Protein AF-A0A7C3VG56-F1 (afdb_monomer_lite)

pLDDT: mean 83.93, std 16.79, range [34.44, 98.44]

Sequence (619 aa):
MQQGPIVITNGQNVVYDNGCIRADSADSLVHIDTVATQLNTLTYCGAELQIEHADSVWAGCVYMEDVEDSTITASTQISIQSQSNSNFSIRDCASNEVQFAATSDDASLTISKETVSPTYVLDDVSLTIEKPNLTEFVQSNCTATVEVHRQNGVEKMSMCPVSMYTYDTKDPLKDFTFRAWQDFHTIFLKKSMSAQFLADAPACKDCSLVDLANHRIEVRGVVDFKKNQLDRMGKNLNSGPVPFFTTANKNARATLLLDNDNAIVNEILIQADAPPYRTYVSNYLTISESIQTNNKTERLLDINEKITKETISHSLVKSYRTAYSNASLLIDNNELKYQREGTNVVVLPDGHATIKTITDKVKDKRAFLLLPLLGLLAIPLRKRGQLSMFILLGVFMLIIVGIMFYVVGIASLPNGKIQVTERQHVQDYVTQCLAIAGKNAVDVFGVQGGYIALQTPHFPAPPTAYLYERGKNNVLPIEVAQNAIASETASRLSICIDDFKGLSGVNVEVTRAPDVKTFLALRDTTFQMSYPFSVRRGDERWDFDEFGITIDVPVLQHYLAANATVHSQVLNDGEINLDVLPATKMTFFPLQQTLMAFIESVSGKMLEPYYFFFANQRP

Foldseek 3Di:
DDWDDKDFAPFAPWDDDPQKTWGQWTQWIDTDFKIFGGFGIWIGHDQKIFGQWTQWMGQRQKIKGTFHQWIWGRDQKIKIFHAAQTWIWMQALLRWIKIKHAQHGGWMWIWHRDNFWIKIWTARIWIWTDDPFKIKIKGANGTKMFTQGSHPGTFKIWHAAQIKIWIDGPQQLQIKMKHHHHGIEMEGEAQAPPPDGPPCPVVDQQYWYHHNRQQKTKHAAAMFMWGFDADPVSDGPDPDTDTPDGDHDRNKMKMWGGDPVSRTAQWIFIDHVDDIDIDGVPQWDWDWDWDDDPNDTHTQDTDTDGHDPVNLVDWDWDWDDGPVWTWIWTRDPNWTWIDTVVDIDIDHDPPPPVVVVVVVVVVVVVVPPDDDDDDDDDDDDDPDPPVVVVVVVVVVVVVVVVVVVVVVVVVPPPPPPPPCPVVNVVQVQLQVLLVVLLVVLLLCCQQQQLANDEDPPADVVPGHHACADALDGPQDPPQVSQVSSQVSSLVSSCVSCVVVPVDPQKDKAWDDRKRWTWDADQFKIKIKIFTWMWIDHPPDIDIDTIYMDIGRDRSVNQSVQVNQQNVCCSVVLRDGDPVSGPPFDKDWDDDPQKIKIKTWDDDPPDPDIRIHIHIHGHD

Radius of gyration: 34.1 Å; chains: 1; bounding box: 71×100×85 Å

Structure (mmCIF, N/CA/C/O backbone):
data_AF-A0A7C3VG56-F1
#
_entry.id   AF-A0A7C3VG56-F1
#
loop_
_atom_site.group_PDB
_atom_site.id
_atom_site.type_symbol
_atom_site.label_atom_id
_atom_site.label_alt_id
_atom_site.label_comp_id
_atom_site.label_asym_id
_atom_site.label_entity_id
_atom_site.label_seq_id
_atom_site.pdbx_PDB_ins_code
_atom_site.Cartn_x
_atom_site.Cartn_y
_atom_site.Cartn_z
_atom_site.occupancy
_atom_site.B_iso_or_equiv
_atom_site.auth_seq_id
_atom_site.auth_comp_id
_atom_site.auth_asym_id
_atom_site.auth_atom_id
_atom_site.pdbx_PDB_model_num
ATOM 1 N N . MET A 1 1 ? 4.249 -17.657 -24.453 1.00 47.41 1 MET A N 1
ATOM 2 C CA . MET A 1 1 ? 3.482 -16.433 -24.757 1.00 47.41 1 MET A CA 1
ATOM 3 C C . MET A 1 1 ? 3.198 -16.451 -26.246 1.00 47.41 1 MET A C 1
ATOM 5 O O . MET A 1 1 ? 4.142 -16.613 -27.008 1.00 47.41 1 MET A O 1
ATOM 9 N N . GLN A 1 2 ? 1.932 -16.422 -26.664 1.00 44.88 2 GLN A N 1
ATOM 10 C CA . GLN A 1 2 ? 1.612 -16.249 -28.082 1.00 44.88 2 GLN A CA 1
ATOM 11 C C . GLN A 1 2 ? 1.918 -14.792 -28.436 1.00 44.88 2 GLN A C 1
ATOM 13 O O . GLN A 1 2 ? 1.312 -13.895 -27.860 1.00 44.88 2 GLN A O 1
ATOM 18 N N . GLN A 1 3 ? 2.893 -14.559 -29.315 1.00 65.69 3 GLN A N 1
ATOM 19 C CA . GLN A 1 3 ? 3.096 -13.241 -29.911 1.00 65.69 3 GLN A CA 1
ATOM 20 C C . GLN A 1 3 ? 1.954 -13.027 -30.908 1.00 65.69 3 GLN A C 1
ATOM 22 O O . GLN A 1 3 ? 1.811 -13.791 -31.864 1.00 65.69 3 GLN A O 1
ATOM 27 N N . GLY A 1 4 ? 1.081 -12.064 -30.622 1.00 79.94 4 GLY A N 1
ATOM 28 C CA . GLY A 1 4 ? 0.058 -11.626 -31.561 1.00 79.94 4 GLY A CA 1
ATOM 29 C C . GLY A 1 4 ? 0.701 -10.892 -32.742 1.00 79.94 4 GLY A C 1
ATOM 30 O O . GLY A 1 4 ? 1.865 -10.498 -32.665 1.00 79.94 4 GLY A O 1
ATOM 31 N N . PRO A 1 5 ? -0.021 -10.713 -33.858 1.00 89.00 5 PRO A N 1
ATOM 32 C CA . PRO A 1 5 ? 0.488 -9.912 -34.962 1.00 89.00 5 PRO A CA 1
ATOM 33 C C . PRO A 1 5 ? 0.680 -8.456 -34.517 1.00 89.00 5 PRO A C 1
ATOM 35 O O . PRO A 1 5 ? -0.173 -7.897 -33.829 1.00 89.00 5 PRO A O 1
ATOM 38 N N . ILE A 1 6 ? 1.787 -7.847 -34.942 1.00 90.31 6 ILE A N 1
ATOM 39 C CA . ILE A 1 6 ? 1.996 -6.398 -34.864 1.00 90.31 6 ILE A CA 1
ATOM 40 C C . ILE A 1 6 ? 1.456 -5.801 -36.163 1.00 90.31 6 ILE A C 1
ATOM 42 O O . ILE A 1 6 ? 1.856 -6.221 -37.251 1.00 90.31 6 ILE A O 1
ATOM 46 N N . VAL A 1 7 ? 0.541 -4.842 -36.059 1.00 91.31 7 VAL A N 1
ATOM 47 C CA . VAL A 1 7 ? -0.041 -4.136 -37.205 1.00 91.31 7 VAL A CA 1
ATOM 48 C C . VAL A 1 7 ? 0.410 -2.685 -37.156 1.00 91.31 7 VAL A C 1
ATOM 50 O O . VAL A 1 7 ? 0.119 -1.988 -36.190 1.00 91.31 7 VAL A O 1
ATOM 53 N N . ILE A 1 8 ? 1.105 -2.234 -38.200 1.00 91.75 8 ILE A N 1
ATOM 54 C CA . ILE A 1 8 ? 1.485 -0.830 -38.389 1.00 91.75 8 ILE A CA 1
ATOM 55 C C . ILE A 1 8 ? 0.720 -0.293 -39.594 1.00 91.75 8 ILE A C 1
ATOM 57 O O . ILE A 1 8 ? 0.796 -0.865 -40.684 1.00 91.75 8 ILE A O 1
ATOM 61 N N . THR A 1 9 ? -0.004 0.806 -39.405 1.00 89.88 9 THR A N 1
ATOM 62 C CA . THR A 1 9 ? -0.780 1.461 -40.464 1.00 89.88 9 THR A CA 1
ATOM 63 C C . THR A 1 9 ? -0.025 2.681 -40.973 1.00 89.88 9 THR A C 1
ATOM 65 O O . THR A 1 9 ? 0.391 3.519 -40.179 1.00 89.88 9 THR A O 1
ATOM 68 N N . ASN A 1 10 ? 0.142 2.783 -42.297 1.00 91.31 10 ASN A N 1
ATOM 69 C CA . ASN A 1 10 ? 0.811 3.906 -42.972 1.00 91.31 10 ASN A CA 1
ATOM 70 C C . ASN A 1 10 ? 2.227 4.216 -42.442 1.00 91.31 10 ASN A C 1
ATOM 72 O O . ASN A 1 10 ? 2.655 5.365 -42.432 1.00 91.31 10 ASN A O 1
ATOM 76 N N . GLY A 1 11 ? 2.966 3.183 -42.019 1.00 91.94 11 GLY A N 1
ATOM 77 C CA . GLY A 1 11 ? 4.332 3.341 -41.523 1.00 91.94 11 GLY A CA 1
ATOM 78 C C . GLY A 1 11 ? 5.322 3.767 -42.614 1.00 91.94 11 GLY A C 1
ATOM 79 O O . GLY A 1 11 ? 5.350 3.166 -43.691 1.00 91.94 11 GLY A O 1
ATOM 80 N N . GLN A 1 12 ? 6.165 4.762 -42.335 1.00 94.88 12 GLN A N 1
ATOM 81 C CA . GLN A 1 12 ? 7.272 5.175 -43.204 1.00 94.88 12 GLN A CA 1
ATOM 82 C C . GLN A 1 12 ? 8.594 4.572 -42.729 1.00 94.88 12 GLN A C 1
ATOM 84 O O . GLN A 1 12 ? 8.872 4.527 -41.532 1.00 94.88 12 GLN A O 1
ATOM 89 N N . ASN A 1 13 ? 9.413 4.112 -43.682 1.00 95.44 13 ASN A N 1
ATOM 90 C CA . ASN A 1 13 ? 10.731 3.516 -43.429 1.00 95.44 13 ASN A CA 1
ATOM 91 C C . ASN A 1 13 ? 10.704 2.404 -42.365 1.00 95.44 13 ASN A C 1
ATOM 93 O O . ASN A 1 13 ? 11.562 2.337 -41.491 1.00 95.44 13 ASN A O 1
ATOM 97 N N . VAL A 1 14 ? 9.707 1.516 -42.444 1.00 94.62 14 VAL A N 1
ATOM 98 C CA . VAL A 1 14 ? 9.569 0.411 -41.491 1.00 94.62 14 VAL A CA 1
ATOM 99 C C . VAL A 1 14 ? 10.711 -0.591 -41.678 1.00 94.62 14 VAL A C 1
ATOM 101 O O . VAL A 1 14 ? 10.841 -1.208 -42.737 1.00 94.62 14 VAL A O 1
ATOM 104 N N . VAL A 1 15 ? 11.522 -0.780 -40.640 1.00 96.12 15 VAL A N 1
ATOM 105 C CA . VAL A 1 15 ? 12.649 -1.718 -40.605 1.00 96.12 15 VAL A CA 1
ATOM 106 C C . VAL A 1 15 ? 12.412 -2.741 -39.505 1.00 96.12 15 VAL A C 1
ATOM 108 O O . VAL A 1 15 ? 12.119 -2.383 -38.370 1.00 96.12 15 VAL A O 1
ATOM 111 N N . TYR A 1 16 ? 12.576 -4.023 -39.823 1.00 94.94 16 TYR A N 1
ATOM 112 C CA . TYR A 1 16 ? 12.672 -5.077 -38.817 1.00 94.94 16 TYR A CA 1
ATOM 113 C C . TYR A 1 16 ? 14.121 -5.542 -38.720 1.00 94.94 16 TYR A C 1
ATOM 115 O O . TYR A 1 16 ? 14.655 -6.090 -39.685 1.00 94.94 16 TYR A O 1
ATOM 123 N N . ASP A 1 17 ? 14.752 -5.318 -37.572 1.00 94.62 17 ASP A N 1
ATOM 124 C CA . ASP A 1 17 ? 16.131 -5.728 -37.319 1.00 94.62 17 ASP A CA 1
ATOM 125 C C . ASP A 1 17 ? 16.315 -6.136 -35.853 1.00 94.62 17 ASP A C 1
ATOM 127 O O . ASP A 1 17 ? 15.761 -5.518 -34.946 1.00 94.62 17 ASP A O 1
ATOM 131 N N . ASN A 1 18 ? 17.078 -7.207 -35.621 1.00 92.44 18 ASN A N 1
ATOM 132 C CA . ASN A 1 18 ? 17.393 -7.750 -34.293 1.00 92.44 18 ASN A CA 1
ATOM 133 C C . ASN A 1 18 ? 16.178 -7.991 -33.373 1.00 92.44 18 ASN A C 1
ATOM 135 O O . ASN A 1 18 ? 16.266 -7.832 -32.158 1.00 92.44 18 ASN A O 1
ATOM 139 N N . GLY A 1 19 ? 15.035 -8.394 -33.937 1.00 90.12 19 GLY A N 1
ATOM 140 C CA . GLY A 1 19 ? 13.818 -8.645 -33.158 1.00 90.12 19 GLY A CA 1
ATOM 141 C C . GLY A 1 19 ? 13.003 -7.391 -32.829 1.00 90.12 19 GLY A C 1
ATOM 142 O O . GLY A 1 19 ? 11.977 -7.510 -32.162 1.00 90.12 19 GLY A O 1
ATOM 143 N N . CYS A 1 20 ? 13.419 -6.226 -33.325 1.00 93.69 20 CYS A N 1
ATOM 144 C CA . CYS A 1 20 ? 12.739 -4.955 -33.138 1.00 93.69 20 CYS A CA 1
ATOM 145 C C . CYS A 1 20 ? 12.128 -4.457 -34.447 1.00 93.69 20 CYS A C 1
ATOM 147 O O . CYS A 1 20 ? 12.734 -4.586 -35.511 1.00 93.69 20 CYS A O 1
ATOM 149 N N . ILE A 1 21 ? 10.950 -3.842 -34.366 1.00 93.75 21 ILE A N 1
ATOM 150 C CA . ILE A 1 21 ? 10.366 -3.073 -35.465 1.00 93.75 21 ILE A CA 1
ATOM 151 C C . ILE A 1 21 ? 10.648 -1.595 -35.219 1.00 93.75 21 ILE A C 1
ATOM 153 O O . ILE A 1 21 ? 10.367 -1.088 -34.141 1.00 93.75 21 ILE A O 1
ATOM 157 N N . ARG A 1 22 ? 11.183 -0.905 -36.220 1.00 95.69 22 ARG A N 1
ATOM 158 C CA . ARG A 1 22 ? 11.410 0.539 -36.216 1.00 95.69 22 ARG A CA 1
ATOM 159 C C . ARG A 1 22 ? 10.620 1.188 -37.338 1.00 95.69 22 ARG A C 1
ATOM 161 O O . ARG A 1 22 ? 10.505 0.584 -38.400 1.00 95.69 22 ARG A O 1
ATOM 168 N N . ALA A 1 23 ? 10.094 2.384 -37.123 1.00 94.81 23 ALA A N 1
ATOM 169 C CA . ALA A 1 23 ? 9.490 3.201 -38.173 1.00 94.81 23 ALA A CA 1
ATOM 170 C C . ALA A 1 23 ? 9.746 4.682 -37.882 1.00 94.81 23 ALA A C 1
ATOM 172 O O . ALA A 1 23 ? 9.668 5.088 -36.727 1.00 94.81 23 ALA A O 1
ATOM 173 N N . ASP A 1 24 ? 10.002 5.486 -38.911 1.00 93.69 24 ASP A N 1
ATOM 174 C CA . ASP A 1 24 ? 10.222 6.931 -38.740 1.00 93.69 24 ASP A CA 1
ATOM 175 C C . ASP A 1 24 ? 8.909 7.660 -38.422 1.00 93.69 24 ASP A C 1
ATOM 177 O O . ASP A 1 24 ? 8.891 8.671 -37.730 1.00 93.69 24 ASP A O 1
ATOM 181 N N . SER A 1 25 ? 7.790 7.148 -38.935 1.00 91.62 25 SER A N 1
ATOM 182 C CA . SER A 1 25 ? 6.440 7.599 -38.587 1.00 91.62 25 SER A CA 1
ATOM 183 C C . SER A 1 25 ? 5.414 6.501 -38.852 1.00 91.62 25 SER A C 1
ATOM 185 O O . SER A 1 25 ? 5.676 5.602 -39.657 1.00 91.62 25 SER A O 1
ATOM 187 N N . ALA A 1 26 ? 4.256 6.553 -38.190 1.00 91.12 26 ALA A N 1
ATOM 188 C CA . ALA A 1 26 ? 3.105 5.695 -38.481 1.00 91.12 26 ALA A CA 1
ATOM 189 C C . ALA A 1 26 ? 1.790 6.302 -37.968 1.00 91.12 26 ALA A C 1
ATOM 191 O O . ALA A 1 26 ? 1.746 6.868 -36.881 1.00 91.12 26 ALA A O 1
ATOM 192 N N . ASP A 1 27 ? 0.686 6.101 -38.689 1.00 87.19 27 ASP A N 1
ATOM 193 C CA . ASP A 1 27 ? -0.634 6.565 -38.235 1.00 87.19 27 ASP A CA 1
ATOM 194 C C . ASP A 1 27 ? -1.120 5.775 -37.020 1.00 87.19 27 ASP A C 1
ATOM 196 O O . ASP A 1 27 ? -1.786 6.317 -36.138 1.00 87.19 27 ASP A O 1
ATOM 200 N N . SER A 1 28 ? -0.824 4.473 -36.982 1.00 87.88 28 SER A N 1
ATOM 201 C CA . SER A 1 28 ? -1.084 3.648 -35.807 1.00 87.88 28 SER A CA 1
ATOM 202 C C . SER A 1 28 ? -0.192 2.416 -35.717 1.00 87.88 28 SER A C 1
ATOM 204 O O . SER A 1 28 ? 0.251 1.873 -36.732 1.00 87.88 28 SER A O 1
ATOM 206 N N . LEU A 1 29 ? 0.009 1.948 -34.486 1.00 92.88 29 LEU A N 1
ATOM 207 C CA . LEU A 1 29 ? 0.558 0.641 -34.141 1.00 92.88 29 LEU A CA 1
ATOM 208 C C . LEU A 1 29 ? -0.450 -0.101 -33.261 1.00 92.88 29 LEU A C 1
ATOM 210 O O . LEU A 1 29 ? -0.965 0.472 -32.310 1.00 92.88 29 LEU A O 1
ATOM 214 N N . VAL A 1 30 ? -0.709 -1.376 -33.550 1.00 89.75 30 VAL A N 1
ATOM 215 C CA . VAL A 1 30 ? -1.560 -2.262 -32.742 1.00 89.75 30 VAL A CA 1
ATOM 216 C C . VAL A 1 30 ? -0.818 -3.570 -32.476 1.00 89.75 30 VAL A C 1
ATOM 218 O O . VAL A 1 30 ? -0.416 -4.254 -33.417 1.00 89.75 30 VAL A O 1
ATOM 221 N N . HIS A 1 31 ? -0.666 -3.951 -31.208 1.00 87.44 31 HIS A N 1
ATOM 222 C CA . HIS A 1 31 ? -0.111 -5.241 -30.803 1.00 87.44 31 HIS A CA 1
ATOM 223 C C . HIS A 1 31 ? -0.688 -5.721 -29.465 1.00 87.44 31 HIS A C 1
ATOM 225 O O . HIS A 1 31 ? -0.359 -5.159 -28.428 1.00 87.44 31 HIS A O 1
ATOM 231 N N . ILE A 1 32 ? -1.486 -6.799 -29.498 1.00 80.88 32 ILE A N 1
ATOM 232 C CA . ILE A 1 32 ? -2.186 -7.454 -28.366 1.00 80.88 32 ILE A CA 1
ATOM 233 C C . ILE A 1 32 ? -2.932 -6.461 -27.459 1.00 80.88 32 ILE A C 1
ATOM 235 O O . ILE A 1 32 ? -4.136 -6.292 -27.616 1.00 80.88 32 ILE A O 1
ATOM 239 N N . ASP A 1 33 ? -2.205 -5.810 -26.552 1.00 80.31 33 ASP A N 1
ATOM 240 C CA . ASP A 1 33 ? -2.701 -4.891 -25.529 1.00 80.31 33 ASP A CA 1
ATOM 241 C C . ASP A 1 33 ? -2.202 -3.451 -25.733 1.00 80.31 33 ASP A C 1
ATOM 243 O O . ASP A 1 33 ? -2.530 -2.572 -24.944 1.00 80.31 33 ASP A O 1
ATOM 247 N N . THR A 1 34 ? -1.396 -3.185 -26.759 1.00 85.69 34 THR A N 1
ATOM 248 C CA . THR A 1 34 ? -0.830 -1.864 -27.031 1.00 85.69 34 THR A CA 1
ATOM 249 C C . THR A 1 34 ? -1.400 -1.290 -28.319 1.00 85.69 34 THR A C 1
ATOM 251 O O . THR A 1 34 ? -1.306 -1.922 -29.372 1.00 85.69 34 THR A O 1
ATOM 254 N N . VAL A 1 35 ? -1.979 -0.092 -28.250 1.00 88.62 35 VAL A N 1
ATOM 255 C CA . VAL A 1 35 ? -2.424 0.677 -29.420 1.00 88.62 35 VAL A CA 1
ATOM 256 C C . VAL A 1 35 ? -1.833 2.070 -29.331 1.00 88.62 35 VAL A C 1
ATOM 258 O O . VAL A 1 35 ? -2.084 2.753 -28.355 1.00 88.62 35 VAL A O 1
ATOM 261 N N . ALA A 1 36 ? -1.088 2.519 -30.330 1.00 85.75 36 ALA A N 1
ATOM 262 C CA . ALA A 1 36 ? -0.580 3.886 -30.379 1.00 85.75 36 ALA A CA 1
ATOM 263 C C . ALA A 1 36 ? -0.989 4.560 -31.690 1.00 85.75 36 ALA A C 1
ATOM 265 O O . ALA A 1 36 ? -1.130 3.874 -32.704 1.00 85.75 36 ALA A O 1
ATOM 266 N N . THR A 1 37 ? -1.205 5.874 -31.673 1.00 89.06 37 THR A N 1
ATOM 267 C CA . THR A 1 37 ? -1.680 6.647 -32.833 1.00 89.06 37 THR A CA 1
ATOM 268 C C . THR A 1 37 ? -0.806 7.864 -33.096 1.00 89.06 37 THR A C 1
ATOM 270 O O . THR A 1 37 ? -0.353 8.484 -32.141 1.00 89.06 37 THR A O 1
ATOM 273 N N . GLN A 1 38 ? -0.651 8.229 -34.373 1.00 88.31 38 GLN A N 1
ATOM 274 C CA . GLN A 1 38 ? 0.116 9.393 -34.847 1.00 88.31 38 GLN A CA 1
ATOM 275 C C . GLN A 1 38 ? 1.541 9.427 -34.274 1.00 88.31 38 GLN A C 1
ATOM 277 O O . GLN A 1 38 ? 1.931 10.322 -33.538 1.00 88.31 38 GLN A O 1
ATOM 282 N N . LEU A 1 39 ? 2.301 8.384 -34.597 1.00 87.06 39 LEU A N 1
ATOM 283 C CA . LEU A 1 39 ? 3.642 8.140 -34.087 1.00 87.06 39 LEU A CA 1
ATOM 284 C C . LEU A 1 39 ? 4.688 8.894 -34.917 1.00 87.06 39 LEU A C 1
ATOM 286 O O . LEU A 1 39 ? 4.751 8.690 -36.135 1.00 87.06 39 LEU A O 1
ATOM 290 N N . ASN A 1 40 ? 5.566 9.646 -34.250 1.00 88.06 40 ASN A N 1
ATOM 291 C CA . ASN A 1 40 ? 6.859 10.082 -34.784 1.00 88.06 40 ASN A CA 1
ATOM 292 C C . ASN A 1 40 ? 7.955 9.260 -34.106 1.00 88.06 40 ASN A C 1
ATOM 294 O O . ASN A 1 40 ? 7.989 9.194 -32.881 1.00 88.06 40 ASN A O 1
ATOM 298 N N . THR A 1 41 ? 8.810 8.630 -34.909 1.00 89.81 41 THR A N 1
ATOM 299 C CA . THR A 1 41 ? 9.901 7.734 -34.503 1.00 89.81 41 THR A CA 1
ATOM 300 C C . THR A 1 41 ? 9.484 6.677 -33.472 1.00 89.81 41 THR A C 1
ATOM 302 O O . THR A 1 41 ? 9.380 6.901 -32.269 1.00 89.81 41 THR A O 1
ATOM 305 N N . LEU A 1 42 ? 9.295 5.459 -33.958 1.00 94.12 42 LEU A N 1
ATOM 306 C CA . LEU A 1 42 ? 8.848 4.302 -33.196 1.00 94.12 42 LEU A CA 1
ATOM 307 C C . LEU A 1 42 ? 9.962 3.253 -33.173 1.00 94.12 42 LEU A C 1
ATOM 309 O O . LEU A 1 42 ? 10.480 2.883 -34.228 1.00 94.12 42 LEU A O 1
ATOM 313 N N . THR A 1 43 ? 10.265 2.698 -31.998 1.00 93.88 43 THR A N 1
ATOM 314 C CA . THR A 1 43 ? 10.990 1.425 -31.862 1.00 93.88 43 THR A CA 1
ATOM 315 C C . THR A 1 43 ? 10.216 0.477 -30.948 1.00 93.88 43 THR A C 1
ATOM 317 O O . THR A 1 43 ? 9.979 0.775 -29.786 1.00 93.88 43 THR A O 1
ATOM 320 N N . TYR A 1 44 ? 9.830 -0.689 -31.464 1.00 92.81 44 TYR A N 1
ATOM 321 C CA . TYR A 1 44 ? 9.121 -1.733 -30.730 1.00 92.81 44 TYR A CA 1
ATOM 322 C C . TYR A 1 44 ? 9.972 -2.998 -30.617 1.00 92.81 44 TYR A C 1
ATOM 324 O O . TYR A 1 44 ? 10.233 -3.658 -31.626 1.00 92.81 44 TYR A O 1
ATOM 332 N N . CYS A 1 45 ? 10.381 -3.359 -29.403 1.00 92.06 45 CYS A N 1
ATOM 333 C CA . CYS A 1 45 ? 11.250 -4.496 -29.105 1.00 92.06 45 CYS A CA 1
ATOM 334 C C . CYS A 1 45 ? 10.594 -5.404 -28.052 1.00 92.06 45 CYS A C 1
ATOM 336 O O . CYS A 1 45 ? 10.652 -5.150 -26.851 1.00 92.06 45 CYS A O 1
ATOM 338 N N . GLY A 1 46 ? 9.971 -6.506 -28.475 1.00 88.12 46 GLY A N 1
ATOM 339 C CA . GLY A 1 46 ? 9.338 -7.442 -27.541 1.00 88.12 46 GLY A CA 1
ATOM 340 C C . GLY A 1 46 ? 8.100 -6.853 -26.855 1.00 88.12 46 GLY A C 1
ATOM 341 O O . GLY A 1 46 ? 7.030 -6.882 -27.447 1.00 88.12 46 GLY A O 1
ATOM 342 N N . ALA A 1 47 ? 8.231 -6.387 -25.608 1.00 85.81 47 ALA A N 1
ATOM 343 C CA . ALA A 1 47 ? 7.164 -5.719 -24.843 1.00 85.81 47 ALA A CA 1
ATOM 344 C C . ALA A 1 47 ? 7.440 -4.221 -24.606 1.00 85.81 47 ALA A C 1
ATOM 346 O O . ALA A 1 47 ? 6.638 -3.546 -23.959 1.00 85.81 47 ALA A O 1
ATOM 347 N N . GLU A 1 48 ? 8.573 -3.730 -25.108 1.00 92.06 48 GLU A N 1
ATOM 348 C CA . GLU A 1 48 ? 9.053 -2.360 -24.960 1.00 92.06 48 GLU A CA 1
ATOM 349 C C . GLU A 1 48 ? 8.707 -1.549 -26.213 1.00 92.06 48 GLU A C 1
ATOM 351 O O . GLU A 1 48 ? 8.981 -1.972 -27.340 1.00 92.06 48 GLU A O 1
ATOM 356 N N . LEU A 1 49 ? 8.092 -0.391 -26.007 1.00 92.25 49 LEU A N 1
ATOM 357 C CA . LEU A 1 49 ? 7.694 0.573 -27.021 1.00 92.25 49 LEU A CA 1
ATOM 358 C C . LEU A 1 49 ? 8.378 1.910 -26.714 1.00 92.25 49 LEU A C 1
ATOM 360 O O . LEU A 1 49 ? 7.992 2.594 -25.775 1.00 92.25 49 LEU A O 1
ATOM 364 N N . GLN A 1 50 ? 9.379 2.277 -27.505 1.00 93.75 50 GLN A N 1
ATOM 365 C CA . GLN A 1 50 ? 10.044 3.577 -27.450 1.00 93.75 50 GLN A CA 1
ATOM 366 C C . GLN A 1 50 ? 9.400 4.517 -28.469 1.00 93.75 50 GLN A C 1
ATOM 368 O O . GLN A 1 50 ? 9.233 4.143 -29.637 1.00 93.75 50 GLN A O 1
ATOM 373 N N . ILE A 1 51 ? 9.026 5.710 -28.016 1.00 92.19 51 ILE A N 1
ATOM 374 C CA . ILE A 1 51 ? 8.299 6.724 -28.778 1.00 92.19 51 ILE A CA 1
ATOM 375 C C . ILE A 1 51 ? 8.974 8.081 -28.563 1.00 92.19 51 ILE A C 1
ATOM 377 O O . ILE A 1 51 ? 9.172 8.491 -27.422 1.00 92.19 51 ILE A O 1
ATOM 381 N N . GLU A 1 52 ? 9.272 8.789 -29.652 1.00 91.81 52 GLU A N 1
ATOM 382 C CA . GLU A 1 52 ? 9.645 10.211 -29.591 1.00 91.81 52 GLU A CA 1
ATOM 383 C C . GLU A 1 52 ? 8.394 11.089 -29.430 1.00 91.81 52 GLU A C 1
ATOM 385 O O . GLU A 1 52 ? 8.354 11.943 -28.554 1.00 91.81 52 GLU A O 1
ATOM 390 N N . HIS A 1 53 ? 7.333 10.841 -30.208 1.00 93.62 53 HIS A N 1
ATOM 391 C CA . HIS A 1 53 ? 6.034 11.504 -30.020 1.00 93.62 53 HIS A CA 1
ATOM 392 C C . HIS A 1 53 ? 4.854 10.615 -30.453 1.00 93.62 53 HIS A C 1
ATOM 394 O O . HIS A 1 53 ? 4.948 9.903 -31.458 1.00 93.62 53 HIS A O 1
ATOM 400 N N . ALA A 1 54 ? 3.741 10.662 -29.715 1.00 92.38 54 ALA A N 1
ATOM 401 C CA . ALA A 1 54 ? 2.471 10.023 -30.055 1.00 92.38 54 ALA A CA 1
ATOM 402 C C . ALA A 1 54 ? 1.268 10.786 -29.481 1.00 92.38 54 ALA A C 1
ATOM 404 O O . ALA A 1 54 ? 1.193 10.987 -28.270 1.00 92.38 54 ALA A O 1
ATOM 405 N N . ASP A 1 55 ? 0.261 11.074 -30.311 1.00 91.31 55 ASP A N 1
ATOM 406 C CA . ASP A 1 55 ? -1.003 11.684 -29.860 1.00 91.31 55 ASP A CA 1
ATOM 407 C C . ASP A 1 55 ? -1.684 10.861 -28.763 1.00 91.31 55 ASP A C 1
ATOM 409 O O . ASP A 1 55 ? -2.270 11.401 -27.828 1.00 91.31 55 ASP A O 1
ATOM 413 N N . SER A 1 56 ? -1.664 9.531 -28.895 1.00 93.50 56 SER A N 1
ATOM 414 C CA . SER A 1 56 ? -2.223 8.664 -27.865 1.00 93.50 56 SER A CA 1
ATOM 415 C C . SER A 1 56 ? -1.593 7.281 -27.829 1.00 93.50 56 SER A C 1
ATOM 417 O O . SER A 1 56 ? -1.198 6.730 -28.862 1.00 93.50 56 SER A O 1
ATOM 419 N N . VAL A 1 57 ? -1.538 6.702 -26.629 1.00 93.44 57 VAL A N 1
ATOM 420 C CA . VAL A 1 57 ? -1.056 5.342 -26.378 1.00 93.44 57 VAL A CA 1
ATOM 421 C C . VAL A 1 57 ? -1.982 4.631 -25.394 1.00 93.44 57 VAL A C 1
ATOM 423 O O . VAL A 1 57 ? -2.183 5.059 -24.264 1.00 93.44 57 VAL A O 1
ATOM 426 N N . TRP A 1 58 ? -2.516 3.491 -25.801 1.00 93.56 58 TRP A N 1
ATOM 427 C CA . TRP A 1 58 ? -3.177 2.507 -24.957 1.00 93.56 58 TRP A CA 1
ATOM 428 C C . TRP A 1 58 ? -2.176 1.410 -24.619 1.00 93.56 58 TRP A C 1
ATOM 430 O O . TRP A 1 58 ? -1.570 0.837 -25.520 1.00 93.56 58 TRP A O 1
ATOM 440 N N . ALA A 1 59 ? -2.030 1.086 -23.340 1.00 92.12 59 ALA A N 1
ATOM 441 C CA . ALA A 1 59 ? -1.251 -0.039 -22.842 1.00 92.12 59 ALA A CA 1
ATOM 442 C C . ALA A 1 59 ? -2.109 -0.829 -21.841 1.00 92.12 59 ALA A C 1
ATOM 444 O O . ALA A 1 59 ? -2.269 -0.459 -20.679 1.00 92.12 59 ALA A O 1
ATOM 445 N N . GLY A 1 60 ? -2.711 -1.926 -22.292 1.00 91.81 60 GLY A N 1
ATOM 446 C CA . GLY A 1 60 ? -3.739 -2.655 -21.558 1.00 91.81 60 GLY A CA 1
ATOM 447 C C . GLY A 1 60 ? -4.960 -1.773 -21.296 1.00 91.81 60 GLY A C 1
ATOM 448 O O . GLY A 1 60 ? -5.675 -1.396 -22.218 1.00 91.81 60 GLY A O 1
ATOM 449 N N . CYS A 1 61 ? -5.204 -1.462 -20.024 1.00 93.38 61 CYS A N 1
ATOM 450 C CA . CYS A 1 61 ? -6.305 -0.604 -19.583 1.00 93.38 61 CYS A CA 1
ATOM 451 C C . CYS A 1 61 ? -5.885 0.835 -19.254 1.00 93.38 61 CYS A C 1
ATOM 453 O O . CYS A 1 61 ? -6.733 1.606 -18.811 1.00 93.38 61 CYS A O 1
ATOM 455 N N . VAL A 1 62 ? -4.613 1.197 -19.457 1.00 96.00 62 VAL A N 1
ATOM 456 C CA . VAL A 1 62 ? -4.142 2.579 -19.301 1.00 96.00 62 VAL A CA 1
ATOM 457 C C . VAL A 1 62 ? -4.101 3.253 -20.659 1.00 96.00 62 VAL A C 1
ATOM 459 O O . VAL A 1 62 ? -3.609 2.684 -21.631 1.00 96.00 62 VAL A O 1
ATOM 462 N N . TYR A 1 63 ? -4.609 4.471 -20.697 1.00 97.06 63 TYR A N 1
ATOM 463 C CA . TYR A 1 63 ? -4.627 5.349 -21.850 1.00 97.06 63 TYR A CA 1
ATOM 464 C C . TYR A 1 63 ? -3.788 6.590 -21.550 1.00 97.06 63 TYR A C 1
ATOM 466 O O . TYR A 1 63 ? -3.861 7.122 -20.447 1.00 97.06 63 TYR A O 1
ATOM 474 N N . MET A 1 64 ? -2.986 7.031 -22.508 1.00 97.62 64 MET A N 1
ATOM 475 C CA . MET A 1 64 ? -2.100 8.188 -22.406 1.00 97.62 64 MET A CA 1
ATOM 476 C C . MET A 1 64 ? -2.340 9.105 -23.609 1.00 97.62 64 MET A C 1
ATOM 478 O O . MET A 1 64 ? -2.543 8.591 -24.710 1.00 97.62 64 MET A O 1
ATOM 482 N N . GLU A 1 65 ? -2.322 10.421 -23.403 1.00 96.81 65 GLU A N 1
ATOM 483 C CA . GLU A 1 65 ? -2.491 11.453 -24.445 1.00 96.81 65 GLU A CA 1
ATOM 484 C C . GLU A 1 65 ? -1.264 12.353 -24.503 1.00 96.81 65 GLU A C 1
ATOM 486 O O . GLU A 1 65 ? -0.784 12.746 -23.445 1.00 96.81 65 GLU A O 1
ATOM 491 N N . ASP A 1 66 ? -0.817 12.712 -25.707 1.00 95.75 66 ASP A N 1
ATOM 492 C CA . ASP A 1 66 ? 0.335 13.590 -25.964 1.00 95.75 66 ASP A CA 1
ATOM 493 C C . ASP A 1 66 ? 1.662 13.042 -25.390 1.00 95.75 66 ASP A C 1
ATOM 495 O O . ASP A 1 66 ? 2.414 13.739 -24.715 1.00 95.75 66 ASP A O 1
ATOM 499 N N . VAL A 1 67 ? 1.955 11.758 -25.629 1.00 94.69 67 VAL A N 1
ATOM 500 C CA . VAL A 1 67 ? 3.166 11.088 -25.120 1.00 94.69 67 VAL A CA 1
ATOM 501 C C . VAL A 1 67 ? 4.403 11.560 -25.885 1.00 94.69 67 VAL A C 1
ATOM 503 O O . VAL A 1 67 ? 4.456 11.426 -27.105 1.00 94.69 67 VAL A O 1
ATOM 506 N N . GLU A 1 68 ? 5.431 12.015 -25.166 1.00 94.00 68 GLU A N 1
ATOM 507 C CA . GLU A 1 68 ? 6.691 12.516 -25.737 1.00 94.00 68 GLU A CA 1
ATOM 508 C C . GLU A 1 68 ? 7.917 11.910 -25.040 1.00 94.00 68 GLU A C 1
ATOM 510 O O . GLU A 1 68 ? 7.919 11.727 -23.817 1.00 94.00 68 GLU A O 1
ATOM 515 N N . ASP A 1 69 ? 8.955 11.606 -25.820 1.00 94.56 69 ASP A N 1
ATOM 516 C CA . ASP A 1 69 ? 10.281 11.148 -25.382 1.00 94.56 69 ASP A CA 1
ATOM 517 C C . ASP A 1 69 ? 10.230 10.064 -24.293 1.00 94.56 69 ASP A C 1
ATOM 519 O O . ASP A 1 69 ? 10.859 10.160 -23.234 1.00 94.56 69 ASP A O 1
ATOM 523 N N . SER A 1 70 ? 9.433 9.024 -24.554 1.00 95.69 70 SER A N 1
ATOM 524 C CA . SER A 1 70 ? 9.043 8.020 -23.566 1.00 95.69 70 SER A CA 1
ATOM 525 C C . SER A 1 70 ? 9.277 6.587 -24.044 1.00 95.69 70 SER A C 1
ATOM 527 O O . SER A 1 70 ? 9.006 6.214 -25.185 1.00 95.69 70 SER A O 1
ATOM 529 N N . THR A 1 71 ? 9.714 5.739 -23.118 1.00 95.75 71 THR A N 1
ATOM 530 C CA . THR A 1 71 ? 9.772 4.284 -23.259 1.00 95.75 71 THR A CA 1
ATOM 531 C C . THR A 1 71 ? 8.688 3.648 -22.403 1.00 95.75 71 THR A C 1
ATOM 533 O O . THR A 1 71 ? 8.669 3.806 -21.185 1.00 95.75 71 THR A O 1
ATOM 536 N N . ILE A 1 72 ? 7.787 2.903 -23.035 1.00 95.38 72 ILE A N 1
ATOM 537 C CA . ILE A 1 72 ? 6.628 2.273 -22.408 1.00 95.38 72 ILE A CA 1
ATOM 538 C C . ILE A 1 72 ? 6.785 0.758 -22.481 1.00 95.38 72 ILE A C 1
ATOM 540 O O . ILE A 1 72 ? 6.897 0.178 -23.557 1.00 95.38 72 ILE A O 1
ATOM 544 N N . THR A 1 73 ? 6.727 0.090 -21.333 1.00 93.25 73 THR A N 1
ATOM 545 C CA . THR A 1 73 ? 6.735 -1.372 -21.239 1.00 93.25 73 THR A CA 1
ATOM 546 C C . THR A 1 73 ? 5.427 -1.868 -20.639 1.00 93.25 73 THR A C 1
ATOM 548 O O . THR A 1 73 ? 5.107 -1.584 -19.483 1.00 93.25 73 THR A O 1
ATOM 551 N N . ALA A 1 74 ? 4.671 -2.650 -21.412 1.00 90.06 74 ALA A N 1
ATOM 552 C CA . ALA A 1 74 ? 3.400 -3.225 -20.978 1.00 90.06 74 ALA A CA 1
ATOM 553 C C . ALA A 1 74 ? 3.585 -4.694 -20.564 1.00 90.06 74 ALA A C 1
ATOM 555 O O . ALA A 1 74 ? 3.748 -5.579 -21.402 1.00 90.06 74 ALA A O 1
ATOM 556 N N . SER A 1 75 ? 3.545 -4.966 -19.258 1.00 87.56 75 SER A N 1
ATOM 557 C CA . SER A 1 75 ? 3.693 -6.311 -18.683 1.00 87.56 75 SER A CA 1
ATOM 558 C C . SER A 1 75 ? 2.551 -6.622 -17.700 1.00 87.56 75 SER A C 1
ATOM 560 O O . SER A 1 75 ? 1.387 -6.328 -17.985 1.00 87.56 75 SER A O 1
ATOM 562 N N . THR A 1 76 ? 2.837 -7.213 -16.536 1.00 86.00 76 THR A N 1
ATOM 563 C CA . THR A 1 76 ? 1.886 -7.277 -15.411 1.00 86.00 76 THR A CA 1
ATOM 564 C C . THR A 1 76 ? 1.571 -5.885 -14.856 1.00 86.00 76 THR A C 1
ATOM 566 O O . THR A 1 76 ? 0.475 -5.660 -14.351 1.00 86.00 76 THR A O 1
ATOM 569 N N . GLN A 1 77 ? 2.499 -4.944 -15.024 1.00 94.19 77 GLN A N 1
ATOM 570 C CA . GLN A 1 77 ? 2.365 -3.518 -14.740 1.00 94.19 77 GLN A CA 1
ATOM 571 C C . GLN A 1 77 ? 2.756 -2.715 -15.986 1.00 94.19 77 GLN A C 1
ATOM 573 O O . GLN A 1 77 ? 3.280 -3.275 -16.955 1.00 94.19 77 GLN A O 1
ATOM 578 N N . ILE A 1 78 ? 2.472 -1.419 -15.980 1.00 95.81 78 ILE A N 1
ATOM 579 C CA . ILE A 1 78 ? 2.819 -0.513 -17.077 1.00 95.81 78 ILE A CA 1
ATOM 580 C C . ILE A 1 78 ? 3.930 0.383 -16.574 1.00 95.81 78 ILE A C 1
ATOM 582 O O . ILE A 1 78 ? 3.709 1.154 -15.649 1.00 95.81 78 ILE A O 1
ATOM 586 N N . SER A 1 79 ? 5.118 0.227 -17.143 1.00 96.75 79 SER A N 1
ATOM 587 C CA . SER A 1 79 ? 6.286 1.030 -16.799 1.00 96.75 79 SER A CA 1
ATOM 588 C C . SER A 1 79 ? 6.532 2.050 -17.898 1.00 96.75 79 SER A C 1
ATOM 590 O O . SER A 1 79 ? 6.444 1.723 -19.080 1.00 96.75 79 SER A O 1
ATOM 592 N N . ILE A 1 80 ? 6.803 3.276 -17.491 1.00 96.94 80 ILE A N 1
ATOM 593 C CA . ILE A 1 80 ? 7.048 4.441 -18.322 1.00 96.94 80 ILE A CA 1
ATOM 594 C C . ILE A 1 80 ? 8.385 5.002 -17.851 1.00 96.94 80 ILE A C 1
ATOM 596 O O . ILE A 1 80 ? 8.552 5.266 -16.662 1.00 96.94 80 ILE A O 1
ATOM 600 N N . GLN A 1 81 ? 9.328 5.174 -18.765 1.00 96.94 81 GLN A N 1
ATOM 601 C CA . GLN A 1 81 ? 10.558 5.931 -18.548 1.00 96.94 81 GLN A CA 1
ATOM 602 C C . GLN A 1 81 ? 10.550 7.109 -19.507 1.00 96.94 81 GLN A C 1
ATOM 604 O O . GLN A 1 81 ? 10.241 6.917 -20.680 1.00 96.94 81 GLN A O 1
ATOM 609 N N . SER A 1 82 ? 10.852 8.306 -19.023 1.00 94.56 82 SER A N 1
ATOM 610 C CA . SER A 1 82 ? 10.668 9.538 -19.784 1.00 94.56 82 SER A CA 1
ATOM 611 C C . SER A 1 82 ? 11.852 10.472 -19.603 1.00 94.56 82 SER A C 1
ATOM 613 O O . SER A 1 82 ? 12.397 10.561 -18.503 1.00 94.56 82 SER A O 1
ATOM 615 N N . GLN A 1 83 ? 12.209 11.196 -20.663 1.00 90.00 83 GLN A N 1
ATOM 616 C CA . GLN A 1 83 ? 13.216 12.255 -20.581 1.00 90.00 83 GLN A CA 1
ATOM 617 C C . GLN A 1 83 ? 12.681 13.483 -19.825 1.00 90.00 83 GLN A C 1
ATOM 619 O O . GLN A 1 83 ? 11.478 13.608 -19.570 1.00 90.00 83 GLN A O 1
ATOM 624 N N . SER A 1 84 ? 13.568 14.409 -19.440 1.00 82.19 84 SER A N 1
ATOM 625 C CA . SER A 1 84 ? 13.152 15.588 -18.681 1.00 82.19 84 SER A CA 1
ATOM 626 C C . SER A 1 84 ? 12.193 16.465 -19.485 1.00 82.19 84 SER A C 1
ATOM 628 O O . SER A 1 84 ? 12.356 16.670 -20.686 1.00 82.19 84 SER A O 1
ATOM 630 N N . ASN A 1 85 ? 11.227 17.069 -18.786 1.00 87.50 85 ASN A N 1
ATOM 631 C CA . ASN A 1 85 ? 10.186 17.952 -19.331 1.00 87.50 85 ASN A CA 1
ATOM 632 C C . ASN A 1 85 ? 9.047 17.273 -20.105 1.00 87.50 85 ASN A C 1
ATOM 634 O O . ASN A 1 85 ? 8.108 17.983 -20.468 1.00 87.50 85 ASN A O 1
ATOM 638 N N . SER A 1 86 ? 9.057 15.951 -20.299 1.00 94.00 86 SER A N 1
ATOM 639 C CA . SER A 1 86 ? 7.871 15.255 -20.806 1.00 94.00 86 SER A CA 1
ATOM 640 C C . SER A 1 86 ? 6.692 15.471 -19.858 1.00 94.00 86 SER A C 1
ATOM 642 O O . SER A 1 86 ? 6.824 15.313 -18.639 1.00 94.00 86 SER A O 1
ATOM 644 N N . ASN A 1 87 ? 5.540 15.837 -20.416 1.00 96.62 87 ASN A N 1
ATOM 645 C CA . ASN A 1 87 ? 4.316 16.094 -19.667 1.00 96.62 87 ASN A CA 1
ATOM 646 C C . ASN A 1 87 ? 3.109 15.603 -20.461 1.00 96.62 87 ASN A C 1
ATOM 648 O O . ASN A 1 87 ? 2.886 16.080 -21.569 1.00 96.62 87 ASN A O 1
ATOM 652 N N . PHE A 1 88 ? 2.337 14.681 -19.893 1.00 96.75 88 PHE A N 1
ATOM 653 C CA . PHE A 1 88 ? 1.209 14.076 -20.589 1.00 96.75 88 PHE A CA 1
ATOM 654 C C . PHE A 1 88 ? 0.107 13.590 -19.651 1.00 96.75 88 PHE A C 1
ATOM 656 O O . PHE A 1 88 ? 0.312 13.346 -18.457 1.00 96.75 88 PHE A O 1
ATOM 663 N N . SER A 1 89 ? -1.089 13.428 -20.217 1.00 97.50 89 SER A N 1
ATOM 664 C CA . SER A 1 89 ? -2.265 12.961 -19.483 1.00 97.50 89 SER A CA 1
ATOM 665 C C . SER A 1 89 ? -2.319 11.440 -19.465 1.00 97.50 89 SER A C 1
ATOM 667 O O . SER A 1 89 ? -2.082 10.786 -20.476 1.00 97.50 89 SER A O 1
ATOM 669 N N . ILE A 1 90 ? -2.698 10.866 -18.328 1.00 98.06 90 ILE A N 1
ATOM 670 C CA . ILE A 1 90 ? -2.870 9.431 -18.120 1.00 98.06 90 ILE A CA 1
ATOM 671 C C . ILE A 1 90 ? -4.278 9.178 -17.588 1.00 98.06 90 ILE A C 1
ATOM 673 O O . ILE A 1 90 ? -4.699 9.760 -16.589 1.00 98.06 90 ILE A O 1
ATOM 677 N N . ARG A 1 91 ? -5.000 8.254 -18.221 1.00 98.06 91 ARG A N 1
ATOM 678 C CA . ARG A 1 91 ? -6.218 7.646 -17.693 1.00 98.06 91 ARG A CA 1
ATOM 679 C C . ARG A 1 91 ? -5.956 6.186 -17.351 1.00 98.06 91 ARG A C 1
ATOM 681 O O . ARG A 1 91 ? -5.717 5.375 -18.242 1.00 98.06 91 ARG A O 1
ATOM 688 N N . ASP A 1 92 ? -6.022 5.845 -16.070 1.00 97.31 92 ASP A N 1
ATOM 689 C CA . ASP A 1 92 ? -5.707 4.493 -15.599 1.00 97.31 92 ASP A CA 1
ATOM 690 C C . ASP A 1 92 ? -6.879 3.494 -15.702 1.00 97.31 92 ASP A C 1
ATOM 692 O O . ASP A 1 92 ? -8.003 3.821 -16.098 1.00 97.31 92 ASP A O 1
ATOM 696 N N . CYS A 1 93 ? -6.624 2.257 -15.271 1.00 94.62 93 CYS A N 1
ATOM 697 C CA . CYS A 1 93 ? -7.590 1.158 -15.269 1.00 94.62 93 CYS A CA 1
ATOM 698 C C . CYS A 1 93 ? -8.792 1.372 -14.328 1.00 94.62 93 CYS A C 1
ATOM 700 O O . CYS A 1 93 ? -9.838 0.745 -14.508 1.00 94.62 93 CYS A O 1
ATOM 702 N N . ALA A 1 94 ? -8.670 2.256 -13.335 1.00 95.38 94 ALA A N 1
ATOM 703 C CA . ALA A 1 94 ? -9.756 2.687 -12.458 1.00 95.38 94 ALA A CA 1
ATOM 704 C C . ALA A 1 94 ? -10.443 3.971 -12.965 1.00 95.38 94 ALA A C 1
ATOM 706 O O . ALA A 1 94 ? -11.354 4.488 -12.312 1.00 95.38 94 ALA A O 1
ATOM 707 N N . SER A 1 95 ? -10.057 4.462 -14.149 1.00 96.69 95 SER A N 1
ATOM 708 C CA . SER A 1 95 ? -10.510 5.726 -14.731 1.00 96.69 95 SER A CA 1
ATOM 709 C C . SER A 1 95 ? -10.158 6.954 -13.882 1.00 96.69 95 SER A C 1
ATOM 711 O O . SER A 1 95 ? -10.930 7.916 -13.856 1.00 96.69 95 SER A O 1
ATOM 713 N N . ASN A 1 96 ? -9.036 6.934 -13.158 1.00 96.69 96 ASN A N 1
ATOM 714 C CA . ASN A 1 96 ? -8.444 8.170 -12.651 1.00 96.69 96 ASN A CA 1
ATOM 715 C C . ASN A 1 96 ? -7.780 8.920 -13.801 1.00 96.69 96 ASN A C 1
ATOM 717 O O . ASN A 1 96 ? -7.124 8.298 -14.630 1.00 96.69 96 ASN A O 1
ATOM 721 N N . GLU A 1 97 ? -7.934 10.240 -13.816 1.00 97.38 97 GLU A N 1
ATOM 722 C CA . GLU A 1 97 ? -7.217 11.140 -14.716 1.00 97.38 97 GLU A CA 1
ATOM 723 C C . GLU A 1 97 ? -6.063 11.768 -13.932 1.00 97.38 97 GLU A C 1
ATOM 725 O O . GLU A 1 97 ? -6.270 12.348 -12.860 1.00 97.38 97 GLU A O 1
ATOM 730 N N . VAL A 1 98 ? -4.847 11.576 -14.434 1.00 97.81 98 VAL A N 1
ATOM 731 C CA . VAL A 1 98 ? -3.598 11.981 -13.792 1.00 97.81 98 VAL A CA 1
ATOM 732 C C . VAL A 1 98 ? -2.722 12.678 -14.825 1.00 97.81 98 VAL A C 1
ATOM 734 O O . VAL A 1 98 ? -2.520 12.150 -15.909 1.00 97.81 98 VAL A O 1
ATOM 737 N N . GLN A 1 99 ? -2.185 13.847 -14.494 1.00 98.31 99 GLN A N 1
ATOM 738 C CA . GLN A 1 99 ? -1.142 14.502 -15.284 1.00 98.31 99 GLN A CA 1
ATOM 739 C C . GLN A 1 99 ? 0.218 14.037 -14.779 1.00 98.31 99 GLN A C 1
ATOM 741 O O . GLN A 1 99 ? 0.518 14.196 -13.593 1.00 98.31 99 GLN A O 1
ATOM 746 N N . PHE A 1 100 ? 1.018 13.461 -15.664 1.00 97.75 100 PHE A N 1
ATOM 747 C CA . PHE A 1 100 ? 2.394 13.063 -15.405 1.00 97.75 100 PHE A CA 1
ATOM 748 C C . PHE A 1 100 ? 3.338 14.144 -15.914 1.00 97.75 100 PHE A C 1
ATOM 750 O O . PHE A 1 100 ? 3.190 14.570 -17.050 1.00 97.75 100 PHE A O 1
ATOM 757 N N . ALA A 1 101 ? 4.334 14.532 -15.118 1.00 97.75 101 ALA A N 1
ATOM 758 C CA . ALA A 1 101 ? 5.444 15.346 -15.601 1.00 97.75 101 ALA A CA 1
ATOM 759 C C . ALA A 1 101 ? 6.788 14.870 -15.033 1.00 97.75 101 ALA A C 1
ATOM 761 O O . ALA A 1 101 ? 6.969 14.794 -13.810 1.00 97.75 101 ALA A O 1
ATOM 762 N N . ALA A 1 102 ? 7.727 14.578 -15.933 1.00 97.38 102 ALA A N 1
ATOM 763 C CA . ALA A 1 102 ? 9.087 14.144 -15.629 1.00 97.38 102 ALA A CA 1
ATOM 764 C C . ALA A 1 102 ? 9.937 15.298 -15.076 1.00 97.38 102 ALA A C 1
ATOM 766 O O . ALA A 1 102 ? 9.940 16.405 -15.621 1.00 97.38 102 ALA A O 1
ATOM 767 N N . THR A 1 103 ? 10.684 15.043 -13.997 1.00 95.50 103 THR A N 1
ATOM 768 C CA . THR A 1 103 ? 11.552 16.050 -13.354 1.00 95.50 103 THR A CA 1
ATOM 769 C C . THR A 1 103 ? 13.050 15.807 -13.567 1.00 95.50 103 THR A C 1
ATOM 771 O O . THR A 1 103 ? 13.851 16.689 -13.253 1.00 95.50 103 THR A O 1
ATOM 774 N N . SER A 1 104 ? 13.427 14.659 -14.139 1.00 95.62 104 SER A N 1
ATOM 775 C CA . SER A 1 104 ? 14.788 14.304 -14.565 1.00 95.62 104 SER A CA 1
ATOM 776 C C . SER A 1 104 ? 14.752 13.524 -15.891 1.00 95.62 104 SER A C 1
ATOM 778 O O . SER A 1 104 ? 13.673 13.182 -16.369 1.00 95.62 104 SER A O 1
ATOM 780 N N . ASP A 1 105 ? 15.918 13.281 -16.501 1.00 94.19 105 ASP A N 1
ATOM 781 C CA . ASP A 1 105 ? 16.042 12.520 -17.759 1.00 94.19 105 ASP A CA 1
ATOM 782 C C . ASP A 1 105 ? 15.834 11.006 -17.594 1.00 94.19 105 ASP A C 1
ATOM 784 O O . ASP A 1 105 ? 15.626 10.307 -18.582 1.00 94.19 105 ASP A O 1
ATOM 788 N N . ASP A 1 106 ? 15.869 10.518 -16.353 1.00 93.56 106 ASP A N 1
ATOM 789 C CA . ASP A 1 106 ? 15.681 9.110 -15.993 1.00 93.56 106 ASP A CA 1
ATOM 790 C C . ASP A 1 106 ? 14.366 8.908 -15.214 1.00 93.56 106 ASP A C 1
ATOM 792 O O . ASP A 1 106 ? 14.197 7.924 -14.487 1.00 93.56 106 ASP A O 1
ATOM 796 N N . ALA A 1 107 ? 13.427 9.854 -15.340 1.00 97.00 107 ALA A N 1
ATOM 797 C CA . ALA A 1 107 ? 12.167 9.826 -14.616 1.00 97.00 107 ALA A CA 1
ATOM 798 C C . ALA A 1 107 ? 11.371 8.570 -14.975 1.00 97.00 107 ALA A C 1
ATOM 800 O O . ALA A 1 107 ? 11.178 8.249 -16.152 1.00 97.00 107 ALA A O 1
ATOM 801 N N . SER A 1 108 ? 10.872 7.864 -13.961 1.00 97.25 108 SER A N 1
ATOM 802 C CA . SER A 1 108 ? 10.112 6.636 -14.170 1.00 97.25 108 SER A CA 1
ATOM 803 C C . SER A 1 108 ? 8.795 6.609 -13.407 1.00 97.25 108 SER A C 1
ATOM 805 O O . SER A 1 108 ? 8.670 7.073 -12.273 1.00 97.25 108 SER A O 1
ATOM 807 N N . LEU A 1 109 ? 7.782 6.046 -14.058 1.00 97.94 109 LEU A N 1
ATOM 808 C CA . LEU A 1 109 ? 6.463 5.804 -13.501 1.00 97.94 109 LEU A CA 1
ATOM 809 C C . LEU A 1 109 ? 6.062 4.358 -13.782 1.00 97.94 109 LEU A C 1
ATOM 811 O O . LEU A 1 109 ? 6.046 3.919 -14.925 1.00 97.94 109 LEU A O 1
ATOM 815 N N . THR A 1 110 ? 5.682 3.618 -12.745 1.00 97.75 110 THR A N 1
ATOM 816 C CA . THR A 1 110 ? 5.055 2.300 -12.896 1.00 97.75 110 THR A CA 1
ATOM 817 C C . THR A 1 110 ? 3.632 2.321 -12.358 1.00 97.75 110 THR A C 1
ATOM 819 O O . THR A 1 110 ? 3.409 2.750 -11.232 1.00 97.75 110 THR A O 1
ATOM 822 N N . ILE A 1 111 ? 2.673 1.842 -13.150 1.00 98.06 111 ILE A N 1
ATOM 823 C CA . ILE A 1 111 ? 1.242 1.812 -12.832 1.00 98.06 111 ILE A CA 1
ATOM 824 C C . ILE A 1 111 ? 0.783 0.356 -12.761 1.00 98.06 111 ILE A C 1
ATOM 826 O O . ILE A 1 111 ? 0.955 -0.419 -13.712 1.00 98.06 111 ILE A O 1
ATOM 830 N N . SER A 1 112 ? 0.183 -0.032 -11.642 1.00 96.94 112 SER A N 1
ATOM 831 C CA . SER A 1 112 ? -0.442 -1.344 -11.488 1.00 96.94 112 SER A CA 1
ATOM 832 C C . SER A 1 112 ? -1.863 -1.378 -12.079 1.00 96.94 112 SER A C 1
ATOM 834 O O . SER A 1 112 ? -2.501 -0.351 -12.301 1.00 96.94 112 SER A O 1
ATOM 836 N N . LYS A 1 113 ? -2.347 -2.576 -12.430 1.00 94.31 113 LYS A N 1
ATOM 837 C CA . LYS A 1 113 ? -3.555 -2.768 -13.261 1.00 94.31 113 LYS A CA 1
ATOM 838 C C . LYS A 1 113 ? -4.851 -2.970 -12.456 1.00 94.31 113 LYS A C 1
ATOM 840 O O . LYS A 1 113 ? -5.826 -3.503 -12.988 1.00 94.31 113 LYS A O 1
ATOM 845 N N . GLU A 1 114 ? -4.891 -2.600 -11.178 1.00 93.06 114 GLU A N 1
ATOM 846 C CA . GLU A 1 114 ? -6.102 -2.714 -10.361 1.00 93.06 114 GLU A CA 1
ATOM 847 C C . GLU A 1 114 ? -7.183 -1.730 -10.828 1.00 93.06 114 GLU A C 1
ATOM 849 O O . GLU A 1 114 ? -6.919 -0.601 -11.234 1.00 93.06 114 GLU A O 1
ATOM 854 N N . THR A 1 115 ? -8.444 -2.146 -10.729 1.00 90.38 115 THR A N 1
ATOM 855 C CA . THR A 1 115 ? -9.590 -1.382 -11.248 1.00 90.38 115 THR A CA 1
ATOM 856 C C . THR A 1 115 ? -10.242 -0.461 -10.213 1.00 90.38 115 THR A C 1
ATOM 858 O O . THR A 1 115 ? -11.260 0.165 -10.506 1.00 90.38 115 THR A O 1
ATOM 861 N N . VAL A 1 116 ? -9.720 -0.423 -8.982 1.00 89.19 116 VAL A N 1
ATOM 862 C CA . VAL A 1 116 ? -10.315 0.326 -7.857 1.00 89.19 116 VAL A CA 1
ATOM 863 C C . VAL A 1 116 ? -9.332 1.348 -7.287 1.00 89.19 116 VAL A C 1
ATOM 865 O O . VAL A 1 116 ? -9.647 2.540 -7.282 1.00 89.19 116 VAL A O 1
ATOM 868 N N . SER A 1 117 ? -8.154 0.880 -6.863 1.00 94.19 117 SER A N 1
ATOM 869 C CA . SER A 1 117 ? -7.078 1.703 -6.296 1.00 94.19 117 SER A CA 1
ATOM 870 C C . SER A 1 117 ? -5.725 1.299 -6.895 1.00 94.19 117 SER A C 1
ATOM 872 O O . SER A 1 117 ? -4.956 0.602 -6.232 1.00 94.19 117 SER A O 1
ATOM 874 N N . PRO A 1 118 ? -5.445 1.653 -8.160 1.00 96.81 118 PRO A N 1
ATOM 875 C CA . PRO A 1 118 ? -4.138 1.420 -8.758 1.00 96.81 118 PRO A CA 1
ATOM 876 C C . PRO A 1 118 ? -3.032 2.111 -7.957 1.00 96.81 118 PRO A C 1
ATOM 878 O O . PRO A 1 118 ? -3.213 3.189 -7.377 1.00 96.81 118 PRO A O 1
ATOM 881 N N . THR A 1 119 ? -1.882 1.452 -7.933 1.00 97.56 119 THR A N 1
ATOM 882 C CA . THR A 1 119 ? -0.649 1.903 -7.301 1.00 97.56 119 THR A CA 1
ATOM 883 C C . THR A 1 119 ? 0.276 2.482 -8.360 1.00 97.56 119 THR A C 1
ATOM 885 O O . THR A 1 119 ? 0.546 1.862 -9.389 1.00 97.56 119 THR A O 1
ATOM 888 N N . TYR A 1 120 ? 0.787 3.667 -8.070 1.00 98.25 120 TYR A N 1
ATOM 889 C CA . TYR A 1 120 ? 1.763 4.391 -8.859 1.00 98.25 120 TYR A CA 1
ATOM 890 C C . TYR A 1 120 ? 3.096 4.336 -8.116 1.00 98.25 120 TYR A C 1
ATOM 892 O O . TYR A 1 120 ? 3.166 4.744 -6.957 1.00 98.25 120 TYR A O 1
ATOM 900 N N . VAL A 1 121 ? 4.147 3.836 -8.758 1.00 97.88 121 VAL A N 1
ATOM 901 C CA . VAL A 1 121 ? 5.528 3.907 -8.265 1.00 97.88 121 VAL A CA 1
ATOM 902 C C . VAL A 1 121 ? 6.236 4.992 -9.062 1.00 97.88 121 VAL A C 1
ATOM 904 O O . VAL A 1 121 ? 6.311 4.890 -10.282 1.00 97.88 121 VAL A O 1
ATOM 907 N N . LEU A 1 122 ? 6.691 6.037 -8.385 1.00 97.00 122 LEU A N 1
ATOM 908 C CA . LEU A 1 122 ? 7.254 7.255 -8.969 1.00 97.00 122 LEU A CA 1
ATOM 909 C C . LEU A 1 122 ? 8.741 7.309 -8.689 1.00 97.00 122 LEU A C 1
ATOM 911 O O . LEU A 1 122 ? 9.111 7.015 -7.561 1.00 97.00 122 LEU A O 1
ATOM 915 N N . ASP A 1 123 ? 9.548 7.764 -9.637 1.00 96.81 123 ASP A N 1
ATOM 916 C CA . ASP A 1 123 ? 10.946 8.130 -9.416 1.00 96.81 123 ASP A CA 1
ATOM 917 C C . ASP A 1 123 ? 11.281 9.360 -10.260 1.00 96.81 123 ASP A C 1
ATOM 919 O O . ASP A 1 123 ? 11.123 9.314 -11.476 1.00 96.81 123 ASP A O 1
ATOM 923 N N . ASP A 1 124 ? 11.668 10.470 -9.626 1.00 96.75 124 ASP A N 1
ATOM 924 C CA . ASP A 1 124 ? 11.863 11.777 -10.281 1.00 96.75 124 ASP A CA 1
ATOM 925 C C . ASP A 1 124 ? 10.656 12.279 -11.102 1.00 96.75 124 ASP A C 1
ATOM 927 O O . ASP A 1 124 ? 10.789 12.844 -12.193 1.00 96.75 124 ASP A O 1
ATOM 931 N N . VAL A 1 125 ? 9.450 12.139 -10.553 1.00 97.12 125 VAL A N 1
ATOM 932 C CA . VAL A 1 125 ? 8.183 12.473 -11.223 1.00 97.12 125 VAL A CA 1
ATOM 933 C C . VAL A 1 125 ? 7.325 13.399 -10.368 1.00 97.12 125 VAL A C 1
ATOM 935 O O . VAL A 1 125 ? 7.303 13.328 -9.134 1.00 97.12 125 VAL A O 1
ATOM 938 N N . SER A 1 126 ? 6.547 14.243 -11.044 1.00 97.62 126 SER A N 1
ATOM 939 C CA . SER A 1 126 ? 5.375 14.891 -10.465 1.00 97.62 126 SER A CA 1
ATOM 940 C C . SER A 1 126 ? 4.080 14.330 -11.053 1.00 97.62 126 SER A C 1
ATOM 942 O O . SER A 1 126 ? 3.977 14.116 -12.258 1.00 97.62 126 SER A O 1
ATOM 944 N N . LEU A 1 127 ? 3.099 14.076 -10.186 1.00 98.00 127 LEU A N 1
ATOM 945 C CA . LEU A 1 127 ? 1.751 13.660 -10.552 1.00 98.00 127 LEU A CA 1
ATOM 946 C C . LEU A 1 127 ? 0.733 14.684 -10.057 1.00 98.00 127 LEU A C 1
ATOM 948 O O . LEU A 1 127 ? 0.721 15.026 -8.872 1.00 98.00 127 LEU A O 1
ATOM 952 N N . THR A 1 128 ? -0.170 15.105 -10.938 1.00 98.44 128 THR A N 1
ATOM 953 C CA . THR A 1 128 ? -1.353 15.896 -10.568 1.00 98.44 128 THR A CA 1
ATOM 954 C C . THR A 1 128 ? -2.606 15.063 -10.779 1.00 98.44 128 THR A C 1
ATOM 956 O O . THR A 1 128 ? -2.858 14.585 -11.878 1.00 98.44 128 THR A O 1
ATOM 959 N N . ILE A 1 129 ? -3.399 14.884 -9.731 1.00 98.06 129 ILE A N 1
ATOM 960 C CA . ILE A 1 129 ? -4.628 14.091 -9.737 1.00 98.06 129 ILE A CA 1
ATOM 961 C C . ILE A 1 129 ? -5.789 15.070 -9.597 1.00 98.06 129 ILE A C 1
ATOM 963 O O . ILE A 1 129 ? -5.966 15.692 -8.545 1.00 98.06 129 ILE A O 1
ATOM 967 N N . GLU A 1 130 ? -6.589 15.206 -10.650 1.00 95.56 130 GLU A N 1
ATOM 968 C CA . GLU A 1 130 ? -7.712 16.140 -10.670 1.00 95.56 130 GLU A CA 1
ATOM 969 C C . GLU A 1 130 ? -9.030 15.442 -10.320 1.00 95.56 130 GLU A C 1
ATOM 971 O O . GLU A 1 130 ? -9.384 14.381 -10.841 1.00 95.56 130 GLU A O 1
ATOM 976 N N . LYS A 1 131 ? -9.792 16.052 -9.411 1.00 95.12 131 LYS A N 1
ATOM 977 C CA . LYS A 1 131 ? -11.158 15.669 -9.040 1.00 95.12 131 LYS A CA 1
ATOM 978 C C . LYS A 1 131 ? -12.040 16.929 -9.043 1.00 95.12 131 LYS A C 1
ATOM 980 O O . LYS A 1 131 ? -11.541 18.035 -8.853 1.00 95.12 131 LYS A O 1
ATOM 985 N N . PRO A 1 132 ? -13.380 16.819 -9.165 1.00 93.12 132 PRO A N 1
ATOM 986 C CA . PRO A 1 132 ? -14.261 17.982 -9.371 1.00 93.12 132 PRO A CA 1
ATOM 987 C C . PRO A 1 132 ? -14.145 19.151 -8.365 1.00 93.12 132 PRO A C 1
ATOM 989 O O . PRO A 1 132 ? -14.543 20.277 -8.677 1.00 93.12 132 PRO A O 1
ATOM 992 N N . ASN A 1 133 ? -13.650 18.900 -7.147 1.00 93.25 133 ASN A N 1
ATOM 993 C CA . ASN A 1 133 ? -13.472 19.902 -6.085 1.00 93.25 133 ASN A CA 1
ATOM 994 C C . ASN A 1 133 ? -12.133 19.766 -5.337 1.00 93.25 133 ASN A C 1
ATOM 996 O O . ASN A 1 133 ? -12.004 20.294 -4.232 1.00 93.25 133 ASN A O 1
ATOM 1000 N N . LEU A 1 134 ? -11.193 19.009 -5.894 1.00 95.56 134 LEU A N 1
ATOM 1001 C CA . LEU A 1 134 ? -9.961 18.621 -5.224 1.00 95.56 134 LEU A CA 1
ATOM 1002 C C . LEU A 1 134 ? -8.884 18.398 -6.283 1.00 95.56 134 LEU A C 1
ATOM 1004 O O . LEU A 1 134 ? -9.095 17.613 -7.201 1.00 95.56 134 LEU A O 1
ATOM 1008 N N . THR A 1 135 ? -7.741 19.042 -6.109 1.00 97.44 135 THR A N 1
ATOM 1009 C CA . THR A 1 135 ? -6.525 18.750 -6.857 1.00 97.44 135 THR A CA 1
ATOM 1010 C C . THR A 1 135 ? -5.490 18.234 -5.873 1.00 97.44 135 THR A C 1
ATOM 1012 O O . THR A 1 135 ? -5.233 18.841 -4.833 1.00 97.44 135 THR A O 1
ATOM 1015 N N . GLU A 1 136 ? -4.911 17.082 -6.177 1.00 98.00 136 GLU A N 1
ATOM 1016 C CA . GLU A 1 136 ? -3.846 16.500 -5.370 1.00 98.00 136 GLU A CA 1
ATOM 1017 C C . GLU A 1 136 ? -2.568 16.493 -6.184 1.00 98.00 136 GLU A C 1
ATOM 1019 O O . GLU A 1 136 ? -2.553 16.031 -7.321 1.00 98.00 136 GLU A O 1
ATOM 1024 N N . PHE A 1 137 ? -1.499 17.019 -5.601 1.00 98.00 137 PHE A N 1
ATOM 1025 C CA . PHE A 1 137 ? -0.207 17.118 -6.259 1.00 98.00 137 PHE A CA 1
ATOM 1026 C C . PHE A 1 137 ? 0.825 16.317 -5.482 1.00 98.00 137 PHE A C 1
ATOM 1028 O O . PHE A 1 137 ? 1.013 16.516 -4.280 1.00 98.00 137 PHE A O 1
ATOM 1035 N N . VAL A 1 138 ? 1.506 15.422 -6.179 1.00 97.81 138 VAL A N 1
ATOM 1036 C CA . VAL A 1 138 ? 2.608 14.622 -5.666 1.00 97.81 138 VAL A CA 1
ATOM 1037 C C . VAL A 1 138 ? 3.854 15.005 -6.442 1.00 97.81 138 VAL A C 1
ATOM 1039 O O . VAL A 1 138 ? 3.840 14.999 -7.664 1.00 97.81 138 VAL A O 1
ATOM 1042 N N . GLN A 1 139 ? 4.948 15.291 -5.749 1.00 97.25 139 GLN A N 1
ATOM 1043 C CA . GLN A 1 139 ? 6.256 15.462 -6.369 1.00 97.25 139 GLN A CA 1
ATOM 1044 C C . GLN A 1 139 ? 7.273 14.633 -5.608 1.00 97.25 139 GLN A C 1
ATOM 1046 O O . GLN A 1 139 ? 7.386 14.748 -4.385 1.00 97.25 139 GLN A O 1
ATOM 1051 N N . SER A 1 140 ? 8.022 13.815 -6.333 1.00 95.50 140 SER A N 1
ATOM 1052 C CA . SER A 1 140 ? 9.057 12.973 -5.764 1.00 95.50 140 SER A CA 1
ATOM 1053 C C . SER A 1 140 ? 10.312 13.031 -6.616 1.00 95.50 140 SER A C 1
ATOM 1055 O O . SER A 1 140 ? 10.234 13.040 -7.836 1.00 95.50 140 SER A O 1
ATOM 1057 N N . ASN A 1 141 ? 11.457 13.109 -5.952 1.00 93.31 141 ASN A N 1
ATOM 1058 C CA . ASN A 1 141 ? 12.801 13.120 -6.532 1.00 93.31 141 ASN A CA 1
ATOM 1059 C C . ASN A 1 141 ? 13.570 11.825 -6.187 1.00 93.31 141 ASN A C 1
ATOM 1061 O O . ASN A 1 141 ? 14.784 11.837 -5.978 1.00 93.31 141 ASN A O 1
ATOM 1065 N N . CYS A 1 142 ? 12.814 10.769 -5.895 1.00 94.06 142 CYS A N 1
ATOM 1066 C CA . CYS A 1 142 ? 13.265 9.433 -5.530 1.00 94.06 142 CYS A CA 1
ATOM 1067 C C . CYS A 1 142 ? 12.058 8.483 -5.599 1.00 94.06 142 CYS A C 1
ATOM 1069 O O . CYS A 1 142 ? 10.944 8.906 -5.910 1.00 94.06 142 CYS A O 1
ATOM 1071 N N . THR A 1 143 ? 12.247 7.208 -5.246 1.00 96.06 143 THR A N 1
ATOM 1072 C CA . THR A 1 143 ? 11.157 6.232 -5.299 1.00 96.06 143 THR A CA 1
ATOM 1073 C C . THR A 1 143 ? 10.053 6.506 -4.264 1.00 96.06 143 THR A C 1
ATOM 1075 O O . THR A 1 143 ? 10.247 6.301 -3.060 1.00 96.06 143 THR A O 1
ATOM 1078 N N . ALA A 1 144 ? 8.865 6.897 -4.726 1.00 96.44 144 ALA A N 1
ATOM 1079 C CA . ALA A 1 144 ? 7.643 7.030 -3.931 1.00 96.44 144 ALA A CA 1
ATOM 1080 C C . ALA A 1 144 ? 6.544 6.085 -4.434 1.00 96.44 144 ALA A C 1
ATOM 1082 O O . ALA A 1 144 ? 6.526 5.690 -5.594 1.00 96.44 144 ALA A O 1
ATOM 1083 N N . THR A 1 145 ? 5.602 5.726 -3.561 1.00 97.31 145 THR A N 1
ATOM 1084 C CA . THR A 1 145 ? 4.423 4.926 -3.937 1.00 97.31 145 THR A CA 1
ATOM 1085 C C . THR A 1 145 ? 3.145 5.676 -3.599 1.00 97.31 145 THR A C 1
ATOM 1087 O O . THR A 1 145 ? 3.051 6.265 -2.524 1.00 97.31 145 THR A O 1
ATOM 1090 N N . VAL A 1 146 ? 2.162 5.672 -4.498 1.00 97.81 146 VAL A N 1
ATOM 1091 C CA . VAL A 1 146 ? 0.880 6.373 -4.341 1.00 97.81 146 VAL A CA 1
ATOM 1092 C C . VAL A 1 146 ? -0.257 5.436 -4.737 1.00 97.81 146 VAL A C 1
ATOM 1094 O O . VAL A 1 146 ? -0.294 4.954 -5.860 1.00 97.81 146 VAL A O 1
ATOM 1097 N N . GLU A 1 147 ? -1.202 5.192 -3.837 1.00 97.12 147 GLU A N 1
ATOM 1098 C CA . GLU A 1 147 ? -2.439 4.459 -4.125 1.00 97.12 147 GLU A CA 1
ATOM 1099 C C . GLU A 1 147 ? -3.571 5.470 -4.362 1.00 97.12 147 GLU A C 1
ATOM 1101 O O . GLU A 1 147 ? -3.871 6.295 -3.487 1.00 97.12 147 GLU A O 1
ATOM 1106 N N . VAL A 1 148 ? -4.194 5.421 -5.546 1.00 97.06 148 VAL A N 1
ATOM 1107 C CA . VAL A 1 148 ? -5.197 6.407 -5.983 1.00 97.06 148 VAL A CA 1
ATOM 1108 C C . VAL A 1 148 ? -6.544 5.737 -6.227 1.00 97.06 148 VAL A C 1
ATOM 1110 O O . VAL A 1 148 ? -6.738 5.019 -7.203 1.00 97.06 148 VAL A O 1
ATOM 1113 N N . HIS A 1 149 ? -7.522 6.024 -5.375 1.00 95.75 149 HIS A N 1
ATOM 1114 C CA . HIS A 1 149 ? -8.882 5.524 -5.528 1.00 95.75 149 HIS A CA 1
ATOM 1115 C C . HIS A 1 149 ? -9.711 6.391 -6.476 1.00 95.75 149 HIS A C 1
ATOM 1117 O O . HIS A 1 149 ? -9.726 7.623 -6.374 1.00 95.75 149 HIS A O 1
ATOM 1123 N N . ARG A 1 150 ? -10.523 5.741 -7.318 1.00 94.19 150 ARG A N 1
ATOM 1124 C CA . ARG A 1 150 ? -11.367 6.397 -8.332 1.00 94.19 150 ARG A CA 1
ATOM 1125 C C . ARG A 1 150 ? -12.145 7.610 -7.819 1.00 94.19 150 ARG A C 1
ATOM 1127 O O . ARG A 1 150 ? -12.178 8.656 -8.468 1.00 94.19 150 ARG A O 1
ATOM 1134 N N . GLN A 1 151 ? -12.807 7.470 -6.673 1.00 93.06 151 GLN A N 1
ATOM 1135 C CA . GLN A 1 151 ? -13.694 8.508 -6.133 1.00 93.06 151 GLN A CA 1
ATOM 1136 C C . GLN A 1 151 ? -13.010 9.417 -5.115 1.00 93.06 151 GLN A C 1
ATOM 1138 O O . GLN A 1 151 ? -13.385 10.579 -4.990 1.00 93.06 151 GLN A O 1
ATOM 1143 N N . ASN A 1 152 ? -12.033 8.885 -4.380 1.00 93.38 152 ASN A N 1
ATOM 1144 C CA . ASN A 1 152 ? -11.447 9.588 -3.244 1.00 93.38 152 ASN A CA 1
ATOM 1145 C C . ASN A 1 152 ? -10.145 10.298 -3.625 1.00 93.38 152 ASN A C 1
ATOM 1147 O O . ASN A 1 152 ? -9.752 11.201 -2.901 1.00 93.38 152 ASN A O 1
ATOM 1151 N N . GLY A 1 153 ? -9.496 9.948 -4.739 1.00 96.12 153 GLY A N 1
ATOM 1152 C CA . GLY A 1 153 ? -8.141 10.407 -5.047 1.00 96.12 153 GLY A CA 1
ATOM 1153 C C . GLY A 1 153 ? -7.107 9.639 -4.219 1.00 96.12 153 GLY A C 1
ATOM 1154 O O . GLY A 1 153 ? -7.295 8.447 -3.989 1.00 96.12 153 GLY A O 1
ATOM 1155 N N . VAL A 1 154 ? -6.039 10.285 -3.751 1.00 97.06 154 VAL A N 1
ATOM 1156 C CA . VAL A 1 154 ? -4.976 9.613 -2.976 1.00 97.06 154 VAL A CA 1
ATOM 1157 C C . VAL A 1 154 ? -5.530 9.057 -1.658 1.00 97.06 154 VAL A C 1
ATOM 1159 O O . VAL A 1 154 ? -6.157 9.793 -0.890 1.00 97.06 154 VAL A O 1
ATOM 1162 N N . GLU A 1 155 ? -5.298 7.770 -1.384 1.00 95.50 155 GLU A N 1
ATOM 1163 C CA . GLU A 1 155 ? -5.683 7.098 -0.126 1.00 95.50 155 GLU A CA 1
ATOM 1164 C C . GLU A 1 155 ? -4.472 6.709 0.724 1.00 95.50 155 GLU A C 1
ATOM 1166 O O . GLU A 1 155 ? -4.530 6.742 1.957 1.00 95.50 155 GLU A O 1
ATOM 1171 N N . LYS A 1 156 ? -3.349 6.391 0.079 1.00 95.94 156 LYS A N 1
ATOM 1172 C CA . LYS A 1 156 ? -2.087 6.073 0.741 1.00 95.94 156 LYS A CA 1
ATOM 1173 C C . LYS A 1 156 ? -0.925 6.551 -0.104 1.00 95.94 156 LYS A C 1
ATOM 1175 O O . LYS A 1 156 ? -0.940 6.430 -1.323 1.00 95.94 156 LYS A O 1
ATOM 1180 N N . MET A 1 157 ? 0.095 7.070 0.560 1.00 96.25 157 MET A N 1
ATOM 1181 C CA . MET A 1 157 ? 1.329 7.467 -0.092 1.00 96.25 157 MET A CA 1
ATOM 1182 C C . MET A 1 157 ? 2.524 7.128 0.788 1.00 96.25 157 MET A C 1
ATOM 1184 O O . MET A 1 157 ? 2.530 7.501 1.958 1.00 96.25 157 MET A O 1
ATOM 1188 N N . SER A 1 158 ? 3.545 6.481 0.232 1.00 96.31 158 SER A N 1
ATOM 1189 C CA . SER A 1 158 ? 4.871 6.386 0.842 1.00 96.31 158 SER A CA 1
ATOM 1190 C C . SER A 1 158 ? 5.816 7.352 0.138 1.00 96.31 158 SER A C 1
ATOM 1192 O O . SER A 1 158 ? 6.068 7.233 -1.057 1.00 96.31 158 SER A O 1
ATOM 1194 N N . MET A 1 159 ? 6.296 8.336 0.887 1.00 94.56 159 MET A N 1
ATOM 1195 C CA . MET A 1 159 ? 7.165 9.413 0.439 1.00 94.56 159 MET A CA 1
ATOM 1196 C C . MET A 1 159 ? 8.600 9.094 0.829 1.00 94.56 159 MET A C 1
ATOM 1198 O O . MET A 1 159 ? 8.864 8.832 1.998 1.00 94.56 159 MET A O 1
ATOM 1202 N N . CYS A 1 160 ? 9.535 9.183 -0.103 1.00 93.31 160 CYS A N 1
ATOM 1203 C CA . CYS A 1 160 ? 10.958 9.216 0.216 1.00 93.31 160 CYS A CA 1
ATOM 1204 C C . CYS A 1 160 ? 11.394 10.646 0.622 1.00 93.31 160 CYS A C 1
ATOM 1206 O O . CYS A 1 160 ? 10.623 11.602 0.446 1.00 93.31 160 CYS A O 1
ATOM 1208 N N . PRO A 1 161 ? 12.598 10.834 1.198 1.00 92.75 161 PRO A N 1
ATOM 1209 C CA . PRO A 1 161 ? 13.080 12.154 1.602 1.00 92.75 161 PRO A CA 1
ATOM 1210 C C . PRO A 1 161 ? 13.018 13.175 0.460 1.00 92.75 161 PRO A C 1
ATOM 1212 O O . PRO A 1 161 ? 13.304 12.850 -0.681 1.00 92.75 161 PRO A O 1
ATOM 1215 N N . VAL A 1 162 ? 12.682 14.425 0.783 1.00 90.44 162 VAL A N 1
ATOM 1216 C CA . VAL A 1 162 ? 12.520 15.567 -0.139 1.00 90.44 162 VAL A CA 1
ATOM 1217 C C . VAL A 1 162 ? 11.235 15.540 -0.984 1.00 90.44 162 VAL A C 1
ATOM 1219 O O . VAL A 1 162 ? 10.848 16.587 -1.508 1.00 90.44 162 V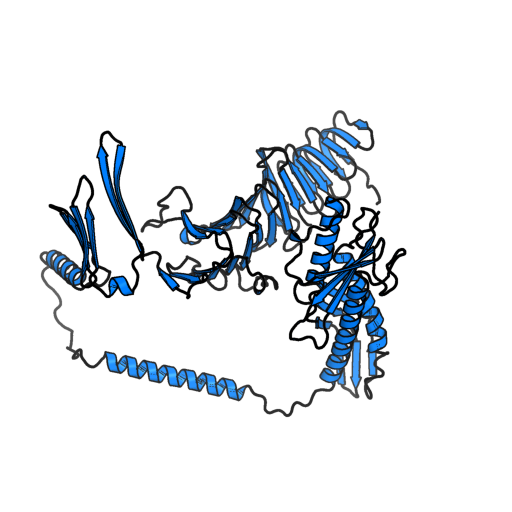AL A O 1
ATOM 1222 N N . SER A 1 163 ? 10.480 14.436 -0.977 1.00 95.12 163 SER A N 1
ATOM 1223 C CA . SER A 1 163 ? 9.158 14.371 -1.610 1.00 95.12 163 SER A CA 1
ATOM 1224 C C . SER A 1 163 ? 8.141 15.307 -0.954 1.00 95.12 163 SER A C 1
ATOM 1226 O O . SER A 1 163 ? 8.206 15.615 0.244 1.00 95.12 163 SER A O 1
ATOM 1228 N N . MET A 1 164 ? 7.147 15.711 -1.739 1.00 96.56 164 MET A N 1
ATOM 1229 C CA . MET A 1 164 ? 6.071 16.607 -1.343 1.00 96.56 164 MET A CA 1
ATOM 1230 C C . MET A 1 164 ? 4.714 16.063 -1.791 1.00 96.56 164 MET A C 1
ATOM 1232 O O . MET A 1 164 ? 4.577 15.513 -2.879 1.00 96.56 164 MET A O 1
ATOM 1236 N N . TYR A 1 165 ? 3.711 16.255 -0.943 1.00 97.69 165 TYR A N 1
ATOM 1237 C CA . TYR A 1 165 ? 2.315 15.970 -1.232 1.00 97.69 165 TYR A CA 1
ATOM 1238 C C . TYR A 1 165 ? 1.463 17.177 -0.841 1.00 97.69 165 TYR A C 1
ATOM 1240 O O . TYR A 1 165 ? 1.534 17.632 0.301 1.00 97.69 165 TYR A O 1
ATOM 1248 N N . THR A 1 166 ? 0.657 17.687 -1.766 1.00 97.56 166 THR A N 1
ATOM 1249 C CA . THR A 1 166 ? -0.238 18.829 -1.559 1.00 97.56 166 THR A CA 1
ATOM 1250 C C . THR A 1 166 ? -1.679 18.412 -1.809 1.00 97.56 166 THR A C 1
ATOM 1252 O O . THR A 1 166 ? -1.993 17.809 -2.831 1.00 97.56 166 THR A O 1
ATOM 1255 N N . TYR A 1 167 ? -2.545 18.772 -0.867 1.00 97.19 167 TYR A N 1
ATOM 1256 C CA . TYR A 1 167 ? -3.993 18.640 -0.951 1.00 97.19 167 TYR A CA 1
ATOM 1257 C C . TYR A 1 167 ? -4.582 20.042 -1.134 1.00 97.19 167 TYR A C 1
ATOM 1259 O O . TYR A 1 167 ? -4.507 20.850 -0.206 1.00 97.19 167 TYR A O 1
ATOM 1267 N N . ASP A 1 168 ? -5.114 20.330 -2.322 1.00 95.81 168 ASP A N 1
ATOM 1268 C CA . ASP A 1 168 ? -5.626 21.644 -2.729 1.00 95.81 168 ASP A CA 1
ATOM 1269 C C . ASP A 1 168 ? -7.127 21.556 -3.034 1.00 95.81 168 ASP A C 1
ATOM 1271 O O . ASP A 1 168 ? -7.587 20.704 -3.799 1.00 95.81 168 ASP A O 1
ATOM 1275 N N . THR A 1 169 ? -7.924 22.414 -2.408 1.00 94.75 169 THR A N 1
ATOM 1276 C CA . THR A 1 169 ? -9.371 22.453 -2.605 1.00 94.75 169 THR A CA 1
ATOM 1277 C C . THR A 1 169 ? -9.830 23.832 -3.055 1.00 94.75 169 THR A C 1
ATOM 1279 O O . THR A 1 169 ? -9.128 24.829 -2.964 1.00 94.75 169 THR A O 1
ATOM 1282 N N . LYS A 1 170 ? -11.102 23.943 -3.450 1.00 92.88 170 LYS A N 1
ATOM 1283 C CA . LYS A 1 170 ? -11.713 25.257 -3.729 1.00 92.88 170 LYS A CA 1
ATOM 1284 C C . LYS A 1 170 ? -11.733 26.204 -2.518 1.00 92.88 170 LYS A C 1
ATOM 1286 O O . LYS A 1 170 ? -11.984 27.393 -2.702 1.00 92.88 170 LYS A O 1
ATOM 1291 N N . ASP A 1 171 ? -11.539 25.689 -1.303 1.00 89.88 171 ASP A N 1
ATOM 1292 C CA . ASP A 1 171 ? -11.475 26.476 -0.074 1.00 89.88 171 ASP A CA 1
ATOM 1293 C C . ASP A 1 171 ? -10.054 26.436 0.513 1.00 89.88 171 ASP A C 1
ATOM 1295 O O . ASP A 1 171 ? -9.683 25.441 1.146 1.00 89.88 171 ASP A O 1
ATOM 1299 N N . PRO A 1 172 ? -9.277 27.528 0.398 1.00 86.06 172 PRO A N 1
ATOM 1300 C CA . PRO A 1 172 ? -7.878 27.525 0.798 1.00 86.06 172 PRO A CA 1
ATOM 1301 C C . PRO A 1 172 ? -7.649 27.321 2.303 1.00 86.06 172 PRO A C 1
ATOM 1303 O O . PRO A 1 172 ? -6.522 27.078 2.741 1.00 86.06 172 PRO A O 1
ATOM 1306 N N . LEU A 1 173 ? -8.704 27.393 3.128 1.00 84.12 173 LEU A N 1
ATOM 1307 C CA . LEU A 1 173 ? -8.641 27.027 4.546 1.00 84.12 173 LEU A CA 1
ATOM 1308 C C . LEU A 1 173 ? -8.418 25.526 4.763 1.00 84.12 173 LEU A C 1
ATOM 1310 O O . LEU A 1 173 ? -7.939 25.125 5.832 1.00 84.12 173 LEU A O 1
ATOM 1314 N N . LYS A 1 174 ? -8.768 24.693 3.782 1.00 90.75 174 LYS A N 1
ATOM 1315 C CA . LYS A 1 174 ? -8.672 23.230 3.854 1.00 90.75 174 LYS A CA 1
ATOM 1316 C C . LYS A 1 174 ? -7.370 22.706 3.264 1.00 90.75 174 LYS A C 1
ATOM 1318 O O . LYS A 1 174 ? -7.029 21.558 3.530 1.00 90.75 174 LYS A O 1
ATOM 1323 N N . ASP A 1 175 ? -6.631 23.546 2.549 1.00 93.75 175 ASP A N 1
ATOM 1324 C CA . ASP A 1 175 ? -5.395 23.146 1.892 1.00 93.75 175 ASP A CA 1
ATOM 1325 C C . ASP A 1 175 ? -4.290 22.843 2.899 1.00 93.75 175 ASP A C 1
ATOM 1327 O O . ASP A 1 175 ? -4.134 23.512 3.934 1.00 93.75 175 ASP A O 1
ATOM 1331 N N . PHE A 1 176 ? -3.478 21.848 2.570 1.00 95.38 176 PHE A N 1
ATOM 1332 C CA . PHE A 1 176 ? -2.278 21.529 3.324 1.00 95.38 176 PHE A CA 1
ATOM 1333 C C . PHE A 1 176 ? -1.236 20.838 2.449 1.00 95.38 176 PHE A C 1
ATOM 1335 O O . PHE A 1 176 ? -1.548 20.221 1.432 1.00 95.38 176 PHE A O 1
ATOM 1342 N N . THR A 1 177 ? 0.013 20.897 2.898 1.00 96.62 177 THR A N 1
ATOM 1343 C CA . THR A 1 177 ? 1.141 20.232 2.243 1.00 96.62 177 THR A CA 1
ATOM 1344 C C . THR A 1 177 ? 1.922 19.424 3.266 1.00 96.62 177 THR A C 1
ATOM 1346 O O . THR A 1 177 ? 2.255 19.929 4.336 1.00 96.62 177 THR A O 1
ATOM 1349 N N . PHE A 1 178 ? 2.254 18.186 2.924 1.00 96.25 178 PHE A N 1
ATOM 1350 C CA . PHE A 1 178 ? 3.241 17.374 3.619 1.00 96.25 178 PHE A CA 1
ATOM 1351 C C . PHE A 1 178 ? 4.549 17.369 2.832 1.00 96.25 178 PHE A C 1
ATOM 1353 O O . PHE A 1 178 ? 4.551 17.239 1.610 1.00 96.25 178 PHE A O 1
ATOM 1360 N N . ARG A 1 179 ? 5.674 17.463 3.537 1.00 95.44 179 ARG A N 1
ATOM 1361 C CA . ARG A 1 179 ? 7.006 17.261 2.969 1.00 95.44 179 ARG A CA 1
ATOM 1362 C C . ARG A 1 179 ? 7.816 16.336 3.867 1.00 95.44 179 ARG A C 1
ATOM 1364 O O . ARG A 1 179 ? 7.985 16.620 5.055 1.00 95.44 179 ARG A O 1
ATOM 1371 N N . ALA A 1 180 ? 8.324 15.250 3.294 1.00 92.56 180 ALA A N 1
ATOM 1372 C CA . ALA A 1 180 ? 9.286 14.372 3.952 1.00 92.56 180 ALA A CA 1
ATOM 1373 C C . ALA A 1 180 ? 10.683 14.990 3.803 1.00 92.56 180 ALA A C 1
ATOM 1375 O O . ALA A 1 180 ? 11.028 15.453 2.721 1.00 92.56 180 ALA A O 1
ATOM 1376 N N . TRP A 1 181 ? 11.489 15.060 4.865 1.00 82.31 181 TRP A N 1
ATOM 1377 C CA . TRP A 1 181 ? 12.799 15.739 4.802 1.00 82.31 181 TRP A CA 1
ATOM 1378 C C . TRP A 1 181 ? 13.995 14.796 4.894 1.00 82.31 181 TRP A C 1
ATOM 1380 O O . TRP A 1 181 ? 14.971 15.009 4.183 1.00 82.31 181 TRP A O 1
ATOM 1390 N N . GLN A 1 182 ? 13.950 13.804 5.786 1.00 84.75 182 GLN A N 1
ATOM 1391 C CA . GLN A 1 182 ? 15.130 12.995 6.132 1.00 84.75 182 GLN A CA 1
ATOM 1392 C C . GLN A 1 182 ? 14.901 11.491 6.023 1.00 84.75 182 GLN A C 1
ATOM 1394 O O . GLN A 1 182 ? 15.841 10.761 5.737 1.00 84.75 182 GLN A O 1
ATOM 1399 N N . ASP A 1 183 ? 13.669 11.032 6.224 1.00 89.12 183 ASP A N 1
ATOM 1400 C CA . ASP A 1 183 ? 13.318 9.618 6.201 1.00 89.12 183 ASP A CA 1
ATOM 1401 C C . ASP A 1 183 ? 12.121 9.379 5.286 1.00 89.12 183 ASP A C 1
ATOM 1403 O O . ASP A 1 183 ? 11.403 10.313 4.912 1.00 89.12 183 ASP A O 1
ATOM 1407 N N . PHE A 1 184 ? 11.899 8.105 4.970 1.00 92.31 184 PHE A N 1
ATOM 1408 C CA . PHE A 1 184 ? 10.649 7.676 4.373 1.00 92.31 184 PHE A CA 1
ATOM 1409 C C . PHE A 1 184 ? 9.489 7.984 5.314 1.00 92.31 184 PHE A C 1
ATOM 1411 O O . PHE A 1 184 ? 9.545 7.703 6.513 1.00 92.31 184 PHE A O 1
ATOM 1418 N N . HIS A 1 185 ? 8.424 8.542 4.757 1.00 94.25 185 HIS A N 1
ATOM 1419 C CA . HIS A 1 185 ? 7.243 8.938 5.499 1.00 94.25 185 HIS A CA 1
ATOM 1420 C C . HIS A 1 185 ? 6.002 8.447 4.779 1.00 94.25 185 HIS A C 1
ATOM 1422 O O . HIS A 1 185 ? 5.836 8.693 3.591 1.00 94.25 185 HIS A O 1
ATOM 1428 N N . THR A 1 186 ? 5.109 7.760 5.483 1.00 95.69 186 THR A N 1
ATOM 1429 C CA . THR A 1 186 ? 3.865 7.277 4.874 1.00 95.69 186 THR A CA 1
ATOM 1430 C C . THR A 1 186 ? 2.674 8.075 5.390 1.00 95.69 186 THR A C 1
ATOM 1432 O O . THR A 1 186 ? 2.566 8.372 6.583 1.00 95.69 186 THR A O 1
ATOM 1435 N N . ILE A 1 187 ? 1.778 8.442 4.480 1.00 95.81 187 ILE A N 1
ATOM 1436 C CA . ILE A 1 187 ? 0.553 9.188 4.747 1.00 95.81 187 ILE A CA 1
ATOM 1437 C C . ILE A 1 187 ? -0.631 8.306 4.370 1.00 95.81 187 ILE A C 1
ATOM 1439 O O . ILE A 1 187 ? -0.679 7.758 3.272 1.00 95.81 187 ILE A O 1
ATOM 1443 N N . PHE A 1 188 ? -1.597 8.205 5.275 1.00 96.00 188 PHE A N 1
ATOM 1444 C CA . PHE A 1 188 ? -2.895 7.586 5.029 1.00 96.00 188 PHE A CA 1
ATOM 1445 C C . PHE A 1 188 ? -3.974 8.664 4.994 1.00 96.00 188 PHE A C 1
ATOM 1447 O O . PHE A 1 188 ? -4.014 9.508 5.890 1.00 96.00 188 PHE A O 1
ATOM 1454 N N . LEU A 1 189 ? -4.859 8.635 3.999 1.00 95.56 189 LEU A N 1
ATOM 1455 C CA . LEU A 1 189 ? -5.917 9.622 3.810 1.00 95.56 189 LEU A CA 1
ATOM 1456 C C . LEU A 1 189 ? -7.291 8.955 3.796 1.00 95.56 189 LEU A C 1
ATOM 1458 O O . LEU A 1 189 ? -7.635 8.204 2.890 1.00 95.56 189 LEU A O 1
ATOM 1462 N N . LYS A 1 190 ? -8.121 9.293 4.784 1.00 94.56 190 LYS A N 1
ATOM 1463 C CA . LYS A 1 190 ? -9.527 8.898 4.864 1.00 94.56 190 LYS A CA 1
ATOM 1464 C C . LYS A 1 190 ? -10.417 10.121 4.658 1.00 94.56 190 LYS A C 1
ATOM 1466 O O . LYS A 1 190 ? -10.612 10.928 5.567 1.00 94.56 190 LYS A O 1
ATOM 1471 N N . LYS A 1 191 ? -10.977 10.246 3.456 1.00 94.00 191 LYS A N 1
ATOM 1472 C CA . LYS A 1 191 ? -11.791 11.407 3.052 1.00 94.00 191 LYS A CA 1
ATOM 1473 C C . LYS A 1 191 ? -13.292 11.215 3.274 1.00 94.00 191 LYS A C 1
ATOM 1475 O O . LYS A 1 191 ? -14.016 12.194 3.415 1.00 94.00 191 LYS A O 1
ATOM 1480 N N . SER A 1 192 ? -13.761 9.969 3.332 1.00 91.00 192 SER A N 1
ATOM 1481 C CA . SER A 1 192 ? -15.173 9.625 3.522 1.00 91.00 192 SER A CA 1
ATOM 1482 C C . SER A 1 192 ? -15.347 8.491 4.534 1.00 91.00 192 SER A C 1
ATOM 1484 O O . SER A 1 192 ? -14.433 7.706 4.784 1.00 91.00 192 SER A O 1
ATOM 1486 N N . MET A 1 193 ? -16.536 8.389 5.135 1.00 86.56 193 MET A N 1
ATOM 1487 C CA . MET A 1 193 ? -16.861 7.303 6.073 1.00 86.56 193 MET A CA 1
ATOM 1488 C C . MET A 1 193 ? -16.926 5.930 5.393 1.00 86.56 193 MET A C 1
ATOM 1490 O O . MET A 1 193 ? -16.719 4.920 6.058 1.00 86.56 193 MET A O 1
ATOM 1494 N N . SER A 1 194 ? -17.206 5.903 4.087 1.00 82.38 194 SER A N 1
ATOM 1495 C CA . SER A 1 194 ? -17.252 4.691 3.268 1.00 82.38 194 SER A CA 1
ATOM 1496 C C . SER A 1 194 ? -15.880 4.223 2.794 1.00 82.38 194 SER A C 1
ATOM 1498 O O . SER A 1 194 ? -15.773 3.085 2.347 1.00 82.38 194 SER A O 1
ATOM 1500 N N . ALA A 1 195 ? -14.846 5.070 2.870 1.00 82.00 195 ALA A N 1
ATOM 1501 C CA . ALA A 1 195 ? -13.481 4.635 2.616 1.00 82.00 195 ALA A CA 1
ATOM 1502 C C . ALA A 1 195 ? -13.133 3.561 3.655 1.00 82.00 195 ALA A C 1
ATOM 1504 O O . ALA A 1 195 ? -13.100 3.841 4.862 1.00 82.00 195 ALA A O 1
ATOM 1505 N N . GLN A 1 196 ? -12.942 2.323 3.189 1.00 73.25 196 GLN A N 1
ATOM 1506 C CA . GLN A 1 196 ? -12.467 1.246 4.045 1.00 73.25 196 GLN A CA 1
ATOM 1507 C C . GLN A 1 196 ? -11.133 1.705 4.613 1.00 73.25 196 GLN A C 1
ATOM 1509 O O . GLN A 1 196 ? -10.211 2.047 3.878 1.00 73.25 196 GLN A O 1
ATOM 1514 N N . PHE A 1 197 ? -11.061 1.803 5.938 1.00 60.56 197 PHE A N 1
ATOM 1515 C CA . PHE A 1 197 ? -9.807 2.145 6.581 1.00 60.56 197 PHE A CA 1
ATOM 1516 C C . PHE A 1 197 ? -8.809 1.067 6.178 1.00 60.56 197 PHE A C 1
ATOM 1518 O O . PHE A 1 197 ? -9.092 -0.114 6.384 1.00 60.56 197 PHE A O 1
ATOM 1525 N N . LEU A 1 198 ? -7.672 1.461 5.604 1.00 61.06 198 LEU A N 1
ATOM 1526 C CA . LEU A 1 198 ? -6.568 0.537 5.391 1.00 61.06 198 LEU A CA 1
ATOM 1527 C C . LEU A 1 198 ? -6.294 -0.099 6.754 1.00 61.06 198 LEU A C 1
ATOM 1529 O O . LEU A 1 198 ? -5.969 0.615 7.708 1.00 61.06 198 LEU A O 1
ATOM 1533 N N . ALA A 1 199 ? -6.515 -1.412 6.870 1.00 56.25 199 ALA A N 1
ATOM 1534 C CA . ALA A 1 199 ? -6.405 -2.155 8.128 1.00 56.25 199 ALA A CA 1
ATOM 1535 C C . ALA A 1 199 ? -5.054 -1.896 8.834 1.00 56.25 199 ALA A C 1
ATOM 1537 O O . ALA A 1 199 ? -4.941 -2.009 10.055 1.00 56.25 199 ALA A O 1
ATOM 1538 N N . ASP A 1 200 ? -4.066 -1.446 8.059 1.00 60.72 200 ASP A N 1
ATOM 1539 C CA . ASP A 1 200 ? -2.696 -1.151 8.451 1.00 60.72 200 ASP A CA 1
ATOM 1540 C C . ASP A 1 200 ? -2.467 0.251 9.052 1.00 60.72 200 ASP A C 1
ATOM 1542 O O . ASP A 1 200 ? -1.499 0.449 9.793 1.00 60.72 200 ASP A O 1
ATOM 1546 N N . ALA A 1 201 ? -3.334 1.238 8.798 1.00 71.19 201 ALA A N 1
ATOM 1547 C CA . ALA A 1 201 ? -3.118 2.622 9.245 1.00 71.19 201 ALA A CA 1
ATOM 1548 C C . ALA A 1 201 ? -2.977 2.789 10.782 1.00 71.19 201 ALA A C 1
ATOM 1550 O O . ALA A 1 201 ? -2.105 3.546 11.219 1.00 71.19 201 ALA A O 1
ATOM 1551 N N . PRO A 1 202 ? -3.732 2.073 11.647 1.00 60.72 202 PRO A N 1
ATOM 1552 C CA . PRO A 1 202 ? -3.561 2.155 13.101 1.00 60.72 202 PRO A CA 1
ATOM 1553 C C . PRO A 1 202 ? -2.231 1.569 13.605 1.00 60.72 202 PRO A C 1
ATOM 1555 O O . PRO A 1 202 ? -1.825 1.849 14.736 1.00 60.72 202 PRO A O 1
ATOM 1558 N N . ALA A 1 203 ? -1.564 0.729 12.805 1.00 74.06 203 ALA A N 1
ATOM 1559 C CA . ALA A 1 203 ? -0.382 -0.020 13.216 1.00 74.06 203 ALA A CA 1
ATOM 1560 C C . ALA A 1 203 ? 0.939 0.718 12.960 1.00 74.06 203 ALA A C 1
ATOM 1562 O O . ALA A 1 203 ? 1.942 0.384 13.598 1.00 74.06 203 ALA A O 1
ATOM 1563 N N . CYS A 1 204 ? 0.955 1.714 12.071 1.00 80.25 204 CYS A N 1
ATOM 1564 C CA . CYS A 1 204 ? 2.185 2.409 11.723 1.00 80.25 204 CYS A CA 1
ATOM 1565 C C . CYS A 1 204 ? 2.593 3.451 12.781 1.00 80.25 204 CYS A C 1
ATOM 1567 O O . CYS A 1 204 ? 1.860 4.397 13.095 1.00 80.25 204 CYS A O 1
ATOM 1569 N N . LYS A 1 205 ? 3.796 3.278 13.343 1.00 83.12 205 LYS A N 1
ATOM 1570 C CA . LYS A 1 205 ? 4.343 4.155 14.390 1.00 83.12 205 LYS A CA 1
ATOM 1571 C C . LYS A 1 205 ? 4.745 5.532 13.847 1.00 83.12 205 LYS A C 1
ATOM 1573 O O . LYS A 1 205 ? 4.475 6.525 14.526 1.00 83.12 205 LYS A O 1
ATOM 1578 N N . ASP A 1 206 ? 5.269 5.562 12.622 1.00 86.12 206 ASP A N 1
ATOM 1579 C CA . ASP A 1 206 ? 5.912 6.724 11.993 1.00 86.12 206 ASP A CA 1
ATOM 1580 C C . ASP A 1 206 ? 5.136 7.225 10.758 1.00 86.12 206 ASP A C 1
ATOM 1582 O O . ASP A 1 206 ? 5.708 7.795 9.839 1.00 86.12 206 ASP A O 1
ATOM 1586 N N . CYS A 1 207 ? 3.819 7.004 10.723 1.00 92.94 207 CYS A N 1
ATOM 1587 C CA . CYS A 1 207 ? 2.956 7.455 9.631 1.00 92.94 207 CYS A CA 1
ATOM 1588 C C . CYS A 1 207 ? 2.037 8.591 10.066 1.00 92.94 207 CYS A C 1
ATOM 1590 O O . CYS A 1 207 ? 1.562 8.621 11.205 1.00 92.94 207 CYS A O 1
ATOM 1592 N N . SER A 1 208 ? 1.722 9.480 9.128 1.00 95.06 208 SER A N 1
ATOM 1593 C CA . SER A 1 208 ? 0.667 10.475 9.313 1.00 95.06 208 SER A CA 1
ATOM 1594 C C . SER A 1 208 ? -0.684 9.909 8.882 1.00 95.06 208 SER A C 1
ATOM 1596 O O . SER A 1 208 ? -0.781 9.170 7.904 1.00 95.06 208 SER A O 1
ATOM 1598 N N . LEU A 1 209 ? -1.737 10.283 9.600 1.00 94.88 209 LEU A N 1
ATOM 1599 C CA . LEU A 1 209 ? -3.120 9.945 9.290 1.00 94.88 209 LEU A CA 1
ATOM 1600 C C . LEU A 1 209 ? -3.912 11.233 9.062 1.00 94.88 209 LEU A C 1
ATOM 1602 O O . LEU A 1 209 ? -4.078 12.033 9.976 1.00 94.88 209 LEU A O 1
ATOM 1606 N N . VAL A 1 210 ? -4.450 11.409 7.864 1.00 95.44 210 VAL A N 1
ATOM 1607 C CA . VAL A 1 210 ? -5.379 12.480 7.505 1.00 95.44 210 VAL A CA 1
ATOM 1608 C C . VAL A 1 210 ? -6.785 11.884 7.489 1.00 95.44 210 VAL A C 1
ATOM 1610 O O . VAL A 1 210 ? -7.188 11.247 6.523 1.00 95.44 210 VAL A O 1
ATOM 1613 N N . ASP A 1 211 ? -7.540 12.056 8.567 1.00 94.75 211 ASP A N 1
ATOM 1614 C CA . ASP A 1 211 ? -8.887 11.512 8.738 1.00 94.75 211 ASP A CA 1
ATOM 1615 C C . ASP A 1 211 ? -9.929 12.636 8.656 1.00 94.75 211 ASP A C 1
ATOM 1617 O O . ASP A 1 211 ? -10.463 13.105 9.664 1.00 94.75 211 ASP A O 1
ATOM 1621 N N . LEU A 1 212 ? -10.207 13.088 7.429 1.00 94.44 212 LEU A N 1
ATOM 1622 C CA . LEU A 1 212 ? -11.188 14.148 7.161 1.00 94.44 212 LEU A CA 1
ATOM 1623 C C . LEU A 1 212 ? -12.622 13.691 7.457 1.00 94.44 212 LEU A C 1
ATOM 1625 O O . LEU A 1 212 ? -13.486 14.515 7.736 1.00 94.44 212 LEU A O 1
ATOM 1629 N N . ALA A 1 213 ? -12.887 12.382 7.428 1.00 92.31 213 ALA A N 1
ATOM 1630 C CA . ALA A 1 213 ? -14.194 11.843 7.800 1.00 92.31 213 ALA A CA 1
ATOM 1631 C C . ALA A 1 213 ? -14.480 11.998 9.305 1.00 92.31 213 ALA A C 1
ATOM 1633 O O . ALA A 1 213 ? -15.636 12.119 9.699 1.00 92.31 213 ALA A O 1
ATOM 1634 N N . ASN A 1 214 ? -13.431 12.000 10.136 1.00 91.81 214 ASN A N 1
ATOM 1635 C CA . ASN A 1 214 ? -13.523 12.201 11.584 1.00 91.81 214 ASN A CA 1
ATOM 1636 C C . ASN A 1 214 ? -12.889 13.531 12.035 1.00 91.81 214 ASN A C 1
ATOM 1638 O O . ASN A 1 214 ? -12.519 13.661 13.203 1.00 91.81 214 ASN A O 1
ATOM 1642 N N . HIS A 1 215 ? -12.746 14.502 11.124 1.00 93.31 215 HIS A N 1
ATOM 1643 C CA . HIS A 1 215 ? -12.260 15.853 11.411 1.00 93.31 215 HIS A CA 1
ATOM 1644 C C . HIS A 1 215 ? -10.926 15.890 12.183 1.00 93.31 215 HIS A C 1
ATOM 1646 O O . HIS A 1 215 ? -10.771 16.618 13.166 1.00 93.31 215 HIS A O 1
ATOM 1652 N N . ARG A 1 216 ? -9.943 15.080 11.772 1.00 92.69 216 ARG A N 1
ATOM 1653 C CA . ARG A 1 216 ? -8.669 14.947 12.494 1.00 92.69 216 ARG A CA 1
ATOM 1654 C C . ARG A 1 216 ? -7.491 14.712 11.558 1.00 92.69 216 ARG A C 1
ATOM 1656 O O . ARG A 1 216 ? -7.559 13.868 10.675 1.00 92.69 216 ARG A O 1
ATOM 1663 N N . ILE A 1 217 ? -6.366 15.373 11.824 1.00 93.81 217 ILE A N 1
ATOM 1664 C CA . ILE A 1 217 ? -5.075 15.059 11.198 1.00 93.81 217 ILE A CA 1
ATOM 1665 C C . ILE A 1 217 ? -4.070 14.706 12.291 1.00 93.81 217 ILE A C 1
ATOM 1667 O O . ILE A 1 217 ? -3.825 15.490 13.201 1.00 93.81 217 ILE A O 1
ATOM 1671 N N . GLU A 1 218 ? -3.477 13.523 12.212 1.00 93.50 218 GLU A N 1
ATOM 1672 C CA . GLU A 1 218 ? -2.363 13.102 13.050 1.00 93.50 218 GLU A CA 1
ATOM 1673 C C . GLU A 1 218 ? -1.080 13.125 12.229 1.00 93.50 218 GLU A C 1
ATOM 1675 O O . GLU A 1 218 ? -0.928 12.382 11.266 1.00 93.50 218 GLU A O 1
ATOM 1680 N N . VAL A 1 219 ? -0.143 13.972 12.626 1.00 92.50 219 VAL A N 1
ATOM 1681 C CA . VAL A 1 219 ? 1.174 14.092 12.016 1.00 92.50 219 VAL A CA 1
ATOM 1682 C C . VAL A 1 219 ? 2.180 13.411 12.935 1.00 92.50 219 VAL A C 1
ATOM 1684 O O . VAL A 1 219 ? 2.261 13.755 14.115 1.00 92.50 219 VAL A O 1
ATOM 1687 N N . ARG A 1 220 ? 2.919 12.423 12.430 1.00 91.38 220 ARG A N 1
ATOM 1688 C CA . ARG A 1 220 ? 3.922 11.667 13.202 1.00 91.38 220 ARG A CA 1
ATOM 1689 C C . ARG A 1 220 ? 5.251 11.651 12.454 1.00 91.38 220 ARG A C 1
ATOM 1691 O O . ARG A 1 220 ? 5.256 11.868 11.250 1.00 91.38 220 ARG A O 1
ATOM 1698 N N . GLY A 1 221 ? 6.351 11.359 13.138 1.00 87.19 221 GLY A N 1
ATOM 1699 C CA . GLY A 1 221 ? 7.639 11.161 12.469 1.00 87.19 221 GLY A CA 1
ATOM 1700 C C . GLY A 1 221 ? 8.343 12.462 12.076 1.00 87.19 221 GLY A C 1
ATOM 1701 O O . GLY A 1 221 ? 8.053 13.519 12.628 1.00 87.19 221 GLY A O 1
ATOM 1702 N N . VAL A 1 222 ? 9.296 12.372 11.142 1.00 84.12 222 VAL A N 1
ATOM 1703 C CA . VAL A 1 222 ? 10.108 13.501 10.647 1.00 84.12 222 VAL A CA 1
ATOM 1704 C C . VAL A 1 222 ? 9.456 14.107 9.412 1.00 84.12 222 VAL A C 1
ATOM 1706 O O . VAL A 1 222 ? 9.678 13.665 8.285 1.00 84.12 222 VAL A O 1
ATOM 1709 N N . VAL A 1 223 ? 8.626 15.122 9.626 1.00 88.44 223 VAL A N 1
ATOM 1710 C CA . VAL A 1 223 ? 7.770 15.667 8.574 1.00 88.44 223 VAL A CA 1
ATOM 1711 C C . VAL A 1 223 ? 7.518 17.156 8.775 1.00 88.44 223 VAL A C 1
ATOM 1713 O O . VAL A 1 223 ? 7.521 17.676 9.896 1.00 88.44 223 VAL A O 1
ATOM 1716 N N . ASP A 1 224 ? 7.314 17.842 7.658 1.00 89.81 224 ASP A N 1
ATOM 1717 C CA . ASP A 1 224 ? 6.939 19.246 7.596 1.00 89.81 224 ASP A CA 1
ATOM 1718 C C . ASP A 1 224 ? 5.528 19.356 7.028 1.00 89.81 224 ASP A C 1
ATOM 1720 O O . ASP A 1 224 ? 5.276 19.058 5.860 1.00 89.81 224 ASP A O 1
ATOM 1724 N N . PHE A 1 225 ? 4.601 19.730 7.898 1.00 92.00 225 PHE A N 1
ATOM 1725 C CA . PHE A 1 225 ? 3.206 19.971 7.587 1.00 92.00 225 PHE A CA 1
ATOM 1726 C C . PHE A 1 225 ? 2.986 21.477 7.457 1.00 92.00 225 PHE A C 1
ATOM 1728 O O . PHE A 1 225 ? 3.186 22.231 8.415 1.00 92.00 225 PHE A O 1
ATOM 1735 N N . LYS A 1 226 ? 2.567 21.922 6.274 1.00 91.56 226 LYS A N 1
ATOM 1736 C CA . LYS A 1 226 ? 2.390 23.331 5.921 1.00 91.56 226 LYS A CA 1
ATOM 1737 C C . LYS A 1 226 ? 0.939 23.658 5.586 1.00 91.56 226 LYS A C 1
ATOM 1739 O O . LYS A 1 226 ? 0.188 22.788 5.153 1.00 91.56 226 LYS A O 1
ATOM 1744 N N . LYS A 1 227 ? 0.570 24.933 5.739 1.00 87.81 227 LYS A N 1
ATOM 1745 C CA . LYS A 1 227 ? -0.751 25.475 5.385 1.00 87.81 227 LYS A CA 1
ATOM 1746 C C . LYS A 1 227 ? -0.663 26.827 4.702 1.00 87.81 227 LYS A C 1
ATOM 1748 O O . LYS A 1 227 ? 0.248 27.607 4.971 1.00 87.81 227 LYS A O 1
ATOM 1753 N N . ASN A 1 228 ? -1.684 27.149 3.922 1.00 82.94 228 ASN A N 1
ATOM 1754 C CA . ASN A 1 228 ? -1.909 28.506 3.449 1.00 82.94 228 ASN A CA 1
ATOM 1755 C C . ASN A 1 228 ? -2.258 29.437 4.626 1.00 82.94 228 ASN A C 1
ATOM 1757 O O . ASN A 1 228 ? -3.065 29.104 5.495 1.00 82.94 228 ASN A O 1
ATOM 1761 N N . GLN A 1 229 ? -1.608 30.603 4.682 1.00 75.00 229 GLN A N 1
ATOM 1762 C CA . GLN A 1 229 ? -1.939 31.664 5.636 1.00 75.00 229 GLN A CA 1
ATOM 1763 C C . GLN A 1 229 ? -2.922 32.622 4.978 1.00 75.00 229 GLN A C 1
ATOM 1765 O O . GLN A 1 229 ? -2.582 33.249 3.978 1.00 75.00 229 GLN A O 1
ATOM 1770 N N . LEU A 1 230 ? -4.109 32.765 5.562 1.00 72.94 230 LEU A N 1
ATOM 1771 C CA . LEU A 1 230 ? -5.153 33.644 5.048 1.00 72.94 230 LEU A CA 1
ATOM 1772 C C . LEU A 1 230 ? -5.338 34.869 5.946 1.00 72.94 230 LEU A C 1
ATOM 1774 O O . LEU A 1 230 ? -5.219 34.791 7.171 1.00 72.94 230 LEU A O 1
ATOM 1778 N N . ASP A 1 231 ? -5.631 36.011 5.333 1.00 68.38 231 ASP A N 1
ATOM 1779 C CA . ASP A 1 231 ? -6.033 37.221 6.036 1.00 68.38 231 ASP A CA 1
ATOM 1780 C C . ASP A 1 231 ? -7.490 37.115 6.526 1.00 68.38 231 ASP A C 1
ATOM 1782 O O . ASP A 1 231 ? -8.203 36.143 6.271 1.00 68.38 231 ASP A O 1
ATOM 1786 N N . ARG A 1 232 ? -7.976 38.145 7.231 1.00 58.19 232 ARG A N 1
ATOM 1787 C CA . ARG A 1 232 ? -9.367 38.185 7.730 1.00 58.19 232 ARG A CA 1
ATOM 1788 C C . ARG A 1 232 ? -10.429 38.174 6.623 1.00 58.19 232 ARG A C 1
ATOM 1790 O O . ARG A 1 232 ? -11.605 38.010 6.929 1.00 58.19 232 ARG A O 1
ATOM 1797 N N . MET A 1 233 ? -10.035 38.416 5.377 1.00 66.44 233 MET A N 1
ATOM 1798 C CA . MET A 1 233 ? -10.892 38.412 4.195 1.00 66.44 233 MET A CA 1
ATOM 1799 C C . MET A 1 233 ? -10.740 37.113 3.385 1.00 66.44 233 MET A C 1
ATOM 1801 O O . MET A 1 233 ? -11.313 37.023 2.302 1.00 66.44 233 MET A O 1
ATOM 1805 N N . GLY A 1 234 ? -9.989 36.123 3.886 1.00 66.00 234 GLY A N 1
ATOM 1806 C CA . GLY A 1 234 ? -9.753 34.855 3.198 1.00 66.00 234 GLY A CA 1
ATOM 1807 C C . GLY A 1 234 ? -8.749 34.949 2.046 1.00 66.00 234 GLY A C 1
ATOM 1808 O O . GLY A 1 234 ? -8.718 34.061 1.202 1.00 66.00 234 GLY A O 1
ATOM 1809 N N . LYS A 1 235 ? -7.940 36.014 1.966 1.00 74.88 235 LYS A N 1
ATOM 1810 C CA . LYS A 1 235 ? -6.886 36.146 0.949 1.00 74.88 235 LYS A CA 1
ATOM 1811 C C . LYS A 1 235 ? -5.574 35.563 1.449 1.00 74.88 235 LYS A C 1
ATOM 1813 O O . LYS A 1 235 ? -5.189 35.820 2.585 1.00 74.88 235 LYS A O 1
ATOM 1818 N N . ASN A 1 236 ? -4.852 34.861 0.579 1.00 72.56 236 ASN A N 1
ATOM 1819 C CA . ASN A 1 236 ? -3.494 34.396 0.861 1.00 72.56 236 ASN A CA 1
ATOM 1820 C C . ASN A 1 236 ? -2.579 35.572 1.238 1.00 72.56 236 ASN A C 1
ATOM 1822 O O . ASN A 1 236 ? -2.360 36.487 0.447 1.00 72.56 236 ASN A O 1
ATOM 1826 N N . LEU A 1 237 ? -2.062 35.542 2.468 1.00 72.00 237 LEU A N 1
ATOM 1827 C CA . LEU A 1 237 ? -1.097 36.509 2.998 1.00 72.00 237 LEU A CA 1
ATOM 1828 C C . LEU A 1 237 ? 0.294 36.307 2.395 1.00 72.00 237 LEU A C 1
ATOM 1830 O O . LEU A 1 237 ? 1.051 37.266 2.272 1.00 72.00 237 LEU A O 1
ATOM 1834 N N . ASN A 1 238 ? 0.615 35.067 2.021 1.00 74.56 238 ASN A N 1
ATOM 1835 C CA . ASN A 1 238 ? 1.901 34.678 1.459 1.00 74.56 238 ASN A CA 1
ATOM 1836 C C . ASN A 1 238 ? 1.710 34.028 0.090 1.00 74.56 238 ASN A C 1
ATOM 1838 O O . ASN A 1 238 ? 0.658 33.469 -0.206 1.00 74.56 238 ASN A O 1
ATOM 1842 N N . SER A 1 239 ? 2.766 34.034 -0.720 1.00 76.75 239 SER A N 1
ATOM 1843 C CA . SER A 1 239 ? 2.803 33.387 -2.036 1.00 76.75 239 SER A CA 1
ATOM 1844 C C . SER A 1 239 ? 2.870 31.852 -1.978 1.00 76.75 239 SER A C 1
ATOM 1846 O O . SER A 1 239 ? 3.218 31.227 -2.974 1.00 76.75 239 SER A O 1
ATOM 1848 N N . GLY A 1 240 ? 2.609 31.234 -0.824 1.00 80.00 240 GLY A N 1
ATOM 1849 C CA . GLY A 1 240 ? 2.690 29.789 -0.658 1.00 80.00 240 GLY A CA 1
ATOM 1850 C C . GLY A 1 240 ? 2.439 29.310 0.774 1.00 80.00 240 GLY A C 1
ATOM 1851 O O . GLY A 1 240 ? 2.303 30.127 1.698 1.00 80.00 240 GLY A O 1
ATOM 1852 N N . PRO A 1 241 ? 2.402 27.981 0.963 1.00 83.88 241 PRO A N 1
ATOM 1853 C CA . PRO A 1 241 ? 2.121 27.371 2.248 1.00 83.88 241 PRO A CA 1
ATOM 1854 C C . PRO A 1 241 ? 3.286 27.592 3.221 1.00 83.88 241 PRO A C 1
ATOM 1856 O O . PRO A 1 241 ? 4.460 27.396 2.896 1.00 83.88 241 PRO A O 1
ATOM 1859 N N . VAL A 1 242 ? 2.957 27.988 4.448 1.00 80.88 242 VAL A N 1
ATOM 1860 C CA . VAL A 1 242 ? 3.911 28.191 5.540 1.00 80.88 242 VAL A CA 1
ATOM 1861 C C . VAL A 1 242 ? 3.951 26.982 6.473 1.00 80.88 242 VAL A C 1
ATOM 1863 O O . VAL A 1 242 ? 2.922 26.328 6.659 1.00 80.88 242 VAL A O 1
ATOM 1866 N N . PRO A 1 243 ? 5.101 26.691 7.105 1.00 81.56 243 PRO A N 1
ATOM 1867 C CA . PRO A 1 243 ? 5.195 25.644 8.115 1.00 81.56 243 PRO A CA 1
ATOM 1868 C C . PRO A 1 243 ? 4.185 25.846 9.245 1.00 81.56 243 PRO A C 1
ATOM 1870 O O . PRO A 1 243 ? 4.142 26.903 9.876 1.00 81.56 243 PRO A O 1
ATOM 1873 N N . PHE A 1 244 ? 3.374 24.822 9.492 1.00 80.94 244 PHE A N 1
ATOM 1874 C CA . PHE A 1 244 ? 2.397 24.776 10.577 1.00 80.94 244 PHE A CA 1
ATOM 1875 C C . PHE A 1 244 ? 2.842 23.803 11.677 1.00 80.94 244 PHE A C 1
ATOM 1877 O O . PHE A 1 244 ? 2.679 24.084 12.863 1.00 80.94 244 PHE A O 1
ATOM 1884 N N . PHE A 1 245 ? 3.473 22.690 11.297 1.00 82.88 245 PHE A N 1
ATOM 1885 C CA . PHE A 1 245 ? 4.172 21.786 12.204 1.00 82.88 245 PHE A CA 1
ATOM 1886 C C . PHE A 1 245 ? 5.398 21.199 11.504 1.00 82.88 245 PHE A C 1
ATOM 1888 O O . PHE A 1 245 ? 5.271 20.563 10.465 1.00 82.88 245 PHE A O 1
ATOM 1895 N N . THR A 1 246 ? 6.577 21.380 12.093 1.00 80.88 246 THR A N 1
ATOM 1896 C CA . THR A 1 246 ? 7.833 20.828 11.576 1.00 80.88 246 THR A CA 1
ATOM 1897 C C . THR A 1 246 ? 8.561 20.140 12.717 1.00 80.88 246 THR A C 1
ATOM 1899 O O . THR A 1 246 ? 8.718 20.712 13.798 1.00 80.88 246 THR A O 1
ATOM 1902 N N . THR A 1 247 ? 9.018 18.913 12.494 1.00 82.31 247 THR A N 1
ATOM 1903 C CA . THR A 1 247 ? 9.763 18.149 13.497 1.00 82.31 247 THR A CA 1
ATOM 1904 C C . THR A 1 247 ? 10.839 17.296 12.835 1.00 82.31 247 THR A C 1
ATOM 1906 O O . THR A 1 247 ? 10.632 16.738 11.763 1.00 82.31 247 THR A O 1
ATOM 1909 N N . ALA A 1 248 ? 11.984 17.184 13.506 1.00 79.88 248 ALA A N 1
ATOM 1910 C CA . ALA A 1 248 ? 13.050 16.236 13.181 1.00 79.88 248 ALA A CA 1
ATOM 1911 C C . ALA A 1 248 ? 13.087 15.039 14.153 1.00 79.88 248 ALA A C 1
ATOM 1913 O O . ALA A 1 248 ? 13.979 14.200 14.082 1.00 79.88 248 ALA A O 1
ATOM 1914 N N . ASN A 1 249 ? 12.136 14.951 15.091 1.00 79.62 249 ASN A N 1
ATOM 1915 C CA . ASN A 1 249 ? 12.037 13.842 16.038 1.00 79.62 249 ASN A CA 1
ATOM 1916 C C . ASN A 1 249 ? 11.037 12.793 15.525 1.00 79.62 249 ASN A C 1
ATOM 1918 O O . ASN A 1 249 ? 9.845 13.085 15.429 1.00 79.62 249 ASN A O 1
ATOM 1922 N N . LYS A 1 250 ? 11.511 11.561 15.287 1.00 83.69 250 LYS A N 1
ATOM 1923 C CA . LYS A 1 250 ? 10.693 10.405 14.870 1.00 83.69 250 LYS A CA 1
ATOM 1924 C C . LYS A 1 250 ? 9.547 10.085 15.841 1.00 83.69 250 LYS A C 1
ATOM 1926 O O . LYS A 1 250 ? 8.487 9.640 15.422 1.00 83.69 250 LYS A O 1
ATOM 1931 N N . ASN A 1 251 ? 9.723 10.363 17.133 1.00 82.69 251 ASN A N 1
ATOM 1932 C CA . ASN A 1 251 ? 8.706 10.111 18.157 1.00 82.69 251 ASN A CA 1
ATOM 1933 C C . ASN A 1 251 ? 7.697 11.257 18.316 1.00 82.69 251 ASN A C 1
ATOM 1935 O O . ASN A 1 251 ? 6.731 11.108 19.067 1.00 82.69 251 ASN A O 1
ATOM 1939 N N . ALA A 1 252 ? 7.905 12.403 17.659 1.00 81.50 252 ALA A N 1
ATOM 1940 C CA . ALA A 1 252 ? 6.981 13.520 17.772 1.00 81.50 252 ALA A CA 1
ATOM 1941 C C . ALA A 1 252 ? 5.640 13.184 17.117 1.00 81.50 252 ALA A C 1
ATOM 1943 O O . ALA A 1 252 ? 5.570 12.576 16.048 1.00 81.50 252 ALA A O 1
ATOM 1944 N N . ARG A 1 253 ? 4.565 13.608 17.778 1.00 85.75 253 ARG A N 1
ATOM 1945 C CA . ARG A 1 253 ? 3.193 13.462 17.310 1.00 85.75 253 ARG A CA 1
ATOM 1946 C C . ARG A 1 253 ? 2.463 14.781 17.495 1.00 85.75 253 ARG A C 1
ATOM 1948 O O . ARG A 1 253 ? 2.490 15.363 18.578 1.00 85.75 253 ARG A O 1
ATOM 1955 N N . ALA A 1 254 ? 1.788 15.237 16.455 1.00 86.56 254 ALA A N 1
ATOM 1956 C CA . ALA A 1 254 ? 0.849 16.342 16.520 1.00 86.56 254 ALA A CA 1
ATOM 1957 C C . ALA A 1 254 ? -0.527 15.854 16.081 1.00 86.56 254 ALA A C 1
ATOM 1959 O O . ALA A 1 254 ? -0.662 15.192 15.059 1.00 86.56 254 ALA A O 1
ATOM 1960 N N . THR A 1 255 ? -1.555 16.191 16.847 1.00 87.75 255 THR A N 1
ATOM 1961 C CA . THR A 1 255 ? -2.948 15.974 16.464 1.00 87.75 255 THR A CA 1
ATOM 1962 C C . THR A 1 255 ? -3.596 17.329 16.252 1.00 87.75 255 THR A C 1
ATOM 1964 O O . THR A 1 255 ? -3.682 18.136 17.178 1.00 87.75 255 THR A O 1
ATOM 1967 N N . LEU A 1 256 ? -4.032 17.567 15.023 1.00 86.75 256 LEU A N 1
ATOM 1968 C CA . LEU A 1 256 ? -4.800 18.723 14.612 1.00 86.75 256 LEU A CA 1
ATOM 1969 C C . LEU A 1 256 ? -6.269 18.313 14.572 1.00 86.75 256 LEU A C 1
ATOM 1971 O O . LEU A 1 256 ? -6.621 17.297 13.965 1.00 86.75 256 LEU A O 1
ATOM 1975 N N . LEU A 1 257 ? -7.113 19.101 15.223 1.00 84.44 257 LEU A N 1
ATOM 1976 C CA . LEU A 1 257 ? -8.559 18.942 15.144 1.00 84.44 257 LEU A CA 1
ATOM 1977 C C . LEU A 1 257 ? -9.085 19.846 14.029 1.00 84.44 257 LEU A C 1
ATOM 1979 O O . LEU A 1 257 ? -8.664 20.997 13.904 1.00 84.44 257 LEU A O 1
ATOM 1983 N N . LEU A 1 258 ? -9.973 19.311 13.202 1.00 84.94 258 LEU A N 1
ATOM 1984 C CA . LEU A 1 258 ? -10.664 20.055 12.157 1.00 84.94 258 LEU A CA 1
ATOM 1985 C C . LEU A 1 258 ? -12.058 20.445 12.654 1.00 84.94 258 LEU A C 1
ATOM 1987 O O . LEU A 1 258 ? -12.598 19.824 13.571 1.00 84.94 258 LEU A O 1
ATOM 1991 N N . ASP A 1 259 ? -12.630 21.496 12.079 1.00 82.25 259 ASP A N 1
ATOM 1992 C CA . ASP A 1 259 ? -14.037 21.810 12.275 1.00 82.25 259 ASP A CA 1
ATOM 1993 C C . ASP A 1 259 ? -14.912 20.930 11.370 1.00 82.25 259 ASP A C 1
ATOM 1995 O O . ASP A 1 259 ? -14.419 20.096 10.606 1.00 82.25 259 ASP A O 1
ATOM 1999 N N . ASN A 1 260 ? -16.230 21.116 11.454 1.00 82.69 260 ASN A N 1
ATOM 2000 C CA . ASN A 1 260 ? -17.191 20.337 10.670 1.00 82.69 260 ASN A CA 1
ATOM 2001 C C . ASN A 1 260 ? -17.030 20.532 9.152 1.00 82.69 260 ASN A C 1
ATOM 2003 O O . ASN A 1 260 ? -17.464 19.679 8.380 1.00 82.69 260 ASN A O 1
ATOM 2007 N N . ASP A 1 261 ? -16.404 21.630 8.724 1.00 82.50 261 ASP A N 1
ATOM 2008 C CA . ASP A 1 261 ? -16.125 21.921 7.323 1.00 82.50 261 ASP A CA 1
ATOM 2009 C C . ASP A 1 261 ? -14.733 21.426 6.900 1.00 82.50 261 ASP A C 1
ATOM 2011 O O . ASP A 1 261 ? -14.323 21.649 5.761 1.00 82.50 261 ASP A O 1
ATOM 2015 N N . ASN A 1 262 ? -14.020 20.699 7.767 1.00 84.00 262 ASN A N 1
ATOM 2016 C CA . ASN A 1 262 ? -12.634 20.267 7.584 1.00 84.00 262 ASN A CA 1
ATOM 2017 C C . ASN A 1 262 ? -11.613 21.412 7.493 1.00 84.00 262 ASN A C 1
ATOM 2019 O O . ASN A 1 262 ? -10.478 21.192 7.064 1.00 84.00 262 ASN A O 1
ATOM 2023 N N . ALA A 1 263 ? -11.966 22.621 7.933 1.00 78.06 263 ALA A N 1
ATOM 2024 C CA . ALA A 1 263 ? -10.976 23.658 8.165 1.00 78.06 263 ALA A CA 1
ATOM 2025 C C . ALA A 1 263 ? -10.220 23.342 9.464 1.00 78.06 263 ALA A C 1
ATOM 2027 O O . ALA A 1 263 ? -10.785 22.852 10.442 1.00 78.06 263 ALA A O 1
ATOM 2028 N N . ILE A 1 264 ? -8.910 23.591 9.490 1.00 66.19 264 ILE A N 1
ATOM 2029 C CA . ILE A 1 264 ? -8.107 23.316 10.692 1.00 66.19 264 ILE A CA 1
ATOM 2030 C C . ILE A 1 264 ? -8.516 24.287 11.800 1.00 66.19 264 ILE A C 1
ATOM 2032 O O . ILE A 1 264 ? -8.382 25.502 11.649 1.00 66.19 264 ILE A O 1
ATOM 2036 N N . VAL A 1 265 ? -8.964 23.742 12.932 1.00 61.12 265 VAL A N 1
ATOM 2037 C CA . VAL A 1 265 ? -9.172 24.519 14.154 1.00 61.12 265 VAL A CA 1
ATOM 2038 C C . VAL A 1 265 ? -7.797 24.934 14.663 1.00 61.12 265 VAL A C 1
ATOM 2040 O O . VAL A 1 265 ? -6.843 24.161 14.606 1.00 61.12 265 VAL A O 1
ATOM 2043 N N . ASN A 1 266 ? -7.674 26.150 15.197 1.00 59.81 266 ASN A N 1
ATOM 2044 C CA . ASN A 1 266 ? -6.423 26.700 15.738 1.00 59.81 266 ASN A CA 1
ATOM 2045 C C . ASN A 1 266 ? -5.867 25.942 16.968 1.00 59.81 266 ASN A C 1
ATOM 2047 O O . ASN A 1 266 ? -5.096 26.523 17.727 1.00 59.81 266 ASN A O 1
ATOM 2051 N N . GLU A 1 267 ? -6.261 24.690 17.205 1.00 53.59 267 GLU A N 1
ATOM 2052 C CA . GLU A 1 267 ? -5.824 23.840 18.305 1.00 53.59 267 GLU A CA 1
ATOM 2053 C C . GLU A 1 267 ? -4.934 22.700 17.791 1.00 53.59 267 GLU A C 1
ATOM 2055 O O . GLU A 1 267 ? -5.331 21.907 16.937 1.00 53.59 267 GLU A O 1
ATOM 2060 N N . ILE A 1 268 ? -3.733 22.598 18.364 1.00 64.19 268 ILE A N 1
ATOM 2061 C CA . ILE A 1 268 ? -2.800 21.498 18.118 1.00 64.19 268 ILE A CA 1
ATOM 2062 C C . ILE A 1 268 ? -2.482 20.840 19.457 1.00 64.19 268 ILE A C 1
ATOM 2064 O O . ILE A 1 268 ? -2.032 21.497 20.404 1.00 64.19 268 ILE A O 1
ATOM 2068 N N . LEU A 1 269 ? -2.681 19.528 19.534 1.00 68.19 269 LEU A N 1
ATOM 2069 C CA . LEU A 1 269 ? -2.195 18.711 20.636 1.00 68.19 269 LEU A CA 1
ATOM 2070 C C . LEU A 1 269 ? -0.845 18.114 20.240 1.00 68.19 269 LEU A C 1
ATOM 2072 O O . LEU A 1 269 ? -0.785 17.283 19.339 1.00 68.19 269 LEU A O 1
ATOM 2076 N N . ILE A 1 270 ? 0.230 18.521 20.913 1.00 70.75 270 ILE A N 1
ATOM 2077 C CA . ILE A 1 270 ? 1.574 17.997 20.648 1.00 70.75 270 ILE A CA 1
ATOM 2078 C C . ILE A 1 270 ? 1.941 17.006 21.753 1.00 70.75 270 ILE A C 1
ATOM 2080 O O . ILE A 1 270 ? 1.901 17.330 22.942 1.00 70.75 270 ILE A O 1
ATOM 2084 N N . GLN A 1 271 ? 2.306 15.797 21.346 1.00 66.94 271 GLN A N 1
ATOM 2085 C CA . GLN A 1 271 ? 2.870 14.740 22.176 1.00 66.94 271 GLN A CA 1
ATOM 2086 C C . GLN A 1 271 ? 4.296 14.473 21.687 1.00 66.94 271 GLN A C 1
ATOM 2088 O O . GLN A 1 271 ? 4.501 13.988 20.579 1.00 66.94 271 GLN A O 1
ATOM 2093 N N . ALA A 1 272 ? 5.284 14.826 22.503 1.00 59.06 272 ALA A N 1
ATOM 2094 C CA . ALA A 1 272 ? 6.689 14.476 22.286 1.00 59.06 272 ALA A CA 1
ATOM 2095 C C . ALA A 1 272 ? 7.157 13.599 23.462 1.00 59.06 272 ALA A C 1
ATOM 2097 O O . ALA A 1 272 ? 6.331 13.189 24.273 1.00 59.06 272 ALA A O 1
ATOM 2098 N N . ASP A 1 273 ? 8.461 13.372 23.634 1.00 48.22 273 ASP A N 1
ATOM 2099 C CA . ASP A 1 273 ? 9.047 12.713 24.823 1.00 48.22 273 ASP A CA 1
ATOM 2100 C C . ASP A 1 273 ? 8.854 13.523 26.144 1.00 48.22 273 ASP A C 1
ATOM 2102 O O . ASP A 1 273 ? 9.554 13.335 27.136 1.00 48.22 273 ASP A O 1
ATOM 2106 N N . ALA A 1 274 ? 7.888 14.446 26.155 1.00 38.88 274 ALA A N 1
ATOM 2107 C CA . ALA A 1 274 ? 7.438 15.320 27.229 1.00 38.88 274 ALA A CA 1
ATOM 2108 C C . ALA A 1 274 ? 5.896 15.222 27.348 1.00 38.88 274 ALA A C 1
ATOM 2110 O O . ALA A 1 274 ? 5.232 14.828 26.386 1.00 38.88 274 ALA A O 1
ATOM 2111 N N . PRO A 1 275 ? 5.285 15.577 28.497 1.00 34.44 275 PRO A N 1
ATOM 2112 C CA . PRO A 1 275 ? 3.836 15.483 28.678 1.00 34.44 275 PRO A CA 1
ATOM 2113 C C . PRO A 1 275 ? 3.046 16.205 27.565 1.00 34.44 275 PRO A C 1
ATOM 2115 O O . PRO A 1 275 ? 3.478 17.268 27.108 1.00 34.44 275 PRO A O 1
ATOM 2118 N N . PRO A 1 276 ? 1.887 15.653 27.139 1.00 38.81 276 PRO A N 1
ATOM 2119 C CA . PRO A 1 276 ? 1.039 16.260 26.116 1.00 38.81 276 PRO A CA 1
ATOM 2120 C C . PRO A 1 276 ? 0.714 17.703 26.484 1.00 38.81 276 PRO A C 1
ATOM 2122 O O . PRO A 1 276 ? 0.207 17.964 27.577 1.00 38.81 276 PRO A O 1
ATOM 2125 N N . TYR A 1 277 ? 0.941 18.634 25.562 1.00 39.69 277 TYR A N 1
ATOM 2126 C CA . TYR A 1 277 ? 0.547 20.023 25.753 1.00 39.69 277 TYR A CA 1
ATOM 2127 C C . TYR A 1 277 ? -0.304 20.508 24.580 1.00 39.69 277 TYR A C 1
ATOM 2129 O O . TYR A 1 277 ? -0.038 20.211 23.415 1.00 39.69 277 TYR A O 1
ATOM 2137 N N . ARG A 1 278 ? -1.371 21.243 24.909 1.00 41.28 278 ARG A N 1
ATOM 2138 C CA . ARG A 1 278 ? -2.227 21.926 23.933 1.00 41.28 278 ARG A CA 1
ATOM 2139 C C . ARG A 1 278 ? -1.629 23.292 23.642 1.00 41.28 278 ARG A C 1
ATOM 2141 O O . ARG A 1 278 ? -1.334 24.042 24.573 1.00 41.28 278 ARG A O 1
ATOM 2148 N N . THR A 1 279 ? -1.471 23.626 22.370 1.00 43.53 279 THR A N 1
ATOM 2149 C CA . THR A 1 279 ? -1.125 24.982 21.946 1.00 43.53 279 THR A CA 1
ATOM 2150 C C . THR A 1 279 ? -2.191 25.507 21.000 1.00 43.53 279 THR A C 1
ATOM 2152 O O . THR A 1 279 ? -2.705 24.769 20.161 1.00 43.53 279 THR A O 1
ATOM 2155 N N . TYR A 1 280 ? -2.521 26.786 21.150 1.00 47.62 280 TYR A N 1
ATOM 2156 C CA . TYR A 1 280 ? -3.354 27.506 20.202 1.00 47.62 280 TYR A CA 1
ATOM 2157 C C . TYR A 1 280 ? -2.440 28.317 19.285 1.00 47.62 280 TYR A C 1
ATOM 2159 O O . TYR A 1 280 ? -1.450 28.883 19.754 1.00 47.62 280 TYR A O 1
ATOM 2167 N N . VAL A 1 281 ? -2.750 28.387 17.990 1.00 48.50 281 VAL A N 1
ATOM 2168 C CA . VAL A 1 281 ? -1.948 29.131 16.992 1.00 48.50 281 VAL A CA 1
ATOM 2169 C C . VAL A 1 281 ? -1.790 30.619 17.382 1.00 48.50 281 VAL A C 1
ATOM 2171 O O . VAL A 1 281 ? -0.815 31.264 17.015 1.00 48.50 281 VAL A O 1
ATOM 2174 N N . SER A 1 282 ? -2.680 31.146 18.232 1.00 47.88 282 SER A N 1
ATOM 2175 C CA . SER A 1 282 ? -2.631 32.498 18.808 1.00 47.88 282 SER A CA 1
ATOM 2176 C C . SER A 1 282 ? -1.687 32.692 20.012 1.00 47.88 282 SER A C 1
ATOM 2178 O O . SER A 1 282 ? -1.690 33.771 20.598 1.00 47.88 282 SER A O 1
ATOM 2180 N N . ASN A 1 283 ? -0.915 31.683 20.437 1.00 44.09 283 ASN A N 1
ATOM 2181 C CA . ASN A 1 283 ? -0.104 31.745 21.669 1.00 44.09 283 ASN A CA 1
ATOM 2182 C C . ASN A 1 283 ? 1.320 32.287 21.478 1.00 44.09 283 ASN A C 1
ATOM 2184 O O . ASN A 1 283 ? 2.089 32.319 22.437 1.00 44.09 283 ASN A O 1
ATOM 2188 N N . TYR A 1 284 ? 1.703 32.688 20.271 1.00 47.59 284 TYR A N 1
ATOM 2189 C CA . TYR A 1 284 ? 2.983 33.349 20.037 1.00 47.59 284 TYR A CA 1
ATOM 2190 C C . TYR A 1 284 ? 2.759 34.852 19.924 1.00 47.59 284 TYR A C 1
ATOM 2192 O O . TYR A 1 284 ? 1.969 35.316 19.104 1.00 47.59 284 TYR A O 1
ATOM 2200 N N . LEU A 1 285 ? 3.451 35.614 20.767 1.00 51.84 285 LEU A N 1
ATOM 2201 C CA . LEU A 1 285 ? 3.531 37.056 20.637 1.00 51.84 285 LEU A CA 1
ATOM 2202 C C . LEU A 1 285 ? 4.754 37.391 19.794 1.00 51.84 285 LEU A C 1
ATOM 2204 O O . LEU A 1 285 ? 5.888 37.253 20.253 1.00 51.84 285 LEU A O 1
ATOM 2208 N N . THR A 1 286 ? 4.510 37.860 18.575 1.00 50.84 286 THR A N 1
ATOM 2209 C CA . THR A 1 286 ? 5.560 38.403 17.716 1.00 50.84 286 THR A CA 1
ATOM 2210 C C . THR A 1 286 ? 5.553 39.926 17.802 1.00 50.84 286 THR A C 1
ATOM 2212 O O . THR A 1 286 ? 4.552 40.564 17.474 1.00 50.84 286 THR A O 1
ATOM 2215 N N . ILE A 1 287 ? 6.662 40.519 18.247 1.00 56.34 287 ILE A N 1
ATOM 2216 C CA . ILE A 1 287 ? 6.895 41.966 18.201 1.00 56.34 287 ILE A CA 1
ATOM 2217 C C . ILE A 1 287 ? 8.094 42.209 17.310 1.00 56.34 287 ILE A C 1
ATOM 2219 O O . ILE A 1 287 ? 9.232 41.939 17.695 1.00 56.34 287 ILE A O 1
ATOM 2223 N N . SER A 1 288 ? 7.823 42.762 16.135 1.00 52.16 288 SER A N 1
ATOM 2224 C CA . SER A 1 288 ? 8.856 43.220 15.224 1.00 52.16 288 SER A CA 1
ATOM 2225 C C . SER A 1 288 ? 8.893 44.744 15.188 1.00 52.16 288 SER A C 1
ATOM 2227 O O . SER A 1 288 ? 7.866 45.382 14.955 1.00 52.16 288 SER A O 1
ATOM 2229 N N . GLU A 1 289 ? 10.073 45.327 15.362 1.00 59.16 289 GLU A N 1
ATOM 2230 C CA . GLU A 1 289 ? 10.337 46.732 15.071 1.00 59.16 289 GLU A CA 1
ATOM 2231 C C . GLU A 1 289 ? 11.220 46.808 13.828 1.00 59.16 289 GLU A C 1
ATOM 2233 O O . GLU A 1 289 ? 12.219 46.096 13.721 1.00 59.16 289 GLU A O 1
ATOM 2238 N N . SER A 1 290 ? 10.875 47.682 12.890 1.00 57.69 290 SER A N 1
ATOM 2239 C CA . SER A 1 290 ? 11.704 47.946 11.720 1.00 57.69 290 SER A CA 1
ATOM 2240 C C . SER A 1 290 ? 11.741 49.429 11.401 1.00 57.69 290 SER A C 1
ATOM 2242 O O . SER A 1 290 ? 10.723 50.109 11.528 1.00 57.69 290 SER A O 1
ATOM 2244 N N . ILE A 1 291 ? 12.884 49.906 10.925 1.00 65.62 291 ILE A N 1
ATOM 2245 C CA . ILE A 1 291 ? 13.034 51.241 10.345 1.00 65.62 291 ILE A CA 1
ATOM 2246 C C . ILE A 1 291 ? 13.228 51.123 8.840 1.00 65.62 291 ILE A C 1
ATOM 2248 O O . ILE A 1 291 ? 13.804 50.152 8.354 1.00 65.62 291 ILE A O 1
ATOM 2252 N N . GLN A 1 292 ? 12.745 52.111 8.092 1.00 59.28 292 GLN A N 1
ATOM 2253 C CA . GLN A 1 292 ? 13.098 52.245 6.685 1.00 59.28 292 GLN A CA 1
ATOM 2254 C C . GLN A 1 292 ? 14.191 53.290 6.526 1.00 59.28 292 GLN A C 1
ATOM 2256 O O . GLN A 1 292 ? 13.975 54.468 6.805 1.00 59.28 292 GLN A O 1
ATOM 2261 N N . THR A 1 293 ? 15.342 52.853 6.025 1.00 68.94 293 THR A N 1
ATOM 2262 C CA . THR A 1 293 ? 16.463 53.728 5.683 1.00 68.94 293 THR A CA 1
ATOM 2263 C C . THR A 1 293 ? 16.843 53.437 4.236 1.00 68.94 293 THR A C 1
ATOM 2265 O O . THR A 1 293 ? 17.131 52.296 3.886 1.00 68.94 293 THR A O 1
ATOM 2268 N N . ASN A 1 294 ? 16.817 54.449 3.364 1.00 68.94 294 ASN A N 1
ATOM 2269 C CA . ASN A 1 294 ? 17.195 54.323 1.947 1.00 68.94 294 ASN A CA 1
ATOM 2270 C C . ASN A 1 294 ? 16.459 53.194 1.183 1.00 68.94 294 ASN A C 1
ATOM 2272 O O . ASN A 1 294 ? 17.101 52.368 0.540 1.00 68.94 294 ASN A O 1
ATOM 2276 N N . ASN A 1 295 ? 15.122 53.123 1.267 1.00 74.31 295 ASN A N 1
ATOM 2277 C CA . ASN A 1 295 ? 14.291 52.050 0.678 1.00 74.31 295 ASN A CA 1
ATOM 2278 C C . ASN A 1 295 ? 14.585 50.623 1.179 1.00 74.31 295 ASN A C 1
ATOM 2280 O O . ASN A 1 295 ? 13.992 49.664 0.684 1.00 74.31 295 ASN A O 1
ATOM 2284 N N . LYS A 1 296 ? 15.445 50.457 2.185 1.00 54.62 296 LYS A N 1
ATOM 2285 C CA . LYS A 1 296 ? 15.681 49.176 2.840 1.00 54.62 296 LYS A CA 1
ATOM 2286 C C . LYS A 1 296 ? 14.982 49.174 4.193 1.00 54.62 296 LYS A C 1
ATOM 2288 O O . LYS A 1 296 ? 15.164 50.082 5.000 1.00 54.62 296 LYS A O 1
ATOM 2293 N N . THR A 1 297 ? 14.156 48.157 4.424 1.00 65.88 297 THR A N 1
ATOM 2294 C CA . THR A 1 297 ? 13.558 47.915 5.740 1.00 65.88 297 THR A CA 1
ATOM 2295 C C . THR A 1 297 ? 14.572 47.146 6.574 1.00 65.88 297 THR A C 1
ATOM 2297 O O . THR A 1 297 ? 14.881 45.996 6.269 1.00 65.88 297 THR A O 1
ATOM 2300 N N . GLU A 1 298 ? 15.113 47.779 7.605 1.00 60.25 298 GLU A N 1
ATOM 2301 C CA . GLU A 1 298 ? 16.005 47.141 8.566 1.00 60.25 298 GLU A CA 1
ATOM 2302 C C . GLU A 1 298 ? 15.205 46.780 9.815 1.00 60.25 298 GLU A C 1
ATOM 2304 O O . GLU A 1 298 ? 14.600 47.642 10.455 1.00 60.25 298 GLU A O 1
ATOM 2309 N N . ARG A 1 299 ? 15.164 45.486 10.149 1.00 59.19 299 ARG A N 1
ATOM 2310 C CA . ARG A 1 299 ? 14.551 45.005 11.392 1.00 59.19 299 ARG A CA 1
ATOM 2311 C C . ARG A 1 299 ? 15.473 45.337 12.565 1.00 59.19 299 ARG A C 1
ATOM 2313 O O . ARG A 1 299 ? 16.607 44.874 12.607 1.00 59.19 299 ARG A O 1
ATOM 2320 N N . LEU A 1 300 ? 14.969 46.129 13.505 1.00 54.97 300 LEU A N 1
ATOM 2321 C CA . LEU A 1 300 ? 15.660 46.520 14.736 1.00 54.97 300 LEU A CA 1
ATOM 2322 C C . LEU A 1 300 ? 15.373 45.566 15.897 1.00 54.97 300 LEU A C 1
ATOM 2324 O O . LEU A 1 300 ? 16.202 45.415 16.792 1.00 54.97 300 LEU A O 1
ATOM 2328 N N . LEU A 1 301 ? 14.194 44.945 15.895 1.00 53.47 301 LEU A N 1
ATOM 2329 C CA . LEU A 1 301 ? 13.743 44.035 16.940 1.00 53.47 301 LEU A CA 1
ATOM 2330 C C . LEU A 1 301 ? 12.861 42.963 16.301 1.00 53.47 301 LEU A C 1
ATOM 2332 O O . LEU A 1 301 ? 12.023 43.296 15.470 1.00 53.47 301 LEU A O 1
ATOM 2336 N N . ASP A 1 302 ? 13.047 41.699 16.670 1.00 61.41 302 ASP A N 1
ATOM 2337 C CA . ASP A 1 302 ? 12.195 40.587 16.236 1.00 61.41 302 ASP A CA 1
ATOM 2338 C C . ASP A 1 302 ? 12.075 39.599 17.401 1.00 61.41 302 ASP A C 1
ATOM 2340 O O . ASP A 1 302 ? 12.899 38.703 17.585 1.00 61.41 302 ASP A O 1
ATOM 2344 N N . ILE A 1 303 ? 11.115 39.863 18.286 1.00 58.03 303 ILE A N 1
ATOM 2345 C CA . ILE A 1 303 ? 10.857 39.041 19.467 1.00 58.03 303 ILE A CA 1
ATOM 2346 C C . ILE A 1 303 ? 9.728 38.089 19.122 1.00 58.03 303 ILE A C 1
ATOM 2348 O O . ILE A 1 303 ? 8.621 38.536 18.831 1.00 58.03 303 ILE A O 1
ATOM 2352 N N . ASN A 1 304 ? 9.989 36.790 19.224 1.00 53.44 304 ASN A N 1
ATOM 2353 C CA . ASN A 1 304 ? 8.965 35.762 19.146 1.00 53.44 304 ASN A CA 1
ATOM 2354 C C . ASN A 1 304 ? 8.883 35.041 20.493 1.00 53.44 304 ASN A C 1
ATOM 2356 O O . ASN A 1 304 ? 9.737 34.217 20.818 1.00 53.44 304 ASN A O 1
ATOM 2360 N N . GLU A 1 305 ? 7.886 35.394 21.301 1.00 58.41 305 GLU A N 1
ATOM 2361 C CA . GLU A 1 305 ? 7.746 34.876 22.659 1.00 58.41 305 GLU A CA 1
ATOM 2362 C C . GLU A 1 305 ? 6.524 33.959 22.763 1.00 58.41 305 GLU A C 1
ATOM 2364 O O . GLU A 1 305 ? 5.397 34.341 22.443 1.00 58.41 305 GLU A O 1
ATOM 2369 N N . LYS A 1 306 ? 6.748 32.734 23.246 1.00 53.31 306 LYS A N 1
ATOM 2370 C CA . LYS A 1 306 ? 5.690 31.752 23.494 1.00 53.31 306 LYS A CA 1
ATOM 2371 C C . LYS A 1 306 ? 4.963 32.102 24.794 1.00 53.31 306 LYS A C 1
ATOM 2373 O O . LYS A 1 306 ? 5.549 32.029 25.870 1.00 53.31 306 LYS A O 1
ATOM 2378 N N . ILE A 1 307 ? 3.680 32.434 24.713 1.00 55.84 307 ILE A N 1
ATOM 2379 C CA . ILE A 1 307 ? 2.839 32.689 25.883 1.00 55.84 307 ILE A CA 1
ATOM 2380 C C . ILE A 1 307 ? 2.302 31.353 26.420 1.00 55.84 307 ILE A C 1
ATOM 2382 O O . ILE A 1 307 ? 1.546 30.655 25.743 1.00 55.84 307 ILE A O 1
ATOM 2386 N N . THR A 1 308 ? 2.675 30.994 27.654 1.00 54.69 308 THR A N 1
ATOM 2387 C CA . THR A 1 308 ? 2.094 29.847 28.377 1.00 54.69 308 THR A CA 1
ATOM 2388 C C . THR A 1 308 ? 0.993 30.290 29.344 1.00 54.69 308 THR A C 1
ATOM 2390 O O . THR A 1 308 ? 0.914 31.457 29.730 1.00 54.69 308 THR A O 1
ATOM 2393 N N . LYS A 1 309 ? 0.152 29.350 29.791 1.00 45.81 309 LYS A N 1
ATOM 2394 C CA . LYS A 1 309 ? -0.928 29.620 30.755 1.00 45.81 309 LYS A CA 1
ATOM 2395 C C . LYS A 1 309 ? -0.396 30.157 32.092 1.00 45.81 309 LYS A C 1
ATOM 2397 O O . LYS A 1 309 ? -1.020 31.039 32.673 1.00 45.81 309 LYS A O 1
ATOM 2402 N N . GLU A 1 310 ? 0.767 29.682 32.542 1.00 51.16 310 GLU A N 1
ATOM 2403 C CA . GLU A 1 310 ? 1.438 30.159 33.762 1.00 51.16 310 GLU A CA 1
ATOM 2404 C C . GLU A 1 310 ? 1.970 31.594 33.613 1.00 51.16 310 GLU A C 1
ATOM 2406 O O . GLU A 1 310 ? 2.058 32.334 34.595 1.00 51.16 310 GLU A O 1
ATOM 2411 N N . THR A 1 311 ? 2.303 31.985 32.378 1.00 53.72 311 THR A N 1
ATOM 2412 C CA . THR A 1 311 ? 2.809 33.319 32.024 1.00 53.72 311 THR A CA 1
ATOM 2413 C C . THR A 1 311 ? 1.685 34.357 31.974 1.00 53.72 311 THR A C 1
ATOM 2415 O O . THR A 1 311 ? 1.911 35.522 32.271 1.00 53.72 311 THR A O 1
ATOM 2418 N N . ILE A 1 312 ? 0.459 33.939 31.642 1.00 50.12 312 ILE A N 1
ATOM 2419 C CA . ILE A 1 312 ? -0.738 34.799 31.654 1.00 50.12 312 ILE A CA 1
ATOM 2420 C C . ILE A 1 312 ? -1.222 35.042 33.093 1.00 50.12 312 ILE A C 1
ATOM 2422 O O . ILE A 1 312 ? -1.756 36.104 33.401 1.00 50.12 312 ILE A O 1
ATOM 2426 N N . SER A 1 313 ? -1.027 34.074 33.995 1.00 43.97 313 SER A N 1
ATOM 2427 C CA . SER A 1 313 ? -1.493 34.164 35.384 1.00 43.97 313 SER A CA 1
ATOM 2428 C C . SER A 1 313 ? -0.595 34.989 36.318 1.00 43.97 313 SER A C 1
ATOM 2430 O O . SER A 1 313 ? -0.952 35.162 37.480 1.00 43.97 313 SER A O 1
ATOM 2432 N N . HIS A 1 314 ? 0.551 35.489 35.844 1.00 47.34 314 HIS A N 1
ATOM 2433 C CA . HIS A 1 314 ? 1.480 36.320 36.617 1.00 47.34 314 HIS A CA 1
ATOM 2434 C C . HIS A 1 314 ? 1.855 37.576 35.830 1.00 47.34 314 HIS A C 1
ATOM 2436 O O . HIS A 1 314 ? 1.966 37.525 34.607 1.00 47.34 314 HIS A O 1
ATOM 2442 N N . SER A 1 315 ? 2.097 38.696 36.519 1.00 48.28 315 SER A N 1
ATOM 2443 C CA . SER A 1 315 ? 2.601 39.889 35.842 1.00 48.28 315 SER A CA 1
ATOM 2444 C C . SER A 1 315 ? 4.035 39.632 35.354 1.00 48.28 315 SER A C 1
ATOM 2446 O O . SER A 1 315 ? 4.945 39.455 36.166 1.00 48.28 315 SER A O 1
ATOM 2448 N N . LEU A 1 316 ? 4.245 39.574 34.036 1.00 53.06 316 LEU A N 1
ATOM 2449 C CA . LEU A 1 316 ? 5.558 39.348 33.426 1.00 53.06 316 LEU A CA 1
ATOM 2450 C C . LEU A 1 316 ? 6.125 40.680 32.943 1.00 53.06 316 LEU A C 1
ATOM 2452 O O . LEU A 1 316 ? 5.538 41.309 32.067 1.00 53.06 316 LEU A O 1
ATOM 2456 N N . VAL A 1 317 ? 7.292 41.073 33.459 1.00 60.59 317 VAL A N 1
ATOM 2457 C CA . VAL A 1 317 ? 8.054 42.220 32.942 1.00 60.59 317 VAL A CA 1
ATOM 2458 C C . VAL A 1 317 ? 9.302 41.704 32.239 1.00 60.59 317 VAL A C 1
ATOM 2460 O O . VAL A 1 317 ? 10.200 41.168 32.885 1.00 60.59 317 VAL A O 1
ATOM 2463 N N . LYS A 1 318 ? 9.379 41.872 30.918 1.00 63.25 318 LYS A N 1
ATOM 2464 C CA . LYS A 1 318 ? 10.604 41.643 30.145 1.00 63.25 318 LYS A CA 1
ATOM 2465 C C . LYS A 1 318 ? 11.068 42.958 29.540 1.00 63.25 318 LYS A C 1
ATOM 2467 O O . LYS A 1 318 ? 10.381 43.548 28.711 1.00 63.25 318 LYS A O 1
ATOM 2472 N N . SER A 1 319 ? 12.244 43.408 29.958 1.00 62.22 319 SER A N 1
ATOM 2473 C CA . SER A 1 319 ? 12.882 44.602 29.410 1.00 62.22 319 SER A CA 1
ATOM 2474 C C . SER A 1 319 ? 13.869 44.204 28.322 1.00 62.22 319 SER A C 1
ATOM 2476 O O . SER A 1 319 ? 14.739 43.363 28.541 1.00 62.22 319 SER A O 1
ATOM 2478 N N . TYR A 1 320 ? 13.750 44.839 27.165 1.00 63.19 320 TYR A N 1
ATOM 2479 C CA . TYR A 1 320 ? 14.633 44.677 26.023 1.00 63.19 320 TYR A CA 1
ATOM 2480 C C . TYR A 1 320 ? 15.425 45.964 25.841 1.00 63.19 320 TYR A C 1
ATOM 2482 O O . TYR A 1 320 ? 14.867 47.059 25.732 1.00 63.19 320 TYR A O 1
ATOM 2490 N N . ARG A 1 321 ? 16.748 45.830 25.817 1.00 54.12 321 ARG A N 1
ATOM 2491 C CA . ARG A 1 321 ? 17.654 46.945 25.580 1.00 54.12 321 ARG A CA 1
ATOM 2492 C C . ARG A 1 321 ? 18.384 46.699 24.275 1.00 54.12 321 ARG A C 1
ATOM 2494 O O . ARG A 1 321 ? 19.174 45.765 24.182 1.00 54.12 321 ARG A O 1
ATOM 2501 N N . THR A 1 322 ? 18.098 47.522 23.277 1.00 62.88 322 THR A N 1
ATOM 2502 C CA . THR A 1 322 ? 18.847 47.543 22.018 1.00 62.88 322 THR A CA 1
ATOM 2503 C C . THR A 1 322 ? 19.759 48.769 21.993 1.00 62.88 322 THR A C 1
ATOM 2505 O O . THR A 1 322 ? 19.681 49.633 22.868 1.00 62.88 322 THR A O 1
ATOM 2508 N N . ALA A 1 323 ? 20.618 48.878 20.976 1.00 58.72 323 ALA A N 1
ATOM 2509 C CA . ALA A 1 323 ? 21.421 50.083 20.760 1.00 58.72 323 ALA A CA 1
ATOM 2510 C C . ALA A 1 323 ? 20.574 51.333 20.418 1.00 58.72 323 ALA A C 1
ATOM 2512 O O . ALA A 1 323 ? 21.092 52.445 20.482 1.00 58.72 323 ALA A O 1
ATOM 2513 N N . TYR A 1 324 ? 19.287 51.165 20.076 1.00 58.12 324 TYR A N 1
ATOM 2514 C CA . TYR A 1 324 ? 18.419 52.218 19.530 1.00 58.12 324 TYR A CA 1
ATOM 2515 C C . TYR A 1 324 ? 17.141 52.467 20.346 1.00 58.12 324 TYR A C 1
ATOM 2517 O O . TYR A 1 324 ? 16.423 53.439 20.098 1.00 58.12 324 TYR A O 1
ATOM 2525 N N . SER A 1 325 ? 16.817 51.598 21.305 1.00 62.34 325 SER A N 1
ATOM 2526 C CA . SER A 1 325 ? 15.634 51.743 22.149 1.00 62.34 325 SER A CA 1
ATOM 2527 C C . SER A 1 325 ? 15.758 50.977 23.466 1.00 62.34 325 SER A C 1
ATOM 2529 O O . SER A 1 325 ? 16.310 49.875 23.534 1.00 62.34 325 SER A O 1
ATOM 2531 N N . ASN A 1 326 ? 15.184 51.566 24.515 1.00 69.75 326 ASN A N 1
ATOM 2532 C CA . ASN A 1 326 ? 14.772 50.840 25.709 1.00 69.75 326 ASN A CA 1
ATOM 2533 C C . ASN A 1 326 ? 13.282 50.537 25.541 1.00 69.75 326 ASN A C 1
ATOM 2535 O O . ASN A 1 326 ? 12.468 51.464 25.504 1.00 69.75 326 ASN A O 1
ATOM 2539 N N . ALA A 1 327 ? 12.935 49.262 25.406 1.00 71.75 327 ALA A N 1
ATOM 2540 C CA . ALA A 1 327 ? 11.552 48.819 25.352 1.00 71.75 327 ALA A CA 1
ATOM 2541 C C . ALA A 1 327 ? 11.275 47.863 26.513 1.00 71.75 327 ALA A C 1
ATOM 2543 O O . ALA A 1 327 ? 12.129 47.065 26.892 1.00 71.75 327 ALA A O 1
ATOM 2544 N N . SER A 1 328 ? 10.079 47.910 27.080 1.00 73.12 328 SER A N 1
ATOM 2545 C CA . SER A 1 328 ? 9.619 46.913 28.038 1.00 73.12 328 SER A CA 1
ATOM 2546 C C . SER A 1 328 ? 8.291 46.330 27.591 1.00 73.12 328 SER A C 1
ATOM 2548 O O . SER A 1 328 ? 7.403 47.019 27.087 1.00 73.12 328 SER A O 1
ATOM 2550 N N . LEU A 1 329 ? 8.183 45.021 27.763 1.00 68.06 329 LEU A N 1
ATOM 2551 C CA . LEU A 1 329 ? 6.947 44.282 27.655 1.00 68.06 329 LEU A CA 1
ATOM 2552 C C . LEU A 1 329 ? 6.466 43.968 29.065 1.00 68.06 329 LEU A C 1
ATOM 2554 O O . LEU A 1 329 ? 7.175 43.317 29.831 1.00 68.06 329 LEU A O 1
ATOM 2558 N N . LEU A 1 330 ? 5.268 44.422 29.394 1.00 74.00 330 LEU A N 1
ATOM 2559 C CA . LEU A 1 330 ? 4.611 44.167 30.661 1.00 74.00 330 LEU A CA 1
ATOM 2560 C C . LEU A 1 330 ? 3.276 43.482 30.384 1.00 74.00 330 LEU A C 1
ATOM 2562 O O . LEU A 1 330 ? 2.379 44.096 29.817 1.00 74.00 330 LEU A O 1
ATOM 2566 N N . ILE A 1 331 ? 3.132 42.229 30.797 1.00 67.06 331 ILE A N 1
ATOM 2567 C CA . ILE A 1 331 ? 1.819 41.596 30.926 1.00 67.06 331 ILE A CA 1
ATOM 2568 C C . ILE A 1 331 ? 1.356 41.889 32.347 1.00 67.06 331 ILE A C 1
ATOM 2570 O O . ILE A 1 331 ? 2.028 41.482 33.285 1.00 67.06 331 ILE A O 1
ATOM 2574 N N . ASP A 1 332 ? 0.260 42.622 32.521 1.00 69.38 332 ASP A N 1
ATOM 2575 C CA . ASP A 1 332 ? -0.294 42.934 33.841 1.00 69.38 332 ASP A CA 1
ATOM 2576 C C . ASP A 1 332 ? -1.822 42.925 33.790 1.00 69.38 332 ASP A C 1
ATOM 2578 O O . ASP A 1 332 ? -2.417 43.622 32.972 1.00 69.38 332 ASP A O 1
ATOM 2582 N N . ASN A 1 333 ? -2.465 42.126 34.648 1.00 65.50 333 ASN A N 1
ATOM 2583 C CA . ASN A 1 333 ? -3.923 41.932 34.664 1.00 65.50 333 ASN A CA 1
ATOM 2584 C C . ASN A 1 333 ? -4.522 41.550 33.294 1.00 65.50 333 ASN A C 1
ATOM 2586 O O . ASN A 1 333 ? -5.563 42.070 32.900 1.00 65.50 333 ASN A O 1
ATOM 2590 N N . ASN A 1 334 ? -3.870 40.636 32.566 1.00 59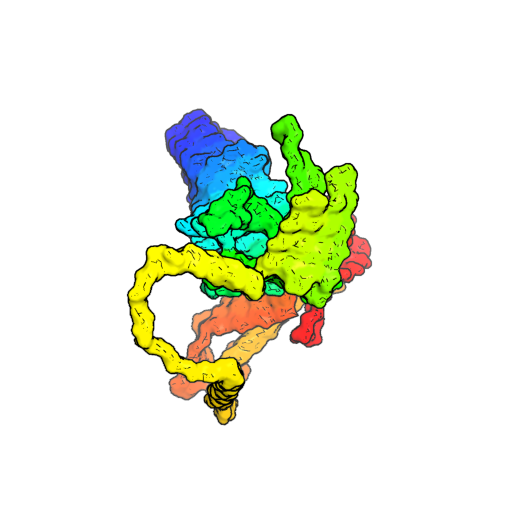.28 334 ASN A N 1
ATOM 2591 C CA . ASN A 1 334 ? -4.203 40.271 31.182 1.00 59.28 334 ASN A CA 1
ATOM 2592 C C . ASN A 1 334 ? -4.098 41.423 30.162 1.00 59.28 334 ASN A C 1
ATOM 2594 O O . ASN A 1 334 ? -4.519 41.247 29.024 1.00 59.28 334 ASN A O 1
ATOM 2598 N N . GLU A 1 335 ? -3.526 42.578 30.507 1.00 64.06 335 GLU A N 1
ATOM 2599 C CA . GLU A 1 335 ? -3.189 43.629 29.545 1.00 64.06 335 GLU A CA 1
ATOM 2600 C C . GLU A 1 335 ? -1.743 43.451 29.083 1.00 64.06 335 GLU A C 1
ATOM 2602 O O . GLU A 1 335 ? -0.829 43.392 29.906 1.00 64.06 335 GLU A O 1
ATOM 2607 N N . LEU A 1 336 ? -1.516 43.411 27.771 1.00 68.19 336 LEU A N 1
ATOM 2608 C CA . LEU A 1 336 ? -0.171 43.422 27.209 1.00 68.19 336 LEU A CA 1
ATOM 2609 C C . LEU A 1 336 ? 0.242 44.869 26.932 1.00 68.19 336 LEU A C 1
ATOM 2611 O O . LEU A 1 336 ? -0.271 45.508 26.016 1.00 68.19 336 LEU A O 1
ATOM 2615 N N . LYS A 1 337 ? 1.179 45.390 27.716 1.00 73.75 337 LYS A N 1
ATOM 2616 C CA . LYS A 1 337 ? 1.710 46.750 27.611 1.00 73.75 337 LYS A CA 1
ATOM 2617 C C . LYS A 1 337 ? 3.101 46.700 26.994 1.00 73.75 337 LYS A C 1
ATOM 2619 O O . LYS A 1 337 ? 4.020 46.132 27.571 1.00 73.75 337 LYS A O 1
ATOM 2624 N N . TYR A 1 338 ? 3.260 47.322 25.838 1.00 72.44 338 TYR A N 1
ATOM 2625 C CA . TYR A 1 338 ? 4.553 47.615 25.238 1.00 72.44 338 TYR A CA 1
ATOM 2626 C C . TYR A 1 338 ? 4.883 49.085 25.503 1.00 72.44 338 TYR A C 1
ATOM 2628 O O . TYR A 1 338 ? 4.164 49.976 25.044 1.00 72.44 338 TYR A O 1
ATOM 2636 N N . GLN A 1 339 ? 5.935 49.337 26.277 1.00 76.75 339 GLN A N 1
ATOM 2637 C CA . GLN A 1 339 ? 6.393 50.682 26.615 1.00 76.75 339 GLN A CA 1
ATOM 2638 C C . GLN A 1 339 ? 7.751 50.938 25.973 1.00 76.75 339 GLN A C 1
ATOM 2640 O O . GLN A 1 339 ? 8.681 50.149 26.111 1.00 76.75 339 GLN A O 1
ATOM 2645 N N . ARG A 1 340 ? 7.874 52.075 25.303 1.00 77.06 340 ARG A N 1
ATOM 2646 C CA . ARG A 1 340 ? 9.119 52.644 24.788 1.00 77.06 340 ARG A CA 1
ATOM 2647 C C . ARG A 1 340 ? 9.114 54.129 25.129 1.00 77.06 340 ARG A C 1
ATOM 2649 O O . ARG A 1 340 ? 8.043 54.717 25.272 1.00 77.06 340 ARG A O 1
ATOM 2656 N N . GLU A 1 341 ? 10.280 54.760 25.243 1.00 75.12 341 GLU A N 1
ATOM 2657 C CA . GLU A 1 341 ? 10.355 56.221 25.380 1.00 75.12 341 GLU A CA 1
ATOM 2658 C C . GLU A 1 341 ? 9.475 56.913 24.317 1.00 75.12 341 GLU A C 1
ATOM 2660 O O . GLU A 1 341 ? 9.694 56.778 23.115 1.00 75.12 341 GLU A O 1
ATOM 2665 N N . GLY A 1 342 ? 8.413 57.587 24.774 1.00 68.12 342 GLY A N 1
ATOM 2666 C CA . GLY A 1 342 ? 7.443 58.288 23.928 1.00 68.12 342 GLY A CA 1
ATOM 2667 C C . GLY A 1 342 ? 6.306 57.448 23.322 1.00 68.12 342 GLY A C 1
ATOM 2668 O O . GLY A 1 342 ? 5.415 58.034 22.716 1.00 68.12 342 GLY A O 1
ATOM 2669 N N . THR A 1 343 ? 6.274 56.118 23.485 1.00 61.06 343 THR A N 1
ATOM 2670 C CA . THR A 1 343 ? 5.208 55.256 22.930 1.00 61.06 343 THR A CA 1
ATOM 2671 C C . THR A 1 343 ? 4.739 54.210 23.939 1.00 61.06 343 THR A C 1
ATOM 2673 O O . THR A 1 343 ? 5.522 53.384 24.393 1.00 61.06 343 THR A O 1
ATOM 2676 N N . ASN A 1 344 ? 3.438 54.197 24.237 1.00 63.53 344 ASN A N 1
ATOM 2677 C CA . ASN A 1 344 ? 2.801 53.171 25.061 1.00 63.53 344 ASN A CA 1
ATOM 2678 C C . ASN A 1 344 ? 1.690 52.496 24.251 1.00 63.53 344 ASN A C 1
ATOM 2680 O O . ASN A 1 344 ? 0.670 53.122 23.965 1.00 63.53 344 ASN A O 1
ATOM 2684 N N . VAL A 1 345 ? 1.881 51.228 23.886 1.00 65.94 345 VAL A N 1
ATOM 2685 C CA . VAL A 1 345 ? 0.869 50.411 23.203 1.00 65.94 345 VAL A CA 1
ATOM 2686 C C . VAL A 1 345 ? 0.296 49.422 24.207 1.00 65.94 345 VAL A C 1
ATOM 2688 O O . VAL A 1 345 ? 1.042 48.689 24.848 1.00 65.94 345 VAL A O 1
ATOM 2691 N N . VAL A 1 346 ? -1.027 49.397 24.350 1.00 63.78 346 VAL A N 1
ATOM 2692 C CA . VAL A 1 346 ? -1.724 48.436 25.212 1.00 63.78 346 VAL A CA 1
ATOM 2693 C C . VAL A 1 346 ? -2.612 47.562 24.337 1.00 63.78 346 VAL A C 1
ATOM 2695 O O . VAL A 1 346 ? -3.552 48.059 23.719 1.00 63.78 346 VAL A O 1
ATOM 2698 N N . VAL A 1 347 ? -2.306 46.270 24.272 1.00 63.16 347 VAL A N 1
ATOM 2699 C CA . VAL A 1 347 ? -3.118 45.260 23.591 1.00 63.16 347 VAL A CA 1
ATOM 2700 C C . VAL A 1 347 ? -3.983 44.573 24.640 1.00 63.16 347 VAL A C 1
ATOM 2702 O O . VAL A 1 347 ? -3.489 44.051 25.640 1.00 63.16 347 VAL A O 1
ATOM 2705 N N . LEU A 1 348 ? -5.293 44.615 24.418 1.00 60.22 348 LEU A N 1
ATOM 2706 C CA . LEU A 1 348 ? -6.292 44.065 25.324 1.00 60.22 348 LEU A CA 1
ATOM 2707 C C . LEU A 1 348 ? -6.855 42.765 24.722 1.00 60.22 348 LEU A C 1
ATOM 2709 O O . LEU A 1 348 ? -7.182 42.764 23.533 1.00 60.22 348 LEU A O 1
ATOM 2713 N N . PRO A 1 349 ? -6.983 41.675 25.498 1.00 55.94 349 PRO A N 1
ATOM 2714 C CA . PRO A 1 349 ? -7.579 40.432 25.029 1.00 55.94 349 PRO A CA 1
ATOM 2715 C C . PRO A 1 349 ? -9.076 40.612 24.792 1.00 55.94 349 PRO A C 1
ATOM 2717 O O . PRO A 1 349 ? -9.715 41.509 25.352 1.00 55.94 349 PRO A O 1
ATOM 2720 N N . ASP A 1 350 ? -9.646 39.738 23.970 1.00 44.66 350 ASP A N 1
ATOM 2721 C CA . ASP A 1 350 ? -11.058 39.828 23.627 1.00 44.66 350 ASP A CA 1
ATOM 2722 C C . ASP A 1 350 ? -11.943 39.683 24.881 1.00 44.66 350 ASP A C 1
ATOM 2724 O O . ASP A 1 350 ? -11.677 38.871 25.769 1.00 44.66 350 ASP A O 1
ATOM 2728 N N . GLY A 1 351 ? -12.961 40.536 25.006 1.00 54.47 351 GLY A N 1
ATOM 2729 C CA . GLY A 1 351 ? -13.807 40.612 26.206 1.00 54.47 351 GLY A CA 1
ATOM 2730 C C . GLY A 1 351 ? -13.232 41.393 27.401 1.00 54.47 351 GLY A C 1
ATOM 2731 O O . GLY A 1 351 ? -13.904 41.480 28.433 1.00 54.47 351 GLY A O 1
ATOM 2732 N N . HIS A 1 352 ? -12.047 42.011 27.290 1.00 73.56 352 HIS A N 1
ATOM 2733 C CA . HIS A 1 352 ? -11.499 42.857 28.358 1.00 73.56 352 HIS A CA 1
ATOM 2734 C C . HIS A 1 352 ? -12.453 44.016 28.719 1.00 73.56 352 HIS A C 1
ATOM 2736 O O . HIS A 1 352 ? -13.003 44.693 27.844 1.00 73.56 352 HIS A O 1
ATOM 2742 N N . ALA A 1 353 ? -12.633 44.294 30.017 1.00 71.81 353 ALA A N 1
ATOM 2743 C CA . ALA A 1 353 ? -13.601 45.287 30.505 1.00 71.81 353 ALA A CA 1
ATOM 2744 C C . ALA A 1 353 ? -13.357 46.700 29.933 1.00 71.81 353 ALA A C 1
ATOM 2746 O O . ALA A 1 353 ? -14.302 47.451 29.670 1.00 71.81 353 ALA A O 1
ATOM 2747 N N . THR A 1 354 ? -12.094 47.046 29.673 1.00 70.19 354 THR A N 1
ATOM 2748 C CA . THR A 1 354 ? -11.706 48.311 29.031 1.00 70.19 354 THR A CA 1
ATOM 2749 C C . THR A 1 354 ? -12.141 48.374 27.564 1.00 70.19 354 THR A C 1
ATOM 2751 O O . THR A 1 354 ? -12.594 49.434 27.139 1.00 70.19 354 THR A O 1
ATOM 2754 N N . ILE A 1 355 ? -12.108 47.262 26.808 1.00 66.62 355 ILE A N 1
ATOM 2755 C CA . ILE A 1 355 ? -12.649 47.212 25.435 1.00 66.62 355 ILE A CA 1
ATOM 2756 C C . ILE A 1 355 ? -14.134 47.525 25.488 1.00 66.62 355 ILE A C 1
ATOM 2758 O O . ILE A 1 355 ? -14.569 48.447 24.815 1.00 66.62 355 ILE A O 1
ATOM 2762 N N . LYS A 1 356 ? -14.892 46.854 26.364 1.00 70.06 356 LYS A N 1
ATOM 2763 C CA . LYS A 1 356 ? -16.322 47.133 26.543 1.00 70.06 356 LYS A CA 1
ATOM 2764 C C . LYS A 1 356 ? -16.574 48.602 26.890 1.00 70.06 356 LYS A C 1
ATOM 2766 O O . LYS A 1 356 ? -17.421 49.229 26.277 1.00 70.06 356 LYS A O 1
ATOM 2771 N N . THR A 1 357 ? -15.778 49.185 27.786 1.00 75.00 357 THR A N 1
ATOM 2772 C CA . THR A 1 357 ? -15.900 50.601 28.174 1.00 75.00 357 THR A CA 1
ATOM 2773 C C . THR A 1 357 ? -15.579 51.560 27.018 1.00 75.00 357 THR A C 1
ATOM 2775 O O . THR A 1 357 ? -16.239 52.586 26.868 1.00 75.00 357 THR A O 1
ATOM 2778 N N . ILE A 1 358 ? -14.582 51.247 26.182 1.00 69.94 358 ILE A N 1
ATOM 2779 C CA . ILE A 1 358 ? -14.231 52.030 24.987 1.00 69.94 358 ILE A CA 1
ATOM 2780 C C . ILE A 1 358 ? -15.305 51.860 23.909 1.00 69.94 358 ILE A C 1
ATOM 2782 O O . ILE A 1 358 ? -15.761 52.854 23.355 1.00 69.94 358 ILE A O 1
ATOM 2786 N N . THR A 1 359 ? -15.750 50.633 23.636 1.00 67.94 359 THR A N 1
ATOM 2787 C CA . THR A 1 359 ? -16.829 50.330 22.690 1.00 67.94 359 THR A CA 1
ATOM 2788 C C . THR A 1 359 ? -18.129 51.003 23.112 1.00 67.94 359 THR A C 1
ATOM 2790 O O . THR A 1 359 ? -18.795 51.592 22.266 1.00 67.94 359 THR A O 1
ATOM 2793 N N . ASP A 1 360 ? -18.456 50.989 24.403 1.00 72.06 360 ASP A N 1
ATOM 2794 C CA . ASP A 1 360 ? -19.630 51.656 24.960 1.00 72.06 360 ASP A CA 1
ATOM 2795 C C . ASP A 1 360 ? -19.488 53.181 24.840 1.00 72.06 360 ASP A C 1
ATOM 2797 O O . ASP A 1 360 ? -20.407 53.818 24.343 1.00 72.06 360 ASP A O 1
ATOM 2801 N N . LYS A 1 361 ? -18.316 53.774 25.132 1.00 68.00 361 LYS A N 1
ATOM 2802 C CA . LYS A 1 361 ? -18.046 55.216 24.920 1.00 68.00 361 LYS A CA 1
ATOM 2803 C C . LYS A 1 361 ? -18.056 55.642 23.445 1.00 68.00 361 LYS A C 1
ATOM 2805 O O . LYS A 1 361 ? -18.433 56.770 23.128 1.00 68.00 361 LYS A O 1
ATOM 2810 N N . VAL A 1 362 ? -17.625 54.772 22.531 1.00 64.75 362 VAL A N 1
ATOM 2811 C CA . VAL A 1 362 ? -17.648 55.016 21.077 1.00 64.75 362 VAL A CA 1
ATOM 2812 C C . VAL A 1 362 ? -19.069 54.863 20.526 1.00 64.75 362 VAL A C 1
ATOM 2814 O O . VAL A 1 362 ? -19.473 55.646 19.665 1.00 64.75 362 VAL A O 1
ATOM 2817 N N . LYS A 1 363 ? -19.857 53.919 21.060 1.00 57.59 363 LYS A N 1
ATOM 2818 C CA . LYS A 1 363 ? -21.301 53.816 20.802 1.00 57.59 363 LYS A CA 1
ATOM 2819 C C . LYS A 1 363 ? -22.054 55.032 21.351 1.00 57.59 363 LYS A C 1
ATOM 2821 O O . LYS A 1 363 ? -22.894 55.567 20.635 1.00 57.59 363 LYS A O 1
ATOM 2826 N N . ASP A 1 364 ? -21.678 55.539 22.526 1.00 54.47 364 ASP A N 1
ATOM 2827 C CA . ASP A 1 364 ? -22.257 56.746 23.137 1.00 54.47 364 ASP A CA 1
ATOM 2828 C C . ASP A 1 364 ? -21.980 58.012 22.309 1.00 54.47 364 ASP A C 1
ATOM 2830 O O . ASP A 1 364 ? -22.848 58.864 22.143 1.00 54.47 364 ASP A O 1
ATOM 2834 N N . LYS A 1 365 ? -20.800 58.121 21.680 1.00 48.09 365 LYS A N 1
ATOM 2835 C CA . LYS A 1 365 ? -20.497 59.241 20.768 1.00 48.09 365 LYS A CA 1
ATOM 2836 C C . LYS A 1 365 ? -21.245 59.180 19.433 1.00 48.09 365 LYS A C 1
ATOM 2838 O O . LYS A 1 365 ? -21.422 60.220 18.805 1.00 48.09 365 LYS A O 1
ATOM 2843 N N . ARG A 1 366 ? -21.720 58.003 19.004 1.00 46.97 366 ARG A N 1
ATOM 2844 C CA . ARG A 1 366 ? -22.647 57.874 17.862 1.00 46.97 366 ARG A CA 1
ATOM 2845 C C . ARG A 1 366 ? -24.115 58.070 18.261 1.00 46.97 366 ARG A C 1
ATOM 2847 O O . ARG A 1 366 ? -24.943 58.281 17.382 1.00 46.97 366 ARG A O 1
ATOM 2854 N N . ALA A 1 367 ? -24.428 58.084 19.559 1.00 43.94 367 ALA A N 1
ATOM 2855 C CA . ALA A 1 367 ? -25.773 58.322 20.083 1.00 43.94 367 ALA A CA 1
ATOM 2856 C C . ALA A 1 367 ? -26.135 59.816 20.239 1.00 43.94 367 ALA A C 1
ATOM 2858 O O . ALA A 1 367 ? -27.280 60.134 20.545 1.00 43.94 367 ALA A O 1
ATOM 2859 N N . PHE A 1 368 ? -25.214 60.751 19.961 1.00 43.66 368 PHE A N 1
ATOM 2860 C CA . PHE A 1 368 ? -25.479 62.198 20.055 1.00 43.66 368 PHE A CA 1
ATOM 2861 C C . PHE A 1 368 ? -26.128 62.818 18.799 1.00 43.66 368 PHE A C 1
ATOM 2863 O O . PHE A 1 368 ? -26.289 64.033 18.727 1.00 43.66 368 PHE A O 1
ATOM 2870 N N . LEU A 1 369 ? -26.512 62.014 17.800 1.00 41.75 369 LEU A N 1
ATOM 2871 C CA . LEU A 1 369 ? -27.122 62.519 16.558 1.00 41.75 369 LEU A CA 1
ATOM 2872 C C . LEU A 1 369 ? -28.505 61.945 16.229 1.00 41.75 369 LEU A C 1
ATOM 2874 O 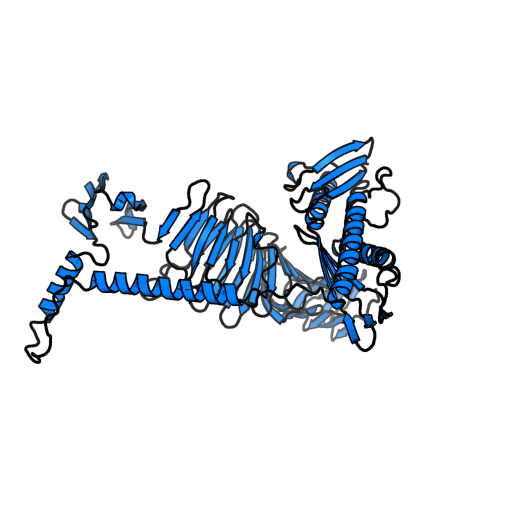O . LEU A 1 369 ? -29.057 62.287 15.190 1.00 41.75 369 LEU A O 1
ATOM 2878 N N . LEU A 1 370 ? -29.109 61.151 17.120 1.00 35.72 370 LEU A N 1
ATOM 2879 C CA . LEU A 1 370 ? -30.500 60.705 16.980 1.00 35.72 370 LEU A CA 1
ATOM 2880 C C . LEU A 1 370 ? -31.201 60.641 18.351 1.00 35.72 370 LEU A C 1
ATOM 2882 O O . LEU A 1 370 ? -31.278 59.602 19.000 1.00 35.72 370 LEU A O 1
ATOM 2886 N N . LEU A 1 371 ? -31.730 61.789 18.779 1.00 35.41 371 LEU A N 1
ATOM 2887 C CA . LEU A 1 371 ? -32.928 61.894 19.633 1.00 35.41 371 LEU A CA 1
ATOM 2888 C C . LEU A 1 371 ? -34.122 61.159 18.944 1.00 35.41 371 LEU A C 1
ATOM 2890 O O . LEU A 1 371 ? -34.078 60.930 17.737 1.00 35.41 371 LEU A O 1
ATOM 2894 N N . PRO A 1 372 ? -35.286 60.953 19.588 1.00 44.38 372 PRO A N 1
ATOM 2895 C CA . PRO A 1 372 ? -35.585 60.077 20.723 1.00 44.38 372 PRO A CA 1
ATOM 2896 C C . PRO A 1 372 ? -36.917 59.332 20.475 1.00 44.38 372 PRO A C 1
ATOM 2898 O O . PRO A 1 372 ? -37.961 59.968 20.382 1.00 44.38 372 PRO A O 1
ATOM 2901 N N . LEU A 1 373 ? -36.983 58.006 20.423 1.00 38.56 373 LEU A N 1
ATOM 2902 C CA . LEU A 1 373 ? -38.301 57.360 20.457 1.00 38.56 373 LEU A CA 1
ATOM 2903 C C . LEU A 1 373 ? -38.204 55.930 20.957 1.00 38.56 373 LEU A C 1
ATOM 2905 O O . LEU A 1 373 ? -37.291 55.204 20.589 1.00 38.56 373 LEU A O 1
ATOM 2909 N N . LEU A 1 374 ? -39.202 55.569 21.763 1.00 35.94 374 LEU A N 1
ATOM 2910 C CA . LEU A 1 374 ? -39.440 54.270 22.397 1.00 35.94 374 LEU A CA 1
ATOM 2911 C C . LEU A 1 374 ? -38.740 54.063 23.742 1.00 35.94 374 LEU A C 1
ATOM 2913 O O . LEU A 1 374 ? -37.869 53.219 23.933 1.00 35.94 374 LEU A O 1
ATOM 2917 N N . GLY A 1 375 ? -39.257 54.797 24.728 1.00 43.50 375 GLY A N 1
ATOM 2918 C CA . GLY A 1 375 ? -39.485 54.196 26.034 1.00 43.50 375 GLY A CA 1
ATOM 2919 C C . GLY A 1 375 ? -40.611 53.154 25.978 1.00 43.50 375 GLY A C 1
ATOM 2920 O O . GLY A 1 375 ? -41.485 53.223 25.116 1.00 43.50 375 GLY A O 1
ATOM 2921 N N . LEU A 1 376 ? -40.578 52.271 26.982 1.00 43.53 376 LEU A N 1
ATOM 2922 C CA . LEU A 1 376 ? -41.561 51.250 27.381 1.00 43.53 376 LEU A CA 1
ATOM 2923 C C . LEU A 1 376 ? -41.365 49.854 26.776 1.00 43.53 376 LEU A C 1
ATOM 2925 O O . LEU A 1 376 ? -42.036 49.473 25.827 1.00 43.53 376 LEU A O 1
ATOM 2929 N N . LEU A 1 377 ? -40.498 49.060 27.420 1.00 43.03 377 LEU A N 1
ATOM 2930 C CA . LEU A 1 377 ? -40.866 47.815 28.126 1.00 43.03 377 LEU A CA 1
ATOM 2931 C C . LEU A 1 377 ? -39.590 47.078 28.577 1.00 43.03 377 LEU A C 1
ATOM 2933 O O . LEU A 1 377 ? -38.981 46.341 27.811 1.00 43.03 377 LEU A O 1
ATOM 2937 N N . ALA A 1 378 ? -39.186 47.242 29.839 1.00 37.31 378 ALA A N 1
ATOM 2938 C CA . ALA A 1 378 ? -38.253 46.313 30.479 1.00 37.31 378 ALA A CA 1
ATOM 2939 C C . ALA A 1 378 ? -38.503 46.269 31.991 1.00 37.31 378 ALA A C 1
ATOM 2941 O O . ALA A 1 378 ? -38.139 47.176 32.739 1.00 37.31 378 ALA A O 1
ATOM 2942 N N . ILE A 1 379 ? -39.151 45.191 32.424 1.00 49.84 379 ILE A N 1
ATOM 2943 C CA . ILE A 1 379 ? -39.318 44.808 33.828 1.00 49.84 379 ILE A CA 1
ATOM 2944 C C . ILE A 1 379 ? -37.933 44.402 34.374 1.00 49.84 379 ILE A C 1
ATOM 2946 O O . ILE A 1 379 ? -37.251 43.593 33.738 1.00 49.84 379 ILE A O 1
ATOM 2950 N N . PRO A 1 380 ? -37.481 44.911 35.534 1.00 42.94 380 PRO A N 1
ATOM 2951 C CA . PRO A 1 380 ? -36.179 44.555 36.079 1.00 42.94 380 PRO A CA 1
ATOM 2952 C C . PRO A 1 380 ? -36.250 43.190 36.780 1.00 42.94 380 PRO A C 1
ATOM 2954 O O . PRO A 1 380 ? -36.801 43.070 37.872 1.00 42.94 380 PRO A O 1
ATOM 2957 N N . LEU A 1 381 ? -35.640 42.157 36.192 1.00 44.97 381 LEU A N 1
ATOM 2958 C CA . LEU A 1 381 ? -35.333 40.916 36.909 1.00 44.97 381 LEU A CA 1
ATOM 2959 C C . LEU A 1 381 ? -33.945 41.011 37.563 1.00 44.97 381 LEU A C 1
ATOM 2961 O O . LEU A 1 381 ? -32.927 41.324 36.944 1.00 44.97 381 LEU A O 1
ATOM 2965 N N . ARG A 1 382 ? -33.948 40.780 38.875 1.00 50.72 382 ARG A N 1
ATOM 2966 C CA . ARG A 1 382 ? -32.865 40.982 39.845 1.00 50.72 382 ARG A CA 1
ATOM 2967 C C . ARG A 1 382 ? -31.698 40.007 39.568 1.00 50.72 382 ARG A C 1
ATOM 2969 O O . ARG A 1 382 ? -31.793 38.810 39.820 1.00 50.72 382 ARG A O 1
ATOM 2976 N N . LYS A 1 383 ? -30.579 40.532 39.052 1.00 56.03 383 LYS A N 1
ATOM 2977 C CA . LYS A 1 383 ? -29.424 39.817 38.453 1.00 56.03 383 LYS A CA 1
ATOM 2978 C C . LYS A 1 383 ? -28.507 39.005 39.397 1.00 56.03 383 LYS A C 1
ATOM 2980 O O . LYS A 1 383 ? -27.293 39.026 39.217 1.00 56.03 383 LYS A O 1
ATOM 2985 N N . ARG A 1 384 ? -29.012 38.287 40.406 1.00 60.31 384 ARG A N 1
ATOM 2986 C CA . ARG A 1 384 ? -28.134 37.433 41.250 1.00 60.31 384 ARG A CA 1
ATOM 2987 C C . ARG A 1 384 ? -28.584 35.980 41.451 1.00 60.31 384 ARG A C 1
ATOM 2989 O O . ARG A 1 384 ? -27.879 35.245 42.124 1.00 60.31 384 ARG A O 1
ATOM 2996 N N . GLY A 1 385 ? -29.684 35.542 40.826 1.00 59.22 385 GLY A N 1
ATOM 2997 C CA . GLY A 1 385 ? -30.196 34.163 40.958 1.00 59.22 385 GLY A CA 1
ATOM 2998 C C . GLY A 1 385 ? -30.261 33.320 39.676 1.00 59.22 385 GLY A C 1
ATOM 2999 O O . GLY A 1 385 ? -30.657 32.165 39.744 1.00 59.22 385 GLY A O 1
ATOM 3000 N N . GLN A 1 386 ? -29.912 33.860 38.501 1.00 64.25 386 GLN A N 1
ATOM 3001 C CA . GLN A 1 386 ? -30.089 33.128 37.233 1.00 64.25 386 GLN A CA 1
ATOM 3002 C C . GLN A 1 386 ? -29.013 32.067 36.982 1.00 64.25 386 GLN A C 1
ATOM 3004 O O . GLN A 1 386 ? -29.324 31.008 36.448 1.00 64.25 386 GLN A O 1
ATOM 3009 N N . LEU A 1 387 ? -27.765 32.305 37.396 1.00 77.31 387 LEU A N 1
ATOM 3010 C CA . LEU A 1 387 ? -26.673 31.367 37.120 1.00 77.31 387 LEU A CA 1
ATOM 3011 C C . LEU A 1 387 ? -26.853 30.032 37.864 1.00 77.31 387 LEU A C 1
ATOM 3013 O O . LEU A 1 387 ? -26.597 28.974 37.298 1.00 77.31 387 LEU A O 1
ATOM 3017 N N . SER A 1 388 ? -27.361 30.066 39.101 1.00 82.50 388 SER A N 1
ATOM 3018 C CA . SER A 1 388 ? -27.637 28.849 39.873 1.00 82.50 388 SER A CA 1
ATOM 3019 C C . SER A 1 388 ? -28.758 28.014 39.257 1.00 82.50 388 SER A C 1
ATOM 3021 O O . SER A 1 388 ? -28.682 26.790 39.293 1.00 82.50 388 SER A O 1
ATOM 3023 N N . MET A 1 389 ? -29.756 28.650 38.633 1.00 81.81 389 MET A N 1
ATOM 3024 C CA . MET A 1 389 ? -30.858 27.942 37.979 1.00 81.81 389 MET A CA 1
ATOM 3025 C C . MET A 1 389 ? -30.387 27.161 36.744 1.00 81.81 389 MET A C 1
ATOM 3027 O O . MET A 1 389 ? -30.804 26.022 36.553 1.00 81.81 389 MET A O 1
ATOM 3031 N N . PHE A 1 390 ? -29.472 27.724 35.947 1.00 83.62 390 PHE A N 1
ATOM 3032 C CA . PHE A 1 390 ? -28.915 27.030 34.780 1.00 83.62 390 PHE A CA 1
ATOM 3033 C C . PHE A 1 390 ? -28.011 25.851 35.163 1.00 83.62 390 PHE A C 1
ATOM 3035 O O . PHE A 1 390 ? -28.064 24.814 34.507 1.00 83.62 390 PHE A O 1
ATOM 3042 N N . ILE A 1 391 ? -27.240 25.966 36.252 1.00 89.44 391 ILE A N 1
ATOM 3043 C CA . ILE A 1 391 ? -26.422 24.852 36.764 1.00 89.44 391 ILE A CA 1
ATOM 3044 C C . ILE A 1 391 ? -27.321 23.705 37.246 1.00 89.44 391 ILE A C 1
ATOM 3046 O O . ILE A 1 391 ? -27.082 22.548 36.903 1.00 89.44 391 ILE A O 1
ATOM 3050 N N . LEU A 1 392 ? -28.388 24.020 37.986 1.00 90.25 392 LEU A N 1
ATOM 3051 C CA . LEU A 1 392 ? -29.345 23.020 38.472 1.00 90.25 392 LEU A CA 1
ATOM 3052 C C . LEU A 1 392 ? -30.077 22.317 37.320 1.00 90.25 392 LEU A C 1
ATOM 3054 O O . LEU A 1 392 ? -30.247 21.100 37.355 1.00 90.25 392 LEU A O 1
ATOM 3058 N N . LEU A 1 393 ? -30.445 23.062 36.274 1.00 90.81 393 LEU A N 1
ATOM 3059 C CA . LEU A 1 393 ? -31.073 22.506 35.075 1.00 90.81 393 LEU A CA 1
ATOM 3060 C C . LEU A 1 393 ? -30.116 21.584 34.297 1.00 90.81 393 LEU A C 1
ATOM 3062 O O . LEU A 1 393 ? -30.525 20.514 33.853 1.00 90.81 393 LEU A O 1
ATOM 3066 N N . GLY A 1 394 ? -28.841 21.965 34.168 1.00 93.81 394 GLY A N 1
ATOM 3067 C CA . GLY A 1 394 ? -27.830 21.163 33.474 1.00 93.81 394 GLY A CA 1
ATOM 3068 C C . GLY A 1 394 ? -27.557 19.825 34.163 1.00 93.81 394 GLY A C 1
ATOM 3069 O O . GLY A 1 394 ? -27.548 18.785 33.506 1.00 93.81 394 GLY A O 1
ATOM 3070 N N . VAL A 1 395 ? -27.415 19.829 35.493 1.00 95.38 395 VAL A N 1
ATOM 3071 C CA . VAL A 1 395 ? -27.241 18.594 36.280 1.00 95.38 395 VAL A CA 1
ATOM 3072 C C . VAL A 1 395 ? -28.471 17.693 36.160 1.00 95.38 395 VAL A C 1
ATOM 3074 O O . VAL A 1 395 ? -28.334 16.484 35.983 1.00 95.38 395 VAL A O 1
ATOM 3077 N N . PHE A 1 396 ? -29.672 18.274 36.190 1.00 95.44 396 PHE A N 1
ATOM 3078 C CA . PHE A 1 396 ? -30.913 17.522 36.027 1.00 95.44 396 PHE A CA 1
ATOM 3079 C C . PHE A 1 396 ? -31.006 16.844 34.651 1.00 95.44 396 PHE A C 1
ATOM 3081 O O . PHE A 1 396 ? -31.370 15.671 34.566 1.00 95.44 396 PHE A O 1
ATOM 3088 N N . MET A 1 397 ? -30.604 17.535 33.579 1.00 94.50 397 MET A N 1
ATOM 3089 C CA . MET A 1 397 ? -30.590 16.956 32.233 1.00 94.50 397 MET A CA 1
ATOM 3090 C C . MET A 1 397 ? -29.576 15.808 32.106 1.00 94.50 397 MET A C 1
ATOM 3092 O O . MET A 1 397 ? -29.885 14.778 31.510 1.00 94.50 397 MET A O 1
ATOM 3096 N N . LEU A 1 398 ? -28.396 15.950 32.719 1.00 93.25 398 LEU A N 1
ATOM 3097 C CA . LEU A 1 398 ? -27.352 14.920 32.731 1.00 93.25 398 LEU A CA 1
ATOM 3098 C C . LEU A 1 398 ? -27.824 13.627 33.412 1.00 93.25 398 LEU A C 1
ATOM 3100 O O . LEU A 1 398 ? -27.570 12.534 32.909 1.00 93.25 398 LEU A O 1
ATOM 3104 N N . ILE A 1 399 ? -28.559 13.752 34.522 1.00 95.38 399 ILE A N 1
ATOM 3105 C CA . ILE A 1 399 ? -29.133 12.607 35.240 1.00 95.38 399 ILE A CA 1
ATOM 3106 C C . ILE A 1 399 ? -30.171 11.886 34.371 1.00 95.38 399 ILE A C 1
ATOM 3108 O O . ILE A 1 399 ? -30.141 10.661 34.283 1.00 95.38 399 ILE A O 1
ATOM 3112 N N . ILE A 1 400 ? -31.051 12.623 33.684 1.00 95.00 400 ILE A N 1
ATOM 3113 C CA . ILE A 1 400 ? -32.065 12.026 32.798 1.00 95.00 400 ILE A CA 1
ATOM 3114 C C . ILE A 1 400 ? -31.407 11.256 31.648 1.00 95.00 400 ILE A C 1
ATOM 3116 O O . ILE A 1 400 ? -31.781 10.114 31.386 1.00 95.00 400 ILE A O 1
ATOM 3120 N N . VAL A 1 401 ? -30.404 11.848 30.993 1.00 92.06 401 VAL A N 1
ATOM 3121 C CA . VAL A 1 401 ? -29.680 11.201 29.888 1.00 92.06 401 VAL A CA 1
ATOM 3122 C C . VAL A 1 401 ? -28.937 9.954 30.379 1.00 92.06 401 VAL A C 1
ATOM 3124 O O . VAL A 1 401 ? -29.025 8.903 29.746 1.00 92.06 401 VAL A O 1
ATOM 3127 N N . GLY A 1 402 ? -28.277 10.026 31.539 1.00 92.75 402 GLY A N 1
ATOM 3128 C CA . GLY A 1 402 ? -27.598 8.878 32.144 1.00 92.75 402 GLY A CA 1
ATOM 3129 C C . GLY A 1 402 ? -28.548 7.722 32.472 1.00 92.75 402 GLY A C 1
ATOM 3130 O O . GLY A 1 402 ? -28.246 6.570 32.160 1.00 92.75 402 GLY A O 1
ATOM 3131 N N . ILE A 1 403 ? -29.727 8.020 33.031 1.00 92.25 403 ILE A N 1
ATOM 3132 C CA . ILE A 1 403 ? -30.760 7.009 33.307 1.00 92.25 403 ILE A CA 1
ATOM 3133 C C . ILE A 1 403 ? -31.283 6.401 32.000 1.00 92.25 403 ILE A C 1
ATOM 3135 O O . ILE A 1 403 ? -31.461 5.188 31.923 1.00 92.25 403 ILE A O 1
ATOM 3139 N N . MET A 1 404 ? -31.485 7.209 30.957 1.00 87.75 404 MET A N 1
ATOM 3140 C CA . MET A 1 404 ? -31.960 6.720 29.662 1.00 87.75 404 MET A CA 1
ATOM 3141 C C . MET A 1 404 ? -30.966 5.733 29.024 1.00 87.75 404 MET A C 1
ATOM 3143 O O . MET A 1 404 ? -31.376 4.656 28.593 1.00 87.75 404 MET A O 1
ATOM 3147 N N . PHE A 1 405 ? -29.664 6.040 29.035 1.00 86.75 405 PHE A N 1
ATOM 3148 C CA . PHE A 1 405 ? -28.628 5.115 28.554 1.00 86.75 405 PHE A CA 1
ATOM 3149 C C . PHE A 1 405 ? -28.536 3.840 29.401 1.00 86.75 405 PHE A C 1
ATOM 3151 O O . PHE A 1 405 ? -28.371 2.751 28.852 1.00 86.75 405 PHE A O 1
ATOM 3158 N N . TYR A 1 406 ? -28.695 3.952 30.722 1.00 87.06 406 TYR A N 1
ATOM 3159 C CA . TYR A 1 406 ? -28.686 2.801 31.626 1.00 87.06 406 TYR A CA 1
ATOM 3160 C C . TYR A 1 406 ? -29.859 1.843 31.358 1.00 87.06 406 TYR A C 1
ATOM 3162 O O . TYR A 1 406 ? -29.665 0.631 31.276 1.00 87.06 406 TYR A O 1
ATOM 3170 N N . VAL A 1 407 ? -31.070 2.371 31.148 1.00 82.00 407 VAL A N 1
ATOM 3171 C CA . VAL A 1 407 ? -32.266 1.553 30.883 1.00 82.00 407 VAL A CA 1
ATOM 3172 C C . VAL A 1 407 ? -32.209 0.890 29.500 1.00 82.00 407 VAL A C 1
ATOM 3174 O O . VAL A 1 407 ? -32.527 -0.293 29.384 1.00 82.00 407 VAL A O 1
ATOM 3177 N N . VAL A 1 408 ? -31.749 1.599 28.462 1.00 77.12 408 VAL A N 1
ATOM 3178 C CA . VAL A 1 408 ? -31.595 1.030 27.105 1.00 77.12 408 VAL A CA 1
ATOM 3179 C C . VAL A 1 408 ? -30.491 -0.038 27.058 1.00 77.12 408 VAL A C 1
ATOM 3181 O O . VAL A 1 408 ? -30.643 -1.056 26.379 1.00 77.12 408 VAL A O 1
ATOM 3184 N N . GLY A 1 409 ? -29.411 0.143 27.827 1.00 71.00 409 GLY A N 1
ATOM 3185 C CA . GLY A 1 409 ? -28.319 -0.829 27.923 1.00 71.00 409 GLY A CA 1
ATOM 3186 C C . GLY A 1 409 ? -28.722 -2.146 28.595 1.00 71.00 409 GLY A C 1
ATOM 3187 O O . GLY A 1 409 ? -28.283 -3.210 28.168 1.00 71.00 409 GLY A O 1
ATOM 3188 N N . ILE A 1 410 ? -29.599 -2.104 29.603 1.00 61.03 410 ILE A N 1
ATOM 3189 C CA . ILE A 1 410 ? -30.038 -3.311 30.327 1.00 61.03 410 ILE A CA 1
ATOM 3190 C C . ILE A 1 410 ? -31.162 -4.045 29.587 1.00 61.03 410 ILE A C 1
ATOM 3192 O O . ILE A 1 410 ? -31.222 -5.272 29.632 1.00 61.03 410 ILE A O 1
ATOM 3196 N N . ALA A 1 411 ? -32.014 -3.329 28.847 1.00 54.00 411 ALA A N 1
ATOM 3197 C CA . ALA A 1 411 ? -33.077 -3.942 28.045 1.00 54.00 411 ALA A CA 1
ATOM 3198 C C . ALA A 1 411 ? -32.558 -4.737 26.825 1.00 54.00 411 ALA A C 1
ATOM 3200 O O . ALA A 1 411 ? -33.317 -5.501 26.233 1.00 54.00 411 ALA A O 1
ATOM 3201 N N . SER A 1 412 ? -31.275 -4.588 26.473 1.00 47.62 412 SER A N 1
ATOM 3202 C CA . SER A 1 412 ? -30.640 -5.252 25.324 1.00 47.62 412 SER A CA 1
ATOM 3203 C C . SER A 1 412 ? -29.777 -6.461 25.700 1.00 47.62 412 SER A C 1
ATOM 3205 O O . SER A 1 412 ? -29.091 -7.004 24.838 1.00 47.62 412 SER A O 1
ATOM 3207 N N . LEU A 1 413 ? -29.791 -6.905 26.962 1.00 43.12 413 LEU A N 1
ATOM 3208 C CA . LEU A 1 413 ? -29.197 -8.186 27.346 1.00 43.12 413 LEU A CA 1
ATOM 3209 C C . LEU A 1 413 ? -30.290 -9.260 27.284 1.00 43.12 413 LEU A C 1
ATOM 3211 O O . LEU A 1 413 ? -31.088 -9.370 28.221 1.00 43.12 413 LEU A O 1
ATOM 3215 N N . PRO A 1 414 ? -30.383 -10.044 26.191 1.00 46.78 414 PRO A N 1
ATOM 3216 C CA . PRO A 1 414 ? -31.309 -11.158 26.138 1.00 46.78 414 PRO A CA 1
ATOM 3217 C C . PRO A 1 414 ? -30.910 -12.155 27.228 1.00 46.78 414 PRO A C 1
ATOM 3219 O O . PRO A 1 414 ? -29.966 -12.920 27.077 1.00 46.78 414 PRO A O 1
ATOM 3222 N N . ASN A 1 415 ? -31.676 -12.202 28.317 1.00 43.38 415 ASN A N 1
ATOM 3223 C CA . ASN A 1 415 ? -31.623 -13.276 29.317 1.00 43.38 415 ASN A CA 1
ATOM 3224 C C . ASN A 1 415 ? -32.194 -14.604 28.769 1.00 43.38 415 ASN A C 1
ATOM 3226 O O . ASN A 1 415 ? -32.713 -15.438 29.515 1.00 43.38 415 ASN A O 1
ATOM 3230 N N . GLY A 1 416 ? -32.111 -14.817 27.454 1.00 45.69 416 GLY A N 1
ATOM 3231 C CA . GLY A 1 416 ? -32.316 -16.119 26.857 1.00 45.69 416 GLY A CA 1
ATOM 3232 C C . GLY A 1 416 ? -31.125 -16.980 27.238 1.00 45.69 416 GLY A C 1
ATOM 3233 O O . GLY A 1 416 ? -29.995 -16.673 26.868 1.00 45.69 416 GLY A O 1
ATOM 3234 N N . LYS A 1 417 ? -31.366 -18.067 27.977 1.00 40.22 417 LYS A N 1
ATOM 3235 C CA . LYS A 1 417 ? -30.431 -19.195 28.001 1.00 40.22 417 LYS A CA 1
ATOM 3236 C C . LYS A 1 417 ? -30.050 -19.452 26.546 1.00 40.22 417 LYS A C 1
ATOM 3238 O O . LYS A 1 417 ? -30.944 -19.739 25.754 1.00 40.22 417 LYS A O 1
ATOM 3243 N N . ILE A 1 418 ? -28.780 -19.258 26.200 1.00 46.22 418 ILE A N 1
ATOM 3244 C CA . ILE A 1 418 ? -28.281 -19.436 24.839 1.00 46.22 418 ILE A CA 1
ATOM 3245 C C . ILE A 1 418 ? -28.484 -20.916 24.513 1.00 46.22 418 ILE A C 1
ATOM 3247 O O . ILE A 1 418 ? -27.661 -21.761 24.856 1.00 46.22 418 ILE A O 1
ATOM 3251 N N . GLN A 1 419 ? -29.630 -21.254 23.921 1.00 51.00 419 GLN A N 1
ATOM 3252 C CA . GLN A 1 419 ? -29.740 -22.462 23.130 1.00 51.00 419 GLN A CA 1
ATOM 3253 C C . GLN A 1 419 ? -28.808 -22.209 21.958 1.00 51.00 419 GLN A C 1
ATOM 3255 O O . GLN A 1 419 ? -29.144 -21.464 21.040 1.00 51.00 419 GLN A O 1
ATOM 3260 N N . VAL A 1 420 ? -27.596 -22.755 22.051 1.00 71.19 420 VAL A N 1
ATOM 3261 C CA . VAL A 1 420 ? -26.705 -22.875 20.904 1.00 71.19 420 VAL A CA 1
ATOM 3262 C C . VAL A 1 420 ? -27.517 -23.623 19.858 1.00 71.19 420 VAL A C 1
ATOM 3264 O O . VAL A 1 420 ? -27.826 -24.802 20.029 1.00 71.19 420 VAL A O 1
ATOM 3267 N N . THR A 1 421 ? -27.982 -22.891 18.849 1.00 85.50 421 THR A N 1
ATOM 3268 C CA . THR A 1 421 ? -28.757 -23.493 17.769 1.00 85.50 421 THR A CA 1
ATOM 3269 C C . THR A 1 421 ? -27.855 -24.491 17.060 1.00 85.50 421 THR A C 1
ATOM 3271 O O . THR A 1 421 ? -26.654 -24.271 16.917 1.00 85.50 421 THR A O 1
ATOM 3274 N N . GLU A 1 422 ? -28.407 -25.614 16.624 1.00 91.44 422 GLU A N 1
ATOM 3275 C CA . GLU A 1 422 ? -27.618 -26.661 15.969 1.00 91.44 422 GLU A CA 1
ATOM 3276 C C . GLU A 1 422 ? -26.937 -26.147 14.696 1.00 91.44 422 GLU A C 1
ATOM 3278 O O . GLU A 1 422 ? -25.810 -26.534 14.400 1.00 91.44 422 GLU A O 1
ATOM 3283 N N . ARG A 1 423 ? -27.568 -25.178 14.018 1.00 95.12 423 ARG A N 1
ATOM 3284 C CA . ARG A 1 423 ? -26.968 -24.401 12.930 1.00 95.12 423 ARG A CA 1
ATOM 3285 C C . ARG A 1 423 ? -25.631 -23.767 13.334 1.00 95.12 423 ARG A C 1
ATOM 3287 O O . ARG A 1 423 ? -24.670 -23.859 12.575 1.00 95.12 423 ARG A O 1
ATOM 3294 N N . GLN A 1 424 ? -25.560 -23.156 14.518 1.00 94.88 424 GLN A N 1
ATOM 3295 C CA . GLN A 1 424 ? -24.325 -22.555 15.027 1.00 94.88 424 GLN A CA 1
ATOM 3296 C C . GLN A 1 424 ? -23.253 -23.619 15.273 1.00 94.88 424 GLN A C 1
ATOM 3298 O O . GLN A 1 424 ? -22.100 -23.401 14.932 1.00 94.88 424 GLN A O 1
ATOM 3303 N N . HIS A 1 425 ? -23.627 -24.794 15.785 1.00 95.31 425 HIS A N 1
ATOM 3304 C CA . HIS A 1 425 ? -22.669 -25.876 16.026 1.00 95.31 425 HIS A CA 1
ATOM 3305 C C . HIS A 1 425 ? -22.006 -26.373 14.729 1.00 95.31 425 HIS A C 1
ATOM 3307 O O . HIS A 1 425 ? -20.799 -26.604 14.712 1.00 95.31 425 HIS A O 1
ATOM 3313 N N . VAL A 1 426 ? -22.761 -26.475 13.628 1.00 96.75 426 VAL A N 1
ATOM 3314 C CA . VAL A 1 426 ? -22.204 -26.794 12.300 1.00 96.75 426 VAL A CA 1
ATOM 3315 C C . VAL A 1 426 ? -21.236 -25.702 11.834 1.00 96.75 426 VAL A C 1
ATOM 3317 O O . VAL A 1 426 ? -20.137 -26.008 11.371 1.00 96.75 426 VAL A O 1
ATOM 3320 N N . GLN A 1 427 ? -21.628 -24.431 11.973 1.00 97.00 427 GLN A N 1
ATOM 3321 C CA . GLN A 1 427 ? -20.784 -23.301 11.588 1.00 97.00 427 GLN A CA 1
ATOM 3322 C C . GLN A 1 427 ? -19.480 -23.270 12.389 1.00 97.00 427 GLN A C 1
ATOM 3324 O O . GLN A 1 427 ? -18.403 -23.108 11.812 1.00 97.00 427 GLN A O 1
ATOM 3329 N N . ASP A 1 428 ? -19.569 -23.468 13.702 1.00 96.06 428 ASP A N 1
ATOM 3330 C CA . ASP A 1 428 ? -18.425 -23.493 14.606 1.00 96.06 428 ASP A CA 1
ATOM 3331 C C . ASP A 1 428 ? -17.500 -24.669 14.287 1.00 96.06 428 ASP A C 1
ATOM 3333 O O . ASP A 1 428 ? -16.287 -24.484 14.255 1.00 96.06 428 ASP A O 1
ATOM 3337 N N . TYR A 1 429 ? -18.047 -25.850 13.980 1.00 97.38 429 TYR A N 1
ATOM 3338 C CA . TYR A 1 429 ? -17.268 -27.025 13.582 1.00 97.38 429 TYR A CA 1
ATOM 3339 C C . TYR A 1 429 ? -16.415 -26.753 12.333 1.00 97.38 429 TYR A C 1
ATOM 3341 O O . TYR A 1 429 ? -15.199 -26.952 12.353 1.00 97.38 429 TYR A O 1
ATOM 3349 N N . VAL A 1 430 ? -17.019 -26.223 11.263 1.00 97.88 430 VAL A N 1
ATOM 3350 C CA . VAL A 1 430 ? -16.287 -25.903 10.023 1.00 97.88 430 VAL A CA 1
ATOM 3351 C C . VAL A 1 430 ? -15.278 -24.775 10.246 1.00 97.88 430 VAL A C 1
ATOM 3353 O O . VAL A 1 430 ? -14.142 -24.860 9.779 1.00 97.88 430 VAL A O 1
ATOM 3356 N N . THR A 1 431 ? -15.655 -23.746 11.009 1.00 97.81 431 THR A N 1
ATOM 3357 C CA . THR A 1 431 ? -14.772 -22.614 11.335 1.00 97.81 431 THR A CA 1
ATOM 3358 C C . THR A 1 431 ? -13.562 -23.064 12.160 1.00 97.81 431 THR A C 1
ATOM 3360 O O . THR A 1 431 ? -12.439 -22.635 11.895 1.00 97.81 431 THR A O 1
ATOM 3363 N N . GLN A 1 432 ? -13.752 -23.973 13.120 1.00 97.31 432 GLN A N 1
ATOM 3364 C CA . GLN A 1 432 ? -12.663 -24.576 13.893 1.00 97.31 432 GLN A CA 1
ATOM 3365 C C . GLN A 1 432 ? -11.748 -25.425 13.010 1.00 97.31 432 GLN A C 1
ATOM 3367 O O . GLN A 1 432 ? -10.527 -25.333 13.135 1.00 97.31 432 GLN A O 1
ATOM 3372 N N . CYS A 1 433 ? -12.310 -26.200 12.079 1.00 98.12 433 CYS A N 1
ATOM 3373 C CA . CYS A 1 433 ? -11.505 -26.954 11.125 1.00 98.12 433 CYS A CA 1
ATOM 3374 C C . CYS A 1 433 ? -10.664 -26.051 10.222 1.00 98.12 433 CYS A C 1
ATOM 3376 O O . CYS A 1 433 ? -9.480 -26.329 10.021 1.00 98.12 433 CYS A O 1
ATOM 3378 N N . LEU A 1 434 ? -11.230 -24.941 9.741 1.00 98.19 434 LEU A N 1
ATOM 3379 C CA . LEU A 1 434 ? -10.482 -23.934 8.994 1.00 98.19 434 LEU A CA 1
ATOM 3380 C C . LEU A 1 434 ? -9.363 -23.321 9.849 1.00 98.19 434 LEU A C 1
ATOM 3382 O O . LEU A 1 434 ? -8.251 -23.150 9.356 1.00 98.19 434 LEU A O 1
ATOM 3386 N N . ALA A 1 435 ? -9.614 -23.062 11.138 1.00 97.50 435 ALA A N 1
ATOM 3387 C CA . ALA A 1 435 ? -8.613 -22.518 12.061 1.00 97.50 435 ALA A CA 1
ATOM 3388 C C . ALA A 1 435 ? -7.432 -23.464 12.281 1.00 97.50 435 ALA A C 1
ATOM 3390 O O . ALA A 1 435 ? -6.278 -23.041 12.199 1.00 97.50 435 ALA A O 1
ATOM 3391 N N . ILE A 1 436 ? -7.710 -24.748 12.499 1.00 97.12 436 ILE A N 1
ATOM 3392 C CA . ILE A 1 436 ? -6.678 -25.773 12.672 1.00 97.12 436 ILE A CA 1
ATOM 3393 C C . ILE A 1 436 ? -5.897 -25.972 11.367 1.00 97.12 436 ILE A C 1
ATOM 3395 O O . ILE A 1 436 ? -4.665 -26.003 11.382 1.00 97.12 436 ILE A O 1
ATOM 3399 N N . ALA A 1 437 ? -6.590 -26.081 10.230 1.00 98.19 437 ALA A N 1
ATOM 3400 C CA . ALA A 1 437 ? -5.959 -26.269 8.926 1.00 98.19 437 ALA A CA 1
ATOM 3401 C C . ALA A 1 437 ? -5.073 -25.075 8.538 1.00 98.19 437 ALA A C 1
ATOM 3403 O O . ALA A 1 437 ? -3.921 -25.279 8.154 1.00 98.19 437 ALA A O 1
ATOM 3404 N N . GLY A 1 438 ? -5.578 -23.848 8.703 1.00 98.06 438 GLY A N 1
ATOM 3405 C CA . GLY A 1 438 ? -4.854 -22.616 8.395 1.00 98.06 438 GLY A CA 1
ATOM 3406 C C . GLY A 1 438 ? -3.632 -22.420 9.288 1.00 98.06 438 GLY A C 1
ATOM 3407 O O . GLY A 1 438 ? -2.552 -22.107 8.787 1.00 98.06 438 GLY A O 1
ATOM 3408 N N . LYS A 1 439 ? -3.754 -22.689 10.599 1.00 97.50 439 LYS A N 1
ATOM 3409 C CA . LYS A 1 439 ? -2.607 -22.644 11.520 1.00 97.50 439 LYS A CA 1
ATOM 3410 C C . LYS A 1 439 ? -1.520 -23.633 11.104 1.00 97.50 439 LYS A C 1
ATOM 3412 O O . LYS A 1 439 ? -0.366 -23.241 10.973 1.00 97.50 439 LYS A O 1
ATOM 3417 N N . ASN A 1 440 ? -1.889 -24.885 10.837 1.00 97.56 440 ASN A N 1
ATOM 3418 C CA . ASN A 1 440 ? -0.931 -25.905 10.416 1.00 97.56 440 ASN A CA 1
ATOM 3419 C C . ASN A 1 440 ? -0.225 -25.532 9.103 1.00 97.56 440 ASN A C 1
ATOM 3421 O O . ASN A 1 440 ? 0.975 -25.756 8.973 1.00 97.56 440 ASN A O 1
ATOM 3425 N N . ALA A 1 441 ? -0.950 -24.961 8.137 1.00 98.12 441 ALA A N 1
ATOM 3426 C CA . ALA A 1 441 ? -0.367 -24.513 6.875 1.00 98.12 441 ALA A CA 1
ATOM 3427 C C . ALA A 1 441 ? 0.660 -23.389 7.087 1.00 98.12 441 ALA A C 1
ATOM 3429 O O . ALA A 1 441 ? 1.753 -23.435 6.524 1.00 98.12 441 ALA A O 1
ATOM 3430 N N . VAL A 1 442 ? 0.336 -22.414 7.940 1.00 98.06 442 VAL A N 1
ATOM 3431 C CA . VAL A 1 442 ? 1.245 -21.321 8.309 1.00 98.06 442 VAL A CA 1
ATOM 3432 C C . VAL A 1 442 ? 2.474 -21.836 9.056 1.00 98.06 442 VAL A C 1
ATOM 3434 O O . VAL A 1 442 ? 3.585 -21.423 8.738 1.00 98.06 442 VAL A O 1
ATOM 3437 N N . ASP A 1 443 ? 2.308 -22.766 9.996 1.00 97.38 443 ASP A N 1
ATOM 3438 C CA . ASP A 1 443 ? 3.429 -23.349 10.741 1.00 97.38 443 ASP A CA 1
ATOM 3439 C C . ASP A 1 443 ? 4.387 -24.112 9.808 1.00 97.38 443 ASP A C 1
ATOM 3441 O O . ASP A 1 443 ? 5.604 -23.946 9.895 1.00 97.38 443 ASP A O 1
ATOM 3445 N N . VAL A 1 444 ? 3.854 -24.898 8.862 1.00 97.81 444 VAL A N 1
ATOM 3446 C CA . VAL A 1 444 ? 4.664 -25.588 7.842 1.00 97.81 444 VAL A CA 1
ATOM 3447 C C . VAL A 1 444 ? 5.403 -24.581 6.963 1.00 97.81 444 VAL A C 1
ATOM 3449 O O . VAL A 1 444 ? 6.613 -24.711 6.787 1.00 97.81 444 VAL A O 1
ATOM 3452 N N . PHE A 1 445 ? 4.703 -23.554 6.472 1.00 98.06 445 PHE A N 1
ATOM 3453 C CA . PHE A 1 445 ? 5.288 -22.478 5.672 1.00 98.06 445 PHE A CA 1
ATOM 3454 C C . PHE A 1 445 ? 6.435 -21.775 6.409 1.00 98.06 445 PHE A C 1
ATOM 3456 O O . PHE A 1 445 ? 7.495 -21.539 5.831 1.00 98.06 445 PHE A O 1
ATOM 3463 N N . GLY A 1 446 ? 6.248 -21.477 7.697 1.00 97.75 446 GLY A N 1
ATOM 3464 C CA . GLY A 1 446 ? 7.259 -20.854 8.544 1.00 97.75 446 GLY A CA 1
ATOM 3465 C C . GLY A 1 446 ? 8.494 -21.732 8.741 1.00 97.75 446 GLY A C 1
ATOM 3466 O O . GLY A 1 446 ? 9.614 -21.279 8.509 1.00 97.75 446 GLY A O 1
ATOM 3467 N N . VAL A 1 447 ? 8.314 -23.003 9.111 1.00 97.50 447 VAL A N 1
ATOM 3468 C CA . VAL A 1 447 ? 9.430 -23.935 9.374 1.00 97.50 447 VAL A CA 1
ATOM 3469 C C . VAL A 1 447 ? 10.224 -24.281 8.113 1.00 97.50 447 VAL A C 1
ATOM 3471 O O . VAL A 1 447 ? 11.435 -24.499 8.171 1.00 97.50 447 VAL A O 1
ATOM 3474 N N . GLN A 1 448 ? 9.565 -24.284 6.960 1.00 98.00 448 GLN A N 1
ATOM 3475 C CA . GLN A 1 448 ? 10.197 -24.582 5.678 1.00 98.00 448 GLN A CA 1
ATOM 3476 C C . GLN A 1 448 ? 10.748 -23.345 4.953 1.00 98.00 448 GLN A C 1
ATOM 3478 O O . GLN A 1 448 ? 11.297 -23.467 3.857 1.00 98.00 448 GLN A O 1
ATOM 3483 N N . GLY A 1 449 ? 10.657 -22.165 5.564 1.00 96.81 449 GLY A N 1
ATOM 3484 C CA . GLY A 1 449 ? 11.239 -20.930 5.044 1.00 96.81 449 GLY A CA 1
ATOM 3485 C C . GLY A 1 449 ? 10.519 -20.317 3.876 1.00 96.81 449 GLY A C 1
ATOM 3486 O O . GLY A 1 449 ? 11.136 -19.862 2.923 1.00 96.81 449 GLY A O 1
ATOM 3487 N N . GLY A 1 450 ? 9.199 -20.274 3.971 1.00 96.81 450 GLY A N 1
ATOM 3488 C CA . GLY A 1 450 ? 8.347 -19.657 2.970 1.00 96.81 450 GLY A CA 1
ATOM 3489 C C . GLY A 1 450 ? 7.977 -20.591 1.823 1.00 96.81 450 GLY A C 1
ATOM 3490 O O . GLY A 1 450 ? 7.490 -20.131 0.797 1.00 96.81 450 GLY A O 1
ATOM 3491 N N . TYR A 1 451 ? 8.192 -21.894 1.992 1.00 97.88 451 TYR A N 1
ATOM 3492 C CA . TYR A 1 451 ? 7.822 -22.938 1.043 1.00 97.88 451 TYR A CA 1
ATOM 3493 C C . TYR A 1 451 ? 6.916 -23.958 1.739 1.00 97.88 451 TYR A C 1
ATOM 3495 O O . TYR A 1 451 ? 7.053 -24.191 2.929 1.00 97.88 451 TYR A O 1
ATOM 3503 N N . ILE A 1 452 ? 5.978 -24.565 1.011 1.00 97.12 452 ILE A N 1
ATOM 3504 C CA . ILE A 1 452 ? 5.202 -25.730 1.493 1.00 97.12 452 ILE A CA 1
ATOM 3505 C C . ILE A 1 452 ? 5.758 -27.038 0.910 1.00 97.12 452 ILE A C 1
ATOM 3507 O O . ILE A 1 452 ? 5.714 -28.095 1.537 1.00 97.12 452 ILE A O 1
ATOM 3511 N N . ALA A 1 453 ? 6.273 -26.964 -0.318 1.00 95.62 453 ALA A N 1
ATOM 3512 C CA . ALA A 1 453 ? 6.919 -28.064 -1.011 1.00 95.62 453 ALA A CA 1
ATOM 3513 C C . ALA A 1 453 ? 8.377 -27.679 -1.269 1.00 95.62 453 ALA A C 1
ATOM 3515 O O . ALA A 1 453 ? 8.671 -26.859 -2.141 1.00 95.62 453 ALA A O 1
ATOM 3516 N N . LEU A 1 454 ? 9.287 -28.255 -0.485 1.00 94.38 454 LEU A N 1
ATOM 3517 C CA . LEU A 1 454 ? 10.719 -28.004 -0.616 1.00 94.38 454 LEU A CA 1
ATOM 3518 C C . LEU A 1 454 ? 11.263 -28.611 -1.910 1.00 94.38 454 LEU A C 1
ATOM 3520 O O . LEU A 1 454 ? 11.101 -29.803 -2.173 1.00 94.38 454 LEU A O 1
ATOM 3524 N N . GLN A 1 455 ? 11.961 -27.791 -2.691 1.00 89.88 455 GLN A N 1
ATOM 3525 C CA . GLN A 1 455 ? 12.768 -28.263 -3.812 1.00 89.88 455 GLN A CA 1
ATOM 3526 C C . GLN A 1 455 ? 14.165 -28.673 -3.321 1.00 89.88 455 GLN A C 1
ATOM 3528 O O . GLN A 1 455 ? 14.598 -28.308 -2.227 1.00 89.88 455 GLN A O 1
ATOM 3533 N N . THR A 1 456 ? 14.872 -29.488 -4.101 1.00 84.62 456 THR A N 1
ATOM 3534 C CA . THR A 1 456 ? 16.281 -29.808 -3.838 1.00 84.62 456 THR A CA 1
ATOM 3535 C C . THR A 1 456 ? 17.184 -28.799 -4.553 1.00 84.62 456 THR A C 1
ATOM 3537 O O . THR A 1 456 ? 16.997 -28.625 -5.759 1.00 84.62 456 THR A O 1
ATOM 3540 N N . PRO A 1 457 ? 18.191 -28.213 -3.879 1.00 93.56 457 PRO A N 1
ATOM 3541 C CA . PRO A 1 457 ? 18.620 -28.498 -2.506 1.00 93.56 457 PRO A CA 1
ATOM 3542 C C . PRO A 1 457 ? 17.815 -27.738 -1.433 1.00 93.56 457 PRO A C 1
ATOM 3544 O O . PRO A 1 457 ? 17.336 -26.633 -1.653 1.00 93.56 457 PRO A O 1
ATOM 3547 N N . HIS A 1 458 ? 17.716 -28.326 -0.240 1.00 95.69 458 HIS A N 1
ATOM 3548 C CA . HIS A 1 458 ? 17.203 -27.682 0.974 1.00 95.69 458 HIS A CA 1
ATOM 3549 C C . HIS A 1 458 ? 18.062 -28.103 2.171 1.00 95.69 458 HIS A C 1
ATOM 3551 O O . HIS A 1 458 ? 18.750 -29.128 2.128 1.00 95.69 458 HIS A O 1
ATOM 3557 N N . PHE A 1 459 ? 18.026 -27.320 3.244 1.00 95.25 459 PHE A N 1
ATOM 3558 C CA . PHE A 1 459 ? 18.670 -27.683 4.497 1.00 95.25 459 PHE A CA 1
ATOM 3559 C C . PHE A 1 459 ? 17.853 -28.788 5.195 1.00 95.25 459 PHE A C 1
ATOM 3561 O O . PHE A 1 459 ? 16.641 -28.641 5.264 1.00 95.25 459 PHE A O 1
ATOM 3568 N N . PRO A 1 460 ? 18.444 -29.890 5.695 1.00 93.38 460 PRO A N 1
ATOM 3569 C CA . PRO A 1 460 ? 17.677 -31.087 6.067 1.00 93.38 460 PRO A CA 1
ATOM 3570 C C . PRO A 1 460 ? 17.088 -31.125 7.493 1.00 93.38 460 PRO A C 1
ATOM 3572 O O . PRO A 1 460 ? 16.227 -31.967 7.743 1.00 93.38 460 PRO A O 1
ATOM 3575 N N . ALA A 1 461 ? 17.544 -30.306 8.455 1.00 91.56 461 ALA A N 1
ATOM 3576 C CA . ALA A 1 461 ? 17.181 -30.491 9.876 1.00 91.56 461 ALA A CA 1
ATOM 3577 C C . ALA A 1 461 ? 17.093 -29.188 10.719 1.00 91.56 461 ALA A C 1
ATOM 3579 O O . ALA A 1 461 ? 18.036 -28.885 11.456 1.00 91.56 461 ALA A O 1
ATOM 3580 N N . PRO A 1 462 ? 15.972 -28.439 10.688 1.00 92.62 462 PRO A N 1
ATOM 3581 C CA . PRO A 1 462 ? 14.712 -28.798 10.037 1.00 92.62 462 PRO A CA 1
ATOM 3582 C C . PRO A 1 462 ? 14.783 -28.674 8.507 1.00 92.62 462 PRO A C 1
ATOM 3584 O O . PRO A 1 462 ? 15.633 -27.941 8.006 1.00 92.62 462 PRO A O 1
ATOM 3587 N N . PRO A 1 463 ? 13.913 -29.384 7.764 1.00 96.00 463 PRO A N 1
ATOM 3588 C CA . PRO A 1 463 ? 13.735 -29.170 6.334 1.00 96.00 463 PRO A CA 1
ATOM 3589 C C . PRO A 1 463 ? 13.386 -27.702 6.052 1.00 96.00 463 PRO A C 1
ATOM 3591 O O . PRO A 1 463 ? 12.282 -27.267 6.364 1.00 96.00 463 PRO A O 1
ATOM 3594 N N . THR A 1 464 ? 14.318 -26.938 5.484 1.00 97.06 464 THR A N 1
ATOM 3595 C CA . THR A 1 464 ? 14.162 -25.493 5.254 1.00 97.06 464 THR A CA 1
ATOM 3596 C C . THR A 1 464 ? 14.774 -25.085 3.918 1.00 97.06 464 THR A C 1
ATOM 3598 O O . THR A 1 464 ? 15.879 -25.512 3.576 1.00 97.06 464 THR A O 1
ATOM 3601 N N . ALA A 1 465 ? 14.075 -24.245 3.155 1.00 97.31 465 ALA A N 1
ATOM 3602 C CA . ALA A 1 465 ? 14.550 -23.771 1.862 1.00 97.31 465 ALA A CA 1
ATOM 3603 C C . ALA A 1 465 ? 15.811 -22.900 1.980 1.00 97.31 465 ALA A C 1
ATOM 3605 O O . ALA A 1 465 ? 15.979 -22.125 2.930 1.00 97.31 465 ALA A O 1
ATOM 3606 N N . TYR A 1 466 ? 16.679 -23.002 0.970 1.00 97.62 466 TYR A N 1
ATOM 3607 C CA . TYR A 1 466 ? 17.765 -22.050 0.778 1.00 97.62 466 TYR A CA 1
ATOM 3608 C C . TYR A 1 466 ? 17.223 -20.789 0.108 1.00 97.62 466 TYR A C 1
ATOM 3610 O O . TYR A 1 466 ? 17.016 -20.781 -1.105 1.00 97.62 466 TYR A O 1
ATOM 3618 N N . LEU A 1 467 ? 16.982 -19.733 0.890 1.00 97.31 467 LEU A N 1
ATOM 3619 C CA . LEU A 1 467 ? 16.503 -18.456 0.353 1.00 97.31 467 LEU A CA 1
ATOM 3620 C C . LEU A 1 467 ? 17.623 -17.659 -0.316 1.00 97.31 467 LEU A C 1
ATOM 3622 O O . LEU A 1 467 ? 17.377 -16.977 -1.304 1.00 97.31 467 LEU A O 1
ATOM 3626 N N . TYR A 1 468 ? 18.853 -17.792 0.177 1.00 96.75 468 TYR A N 1
ATOM 3627 C CA . TYR A 1 468 ? 20.058 -17.372 -0.530 1.00 96.75 468 TYR A CA 1
ATOM 3628 C C . TYR A 1 468 ? 20.870 -18.604 -0.921 1.00 96.75 468 TYR A C 1
ATOM 3630 O O . TYR A 1 468 ? 21.286 -19.372 -0.051 1.00 96.75 468 TYR A O 1
ATOM 3638 N N . GLU A 1 469 ? 21.137 -18.790 -2.210 1.00 96.12 469 GLU A N 1
ATOM 3639 C CA . GLU A 1 469 ? 21.938 -19.915 -2.693 1.00 96.12 469 GLU A CA 1
ATOM 3640 C C . GLU A 1 469 ? 22.959 -19.437 -3.723 1.00 96.12 469 GLU A C 1
ATOM 3642 O O . GLU A 1 469 ? 22.602 -19.067 -4.842 1.00 96.12 469 GLU A O 1
ATOM 3647 N N . ARG A 1 470 ? 24.249 -19.458 -3.352 1.00 93.69 470 ARG A N 1
ATOM 3648 C CA . ARG A 1 470 ? 25.371 -19.183 -4.274 1.00 93.69 470 ARG A CA 1
ATOM 3649 C C . ARG A 1 470 ? 25.184 -17.886 -5.083 1.00 93.69 470 ARG A C 1
ATOM 3651 O O . ARG A 1 470 ? 25.351 -17.877 -6.301 1.00 93.69 470 ARG A O 1
ATOM 3658 N N . GLY A 1 471 ? 24.799 -16.804 -4.403 1.00 94.25 471 GLY A N 1
ATOM 3659 C CA . GLY A 1 471 ? 24.590 -15.485 -5.017 1.00 94.25 471 GLY A CA 1
ATOM 3660 C C . GLY A 1 471 ? 23.191 -15.242 -5.588 1.00 94.25 471 GLY A C 1
ATOM 3661 O O . GLY A 1 471 ? 22.940 -14.164 -6.116 1.00 94.25 471 GLY A O 1
ATOM 3662 N N . LYS A 1 472 ? 22.266 -16.206 -5.497 1.00 95.94 472 LYS A N 1
ATOM 3663 C CA . LYS A 1 472 ? 20.894 -16.057 -6.001 1.00 95.94 472 LYS A CA 1
ATOM 3664 C C . LYS A 1 472 ? 19.897 -15.804 -4.877 1.00 95.94 472 LYS A C 1
ATOM 3666 O O . LYS A 1 472 ? 19.972 -16.438 -3.826 1.00 95.94 472 LYS A O 1
ATOM 3671 N N . ASN A 1 473 ? 18.944 -14.911 -5.144 1.00 95.69 473 ASN A N 1
ATOM 3672 C CA . ASN A 1 473 ? 17.742 -14.741 -4.335 1.00 95.69 473 ASN A CA 1
ATOM 3673 C C . ASN A 1 473 ? 16.685 -15.764 -4.781 1.00 95.69 473 ASN A C 1
ATOM 3675 O O . ASN A 1 473 ? 16.177 -15.679 -5.897 1.00 95.69 473 ASN A O 1
ATOM 3679 N N . ASN A 1 474 ? 16.357 -16.704 -3.901 1.00 97.12 474 ASN A N 1
ATOM 3680 C CA . ASN A 1 474 ? 15.341 -17.735 -4.097 1.00 97.12 474 ASN A CA 1
ATOM 3681 C C . ASN A 1 474 ? 14.075 -17.456 -3.261 1.00 97.12 474 ASN A C 1
ATOM 3683 O O . ASN A 1 474 ? 13.320 -18.375 -2.949 1.00 97.12 474 ASN A O 1
ATOM 3687 N N . VAL A 1 475 ? 13.830 -16.222 -2.828 1.00 96.69 475 VAL A N 1
ATOM 3688 C CA . VAL A 1 475 ? 12.590 -15.866 -2.126 1.00 96.69 475 VAL A CA 1
ATOM 3689 C C . VAL A 1 475 ? 11.416 -15.888 -3.117 1.00 96.69 475 VAL A C 1
ATOM 3691 O O . VAL A 1 475 ? 11.490 -15.287 -4.188 1.00 96.69 475 VAL A O 1
ATOM 3694 N N . LEU A 1 476 ? 10.332 -16.599 -2.780 1.00 96.38 476 LEU A N 1
ATOM 3695 C CA . LEU A 1 476 ? 9.126 -16.678 -3.620 1.00 96.38 476 LEU A CA 1
ATOM 3696 C C . LEU A 1 476 ? 8.360 -15.358 -3.629 1.00 96.38 476 LEU A C 1
ATOM 3698 O O . LEU A 1 476 ? 8.184 -14.816 -2.552 1.00 96.38 476 LEU A O 1
ATOM 3702 N N . PRO A 1 477 ? 7.771 -14.913 -4.753 1.00 95.38 477 PRO A N 1
ATOM 3703 C CA . PRO A 1 477 ? 6.823 -13.798 -4.745 1.00 95.38 477 PRO A CA 1
ATOM 3704 C C . PRO A 1 477 ? 5.670 -14.009 -3.749 1.00 95.38 477 PRO A C 1
ATOM 3706 O O . PRO A 1 477 ? 5.229 -15.141 -3.516 1.00 95.38 477 PRO A O 1
ATOM 3709 N N . ILE A 1 478 ? 5.152 -12.919 -3.178 1.00 92.50 478 ILE A N 1
ATOM 3710 C CA . ILE A 1 478 ? 4.169 -12.975 -2.085 1.00 92.50 478 ILE A CA 1
ATOM 3711 C C . ILE A 1 478 ? 2.854 -13.649 -2.504 1.00 92.50 478 ILE A C 1
ATOM 3713 O O . ILE A 1 478 ? 2.247 -14.374 -1.717 1.00 92.50 478 ILE A O 1
ATOM 3717 N N . GLU A 1 479 ? 2.450 -13.489 -3.762 1.00 90.56 479 GLU A N 1
ATOM 3718 C CA . GLU A 1 479 ? 1.257 -14.114 -4.332 1.00 90.56 479 GLU A CA 1
ATOM 3719 C C . GLU A 1 479 ? 1.430 -15.638 -4.415 1.00 90.56 479 GLU A C 1
ATOM 3721 O O . GLU A 1 479 ? 0.501 -16.404 -4.156 1.00 90.56 479 GLU A O 1
ATOM 3726 N N . VAL A 1 480 ? 2.647 -16.101 -4.728 1.00 97.12 480 VAL A N 1
ATOM 3727 C CA . VAL A 1 480 ? 2.981 -17.532 -4.765 1.00 97.12 480 VAL A CA 1
ATOM 3728 C C . VAL A 1 480 ? 2.951 -18.117 -3.353 1.00 97.12 480 VAL A C 1
ATOM 3730 O O . VAL A 1 480 ? 2.395 -19.197 -3.151 1.00 97.12 480 VAL A O 1
ATOM 3733 N N . ALA A 1 481 ? 3.476 -17.387 -2.367 1.00 97.12 481 ALA A N 1
ATOM 3734 C CA . ALA A 1 481 ? 3.396 -17.763 -0.958 1.00 97.12 481 ALA A CA 1
ATOM 3735 C C . ALA A 1 481 ? 1.942 -17.885 -0.464 1.00 97.12 481 ALA A C 1
ATOM 3737 O O . ALA A 1 481 ? 1.575 -18.902 0.127 1.00 97.12 481 ALA A O 1
ATOM 3738 N N . GLN A 1 482 ? 1.093 -16.892 -0.752 1.00 96.88 482 GLN A N 1
ATOM 3739 C CA . GLN A 1 482 ? -0.334 -16.908 -0.402 1.00 96.88 482 GLN A CA 1
ATOM 3740 C C . GLN A 1 482 ? -1.058 -18.123 -0.988 1.00 96.88 482 GLN A C 1
ATOM 3742 O O . GLN A 1 482 ? -1.767 -18.830 -0.267 1.00 96.88 482 GLN A O 1
ATOM 3747 N N . ASN A 1 483 ? -0.827 -18.403 -2.273 1.00 97.56 483 ASN A N 1
ATOM 3748 C CA . ASN A 1 483 ? -1.424 -19.542 -2.964 1.00 97.56 483 ASN A CA 1
ATOM 3749 C C . ASN A 1 483 ? -0.943 -20.887 -2.398 1.00 97.56 483 ASN A C 1
ATOM 3751 O O . ASN A 1 483 ? -1.742 -21.813 -2.257 1.00 97.56 483 ASN A O 1
ATOM 3755 N N . ALA A 1 484 ? 0.335 -21.001 -2.024 1.00 97.56 484 ALA A N 1
ATOM 3756 C CA . ALA A 1 484 ? 0.870 -22.211 -1.403 1.00 97.56 484 ALA A CA 1
ATOM 3757 C C . ALA A 1 484 ? 0.216 -22.489 -0.039 1.00 97.56 484 ALA A C 1
ATOM 3759 O O . ALA A 1 484 ? -0.226 -23.611 0.213 1.00 97.56 484 ALA A O 1
ATOM 3760 N N . ILE A 1 485 ? 0.088 -21.464 0.814 1.00 98.38 485 ILE A N 1
ATOM 3761 C CA . ILE A 1 485 ? -0.575 -21.588 2.122 1.00 98.38 485 ILE A CA 1
ATOM 3762 C C . ILE A 1 485 ? -2.059 -21.940 1.935 1.00 98.38 485 ILE A C 1
ATOM 3764 O O . ILE A 1 485 ? -2.578 -22.820 2.623 1.00 98.38 485 ILE A O 1
ATOM 3768 N N . ALA A 1 486 ? -2.741 -21.289 0.987 1.00 98.31 486 ALA A N 1
ATOM 3769 C CA . ALA A 1 486 ? -4.140 -21.563 0.658 1.00 98.31 486 ALA A CA 1
ATOM 3770 C C . ALA A 1 486 ? -4.364 -23.021 0.219 1.00 98.31 486 ALA A C 1
ATOM 3772 O O . ALA A 1 486 ? -5.239 -23.706 0.752 1.00 98.31 486 ALA A O 1
ATOM 3773 N N . SER A 1 487 ? -3.525 -23.522 -0.693 1.00 98.00 487 SER A N 1
ATOM 3774 C CA . SER A 1 487 ? -3.579 -24.907 -1.168 1.00 98.00 487 SER A CA 1
ATOM 3775 C C . SER A 1 487 ? -3.328 -25.915 -0.043 1.00 98.00 487 SER A C 1
ATOM 3777 O O . SER A 1 487 ? -4.042 -26.914 0.061 1.00 98.00 487 SER A O 1
ATOM 3779 N N . GLU A 1 488 ? -2.338 -25.666 0.817 1.00 97.94 488 GLU A N 1
ATOM 3780 C CA . GLU A 1 488 ? -2.050 -26.533 1.968 1.00 97.94 488 GLU A CA 1
ATOM 3781 C C . GLU A 1 488 ? -3.207 -26.540 2.974 1.00 97.94 488 GLU A C 1
ATOM 3783 O O . GLU A 1 488 ? -3.568 -27.583 3.525 1.00 97.94 488 GLU A O 1
ATOM 3788 N N . THR A 1 489 ? -3.838 -25.381 3.173 1.00 98.25 489 THR A N 1
ATOM 3789 C CA . THR A 1 489 ? -4.998 -25.231 4.056 1.00 98.25 489 THR A CA 1
ATOM 3790 C C . THR A 1 489 ? -6.175 -26.043 3.531 1.00 98.25 489 THR A C 1
ATOM 3792 O O . THR A 1 489 ? -6.751 -26.826 4.282 1.00 98.25 489 THR A O 1
ATOM 3795 N N . ALA A 1 490 ? -6.493 -25.933 2.238 1.00 97.81 490 ALA A N 1
ATOM 3796 C CA . ALA A 1 490 ? -7.560 -26.706 1.603 1.00 97.81 490 ALA A CA 1
ATOM 3797 C C . ALA A 1 490 ? -7.312 -28.225 1.693 1.00 97.81 490 ALA A C 1
ATOM 3799 O O . ALA A 1 490 ? -8.224 -28.989 2.018 1.00 97.81 490 ALA A O 1
ATOM 3800 N N . SER A 1 491 ? -6.062 -28.661 1.489 1.00 97.12 491 SER A N 1
ATOM 3801 C CA . SER A 1 491 ? -5.657 -30.065 1.638 1.00 97.12 491 SER A CA 1
ATOM 3802 C C . SER A 1 491 ? -5.923 -30.582 3.057 1.00 97.12 491 SER A C 1
ATOM 3804 O O . SER A 1 491 ? -6.623 -31.579 3.245 1.00 97.12 491 SER A O 1
ATOM 3806 N N . ARG A 1 492 ? -5.457 -29.862 4.085 1.00 97.62 492 ARG A N 1
ATOM 3807 C CA . ARG A 1 492 ? -5.650 -30.243 5.497 1.00 97.62 492 ARG A CA 1
ATOM 3808 C C . ARG A 1 492 ? -7.096 -30.148 5.957 1.00 97.62 492 ARG A C 1
ATOM 3810 O O . ARG A 1 492 ? -7.520 -30.922 6.813 1.00 97.62 492 ARG A O 1
ATOM 3817 N N . LEU A 1 493 ? -7.852 -29.215 5.393 1.00 97.56 493 LEU A N 1
ATOM 3818 C CA . LEU A 1 493 ? -9.258 -29.041 5.710 1.00 97.56 493 LEU A CA 1
ATOM 3819 C C . LEU A 1 493 ? -10.068 -30.288 5.350 1.00 97.56 493 LEU A C 1
ATOM 3821 O O . LEU A 1 493 ? -10.903 -30.706 6.149 1.00 97.56 493 LEU A O 1
ATOM 3825 N N . SER A 1 494 ? -9.785 -30.913 4.202 1.00 95.50 494 SER A N 1
ATOM 3826 C CA . SER A 1 494 ? -10.463 -32.152 3.793 1.00 95.50 494 SER A CA 1
ATOM 3827 C C . SER A 1 494 ? -10.317 -33.267 4.839 1.00 95.50 494 SER A C 1
ATOM 3829 O O . SER A 1 494 ? -11.278 -33.974 5.133 1.00 95.50 494 SER A O 1
ATOM 3831 N N . ILE A 1 495 ? -9.145 -33.347 5.479 1.00 96.94 495 ILE A N 1
ATOM 3832 C CA . ILE A 1 495 ? -8.850 -34.299 6.556 1.00 96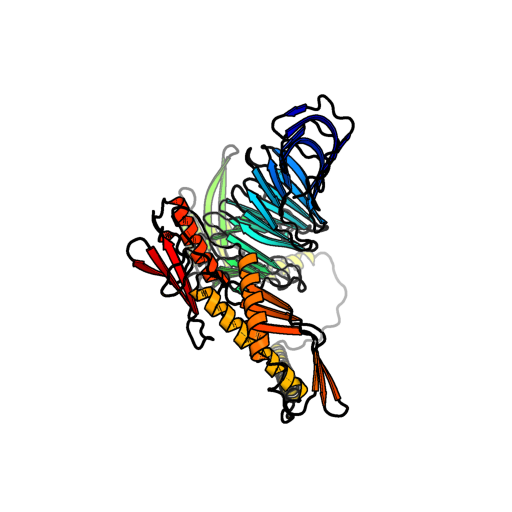.94 495 ILE A CA 1
ATOM 3833 C C . ILE A 1 495 ? -9.582 -33.916 7.848 1.00 96.94 495 ILE A C 1
ATOM 3835 O O . ILE A 1 495 ? -10.070 -34.794 8.548 1.00 96.94 495 ILE A O 1
ATOM 3839 N N . CYS A 1 496 ? -9.657 -32.622 8.183 1.00 97.44 496 CYS A N 1
ATOM 3840 C CA . CYS A 1 496 ? -10.323 -32.168 9.408 1.00 97.44 496 CYS A CA 1
ATOM 3841 C C . CYS A 1 496 ? -11.844 -32.356 9.361 1.00 97.44 496 CYS A C 1
ATOM 3843 O O . CYS A 1 496 ? -12.444 -32.790 10.344 1.00 97.44 496 CYS A O 1
ATOM 3845 N N . ILE A 1 497 ? -12.458 -32.016 8.225 1.00 97.31 497 ILE A N 1
ATOM 3846 C CA . ILE A 1 497 ? -13.907 -32.125 8.037 1.00 97.31 497 ILE A CA 1
ATOM 3847 C C . ILE A 1 497 ? -14.329 -33.597 7.948 1.00 97.31 497 ILE A C 1
ATOM 3849 O O . ILE A 1 497 ? -15.409 -33.927 8.429 1.00 97.31 497 ILE A O 1
ATOM 3853 N N . ASP A 1 498 ? -13.493 -34.470 7.368 1.00 96.94 498 ASP A N 1
ATOM 3854 C CA . ASP A 1 498 ? -13.698 -35.929 7.283 1.00 96.94 498 ASP A CA 1
ATOM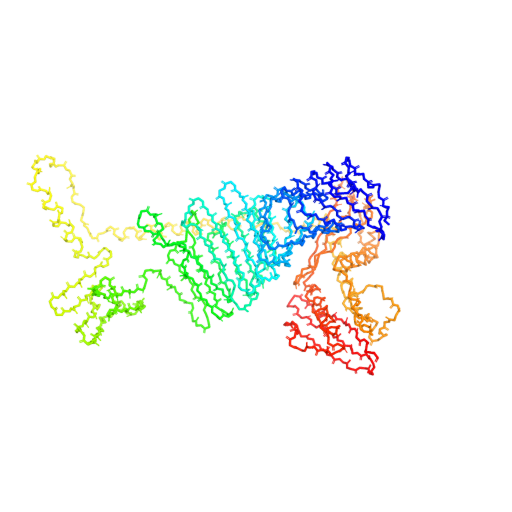 3855 C C . ASP A 1 498 ? -15.135 -36.310 6.879 1.00 96.94 498 ASP A C 1
ATOM 3857 O O . ASP A 1 498 ? -15.841 -37.025 7.595 1.00 96.94 498 ASP A O 1
ATOM 3861 N N . ASP A 1 499 ? -15.603 -35.750 5.758 1.00 95.62 499 ASP A N 1
ATOM 3862 C CA . ASP A 1 499 ? -16.972 -35.908 5.241 1.00 95.62 499 ASP A CA 1
ATOM 3863 C C . ASP A 1 499 ? -18.068 -35.651 6.297 1.00 95.62 499 ASP A C 1
ATOM 3865 O O . ASP A 1 499 ? -19.116 -36.297 6.311 1.00 95.62 499 ASP A O 1
ATOM 3869 N N . PHE A 1 500 ? -17.816 -34.711 7.212 1.00 97.12 500 PHE A N 1
ATOM 3870 C CA . PHE A 1 500 ? -18.695 -34.320 8.315 1.00 97.12 500 PHE A CA 1
ATOM 3871 C C . PHE A 1 500 ? -19.056 -35.454 9.286 1.00 97.12 500 PHE A C 1
ATOM 3873 O O . PHE A 1 500 ? -20.043 -35.346 10.017 1.00 97.12 500 PHE A O 1
ATOM 3880 N N . LYS A 1 501 ? -18.249 -36.521 9.379 1.00 95.88 501 LYS A N 1
ATOM 3881 C CA . LYS A 1 501 ? -18.498 -37.642 10.311 1.00 95.88 501 LYS A CA 1
ATOM 3882 C C . LYS A 1 501 ? -18.581 -37.214 11.781 1.00 95.88 501 LYS A C 1
ATOM 3884 O O . LYS A 1 501 ? -19.199 -37.915 12.581 1.00 95.88 501 LYS A O 1
ATOM 3889 N N . GLY A 1 502 ? -17.996 -36.068 12.139 1.00 93.38 502 GLY A N 1
ATOM 3890 C CA . GLY A 1 502 ? -18.096 -35.473 13.476 1.00 93.38 502 GLY A CA 1
ATOM 3891 C C . GLY A 1 502 ? -19.486 -34.929 13.836 1.00 93.38 502 GLY A C 1
ATOM 3892 O O . GLY A 1 502 ? -19.772 -34.723 15.015 1.00 93.38 502 GLY A O 1
ATOM 3893 N N . LEU A 1 503 ? -20.371 -34.721 12.855 1.00 95.88 503 LEU A N 1
ATOM 3894 C CA . LEU A 1 503 ? -21.719 -34.193 13.061 1.00 95.88 503 LEU A CA 1
ATOM 3895 C C . LEU A 1 503 ? -22.752 -35.331 13.095 1.00 95.88 503 LEU A C 1
ATOM 3897 O O . LEU A 1 503 ? -23.350 -35.705 12.087 1.00 95.88 503 LEU A O 1
ATOM 3901 N N . SER A 1 504 ? -23.000 -35.890 14.280 1.00 95.00 504 SER A N 1
ATOM 3902 C CA . SER A 1 504 ? -24.021 -36.927 14.460 1.00 95.00 504 SER A CA 1
ATOM 3903 C C . SER A 1 504 ? -25.444 -36.367 14.339 1.00 95.00 504 SER A C 1
ATOM 3905 O O . SER A 1 504 ? -25.781 -35.391 15.009 1.00 95.00 504 SER A O 1
ATOM 3907 N N . GLY A 1 505 ? -26.318 -37.048 13.593 1.00 94.62 505 GLY A N 1
ATOM 3908 C CA . GLY A 1 505 ? -27.755 -36.737 13.562 1.00 94.62 505 GLY A CA 1
ATOM 3909 C C . GLY A 1 505 ? -28.182 -35.721 12.500 1.00 94.62 505 GLY A C 1
ATOM 3910 O O . GLY A 1 505 ? -29.341 -35.311 12.503 1.00 94.62 505 GLY A O 1
ATOM 3911 N N . VAL A 1 506 ? -27.283 -35.341 11.590 1.00 96.62 506 VAL A N 1
ATOM 3912 C CA . VAL A 1 506 ? -27.579 -34.475 10.443 1.00 96.62 506 VAL A CA 1
ATOM 3913 C C . VAL A 1 506 ? -27.128 -35.132 9.139 1.00 96.62 506 VAL A C 1
ATOM 3915 O O . VAL A 1 506 ? -26.223 -35.962 9.142 1.00 96.62 506 VAL A O 1
ATOM 3918 N N . ASN A 1 507 ? -27.764 -34.774 8.025 1.00 97.25 507 ASN A N 1
ATOM 3919 C CA . ASN A 1 507 ? -27.333 -35.171 6.685 1.00 97.25 507 ASN A CA 1
ATOM 3920 C C . ASN A 1 507 ? -26.752 -33.949 5.964 1.00 97.25 507 ASN A C 1
ATOM 3922 O O . ASN A 1 507 ? -27.425 -32.918 5.899 1.00 97.25 507 ASN A O 1
ATOM 3926 N N . VAL A 1 508 ? -25.521 -34.055 5.460 1.00 97.75 508 VAL A N 1
ATOM 3927 C CA . VAL A 1 508 ? -24.803 -32.955 4.808 1.00 97.75 508 VAL A CA 1
ATOM 3928 C C . VAL A 1 508 ? -24.680 -33.229 3.310 1.00 97.75 508 VAL A C 1
ATOM 3930 O O . VAL A 1 508 ? -24.109 -34.231 2.892 1.00 97.75 508 VAL A O 1
ATOM 3933 N N . GLU A 1 509 ? -25.208 -32.318 2.496 1.00 98.00 509 GLU A N 1
ATOM 3934 C CA . GLU A 1 509 ? -25.152 -32.346 1.034 1.00 98.00 509 GLU A CA 1
ATOM 3935 C C . GLU A 1 509 ? -24.142 -31.287 0.554 1.00 98.00 509 GLU A C 1
ATOM 3937 O O . GLU A 1 509 ? -24.435 -30.089 0.537 1.00 98.00 509 GLU A O 1
ATOM 3942 N N . VAL A 1 510 ? -22.931 -31.716 0.183 1.00 97.50 510 VAL A N 1
ATOM 3943 C CA . VAL A 1 510 ? -21.862 -30.821 -0.299 1.00 97.50 510 VAL A CA 1
ATOM 3944 C C . VAL A 1 510 ? -22.083 -30.471 -1.769 1.00 97.50 510 VAL A C 1
ATOM 3946 O O . VAL A 1 510 ? -22.201 -31.360 -2.610 1.00 97.50 510 VAL A O 1
ATOM 3949 N N . THR A 1 511 ? -22.100 -29.174 -2.094 1.00 97.50 511 THR A N 1
ATOM 3950 C CA . THR A 1 511 ? -22.323 -28.702 -3.473 1.00 97.50 511 THR A CA 1
ATOM 3951 C C . THR A 1 511 ? -21.015 -28.532 -4.245 1.00 97.50 511 THR A C 1
ATOM 3953 O O . THR A 1 511 ? -20.963 -28.797 -5.447 1.00 97.50 511 THR A O 1
ATOM 3956 N N . ARG A 1 512 ? -19.943 -28.083 -3.579 1.00 97.12 512 ARG A N 1
ATOM 3957 C CA . ARG A 1 512 ? -18.627 -27.844 -4.195 1.00 97.12 512 ARG A CA 1
ATOM 3958 C C . ARG A 1 512 ? -17.497 -28.128 -3.207 1.00 97.12 512 ARG A C 1
ATOM 3960 O O . ARG A 1 512 ? -17.685 -27.978 -2.006 1.00 97.12 512 ARG A O 1
ATOM 3967 N N . ALA A 1 513 ? -16.326 -28.506 -3.723 1.00 96.75 513 ALA A N 1
ATOM 3968 C CA . ALA A 1 513 ? -15.086 -28.563 -2.947 1.00 96.75 513 ALA A CA 1
ATOM 3969 C C . ALA A 1 513 ? -14.725 -27.178 -2.359 1.00 96.75 513 ALA A C 1
ATOM 3971 O O . ALA A 1 513 ? -15.082 -26.164 -2.966 1.00 96.75 513 ALA A O 1
ATOM 3972 N N . PRO A 1 514 ? -14.036 -27.126 -1.204 1.00 97.44 514 PRO A N 1
ATOM 3973 C CA . PRO A 1 514 ? -13.667 -25.865 -0.570 1.00 97.44 514 PRO A CA 1
ATOM 3974 C C . PRO A 1 514 ? -12.643 -25.101 -1.420 1.00 97.44 514 PRO A C 1
ATOM 3976 O O . PRO A 1 514 ? -11.625 -25.662 -1.824 1.00 97.44 514 PRO A O 1
ATOM 3979 N N . ASP A 1 515 ? -12.908 -23.818 -1.656 1.00 98.06 515 ASP A N 1
ATOM 3980 C CA . ASP A 1 515 ? -11.967 -22.865 -2.253 1.00 98.06 515 ASP A CA 1
ATOM 3981 C C . ASP A 1 515 ? -11.470 -21.916 -1.160 1.00 98.06 515 ASP A C 1
ATOM 3983 O O . ASP A 1 515 ? -12.268 -21.204 -0.547 1.00 98.06 515 ASP A O 1
ATOM 3987 N N . VAL A 1 516 ? -10.167 -21.942 -0.879 1.00 98.25 516 VAL A N 1
ATOM 3988 C CA . VAL A 1 516 ? -9.543 -21.170 0.203 1.00 98.25 516 VAL A CA 1
ATOM 3989 C C . VAL A 1 516 ? -8.672 -20.078 -0.399 1.00 98.25 516 VAL A C 1
ATOM 3991 O O . VAL A 1 516 ? -7.867 -20.329 -1.289 1.00 98.25 516 VAL A O 1
ATOM 3994 N N . LYS A 1 517 ? -8.788 -18.867 0.140 1.00 97.25 517 LYS A N 1
ATOM 3995 C CA . LYS A 1 517 ? -7.920 -17.726 -0.144 1.00 97.25 517 LYS A CA 1
ATOM 3996 C C . LYS A 1 517 ? -7.210 -17.300 1.129 1.00 97.25 517 LYS A C 1
ATOM 3998 O O . LYS A 1 517 ? -7.826 -17.237 2.194 1.00 97.25 517 LYS A O 1
ATOM 4003 N N . THR A 1 518 ? -5.931 -16.972 0.995 1.00 97.81 518 THR A N 1
ATOM 4004 C CA . THR A 1 518 ? -5.085 -16.525 2.104 1.00 97.81 518 THR A CA 1
ATOM 4005 C C . THR A 1 518 ? -4.632 -15.097 1.853 1.00 97.81 518 THR A C 1
ATOM 4007 O O . THR A 1 518 ? -4.086 -14.795 0.795 1.00 97.81 518 THR A O 1
ATOM 4010 N N . PHE A 1 519 ? -4.805 -14.241 2.852 1.00 91.94 519 PHE A N 1
ATOM 4011 C CA . PHE A 1 519 ? -4.337 -12.862 2.853 1.00 91.94 519 PHE A CA 1
ATOM 4012 C C . PHE A 1 519 ? -3.343 -12.689 3.998 1.00 91.94 519 PHE A C 1
ATOM 4014 O O . PHE A 1 519 ? -3.653 -12.991 5.152 1.00 91.94 519 PHE A O 1
ATOM 4021 N N . LEU A 1 520 ? -2.139 -12.225 3.673 1.00 93.12 520 LEU A N 1
ATOM 4022 C CA . LEU A 1 520 ? -1.073 -12.001 4.649 1.00 93.12 520 LEU A CA 1
ATOM 4023 C C . LEU A 1 520 ? -1.027 -10.510 4.979 1.00 93.12 520 LEU A C 1
ATOM 4025 O O . LEU A 1 520 ? -0.743 -9.707 4.095 1.00 93.12 520 LEU A O 1
ATOM 4029 N N . ALA A 1 521 ? -1.290 -10.152 6.233 1.00 84.06 521 ALA A N 1
ATOM 4030 C CA . ALA A 1 521 ? -1.115 -8.801 6.749 1.00 84.06 521 ALA A CA 1
ATOM 4031 C C . ALA A 1 521 ? 0.123 -8.742 7.657 1.00 84.06 521 ALA A C 1
ATOM 4033 O O . ALA A 1 521 ? 0.723 -9.760 8.012 1.00 84.06 521 ALA A O 1
ATOM 4034 N N . LEU A 1 522 ? 0.533 -7.535 8.056 1.00 84.62 522 LEU A N 1
ATOM 4035 C CA . LEU A 1 522 ? 1.735 -7.355 8.881 1.00 84.62 522 LEU A CA 1
ATOM 4036 C C . LEU A 1 522 ? 1.635 -8.008 10.267 1.00 84.62 522 LEU A C 1
ATOM 4038 O O . LEU A 1 522 ? 2.666 -8.327 10.852 1.00 84.62 522 LEU A O 1
ATOM 4042 N N . ARG A 1 523 ? 0.425 -8.172 10.812 1.00 84.31 523 ARG A N 1
ATOM 4043 C CA . ARG A 1 523 ? 0.202 -8.698 12.171 1.00 84.31 523 ARG A CA 1
ATOM 4044 C C . ARG A 1 523 ? -0.487 -10.051 12.197 1.00 84.31 523 ARG A C 1
ATOM 4046 O O . ARG A 1 523 ? -0.216 -10.846 13.088 1.00 84.31 523 ARG A O 1
ATOM 4053 N N . ASP A 1 524 ? -1.350 -10.297 11.227 1.00 91.56 524 ASP A N 1
ATOM 4054 C CA . ASP A 1 524 ? -2.190 -11.475 11.187 1.00 91.56 524 ASP A CA 1
ATOM 4055 C C . ASP A 1 524 ? -2.273 -12.062 9.776 1.00 91.56 524 ASP A C 1
ATOM 4057 O O . ASP A 1 524 ? -1.792 -11.506 8.786 1.00 91.56 524 ASP A O 1
ATOM 4061 N N . THR A 1 525 ? -2.838 -13.259 9.714 1.00 94.81 525 THR A N 1
ATOM 4062 C CA . THR A 1 525 ? -3.089 -13.997 8.485 1.00 94.81 525 THR A CA 1
ATOM 4063 C C . THR A 1 525 ? -4.565 -14.346 8.439 1.00 94.81 525 THR A C 1
ATOM 4065 O O . THR A 1 525 ? -5.090 -15.002 9.343 1.00 94.81 525 THR A O 1
ATOM 4068 N N . THR A 1 526 ? -5.243 -13.893 7.389 1.00 95.44 526 THR A N 1
ATOM 4069 C CA . THR A 1 526 ? -6.680 -14.092 7.204 1.00 95.44 526 THR A CA 1
ATOM 4070 C C . THR A 1 526 ? -6.931 -15.160 6.152 1.00 95.44 526 THR A C 1
ATOM 4072 O O . THR A 1 526 ? -6.350 -15.129 5.069 1.00 95.44 526 THR A O 1
ATOM 4075 N N . PHE A 1 527 ? -7.835 -16.083 6.466 1.00 97.44 527 PHE A N 1
ATOM 4076 C CA . PHE A 1 527 ? -8.315 -17.103 5.544 1.00 97.44 527 PHE A CA 1
ATOM 4077 C C . PHE A 1 527 ? -9.780 -16.844 5.235 1.00 97.44 527 PHE A C 1
ATOM 4079 O O . PHE A 1 527 ? -10.595 -16.695 6.147 1.00 97.44 527 PHE A O 1
ATOM 4086 N N . GLN A 1 528 ? -10.110 -16.824 3.951 1.00 96.19 528 GLN A N 1
ATOM 4087 C CA . GLN A 1 528 ? -11.482 -16.794 3.462 1.00 96.19 528 GLN A CA 1
ATOM 4088 C C . GLN A 1 528 ? -11.744 -18.078 2.699 1.00 96.19 528 GLN A C 1
ATOM 4090 O O . GLN A 1 528 ? -10.936 -18.481 1.866 1.00 96.19 528 GLN A O 1
ATOM 4095 N N . MET A 1 529 ? -12.864 -18.723 2.983 1.00 98.06 529 MET A N 1
ATOM 4096 C CA . MET A 1 529 ? -13.226 -19.984 2.365 1.00 98.06 529 MET A CA 1
ATOM 4097 C C . MET A 1 529 ? -14.641 -19.922 1.809 1.00 98.06 529 MET A C 1
ATOM 4099 O O . MET A 1 529 ? -15.583 -19.628 2.543 1.00 98.06 529 MET A O 1
ATOM 4103 N N . SER A 1 530 ? -14.785 -20.282 0.535 1.00 98.06 530 SER A N 1
ATOM 4104 C CA . SER A 1 530 ? -16.076 -20.604 -0.067 1.00 98.06 530 SER A CA 1
ATOM 4105 C C . SER A 1 530 ? -16.258 -22.117 -0.045 1.00 98.06 530 SER A C 1
ATOM 4107 O O . SER A 1 530 ? -15.518 -22.853 -0.701 1.00 98.06 530 SER A O 1
ATOM 4109 N N . TYR A 1 531 ? -17.223 -22.592 0.739 1.00 97.94 531 TYR A N 1
ATOM 4110 C CA . TYR A 1 531 ? -17.538 -24.011 0.855 1.00 97.94 531 TYR A CA 1
ATOM 4111 C C . TYR A 1 531 ? -19.057 -24.216 0.949 1.00 97.94 531 TYR A C 1
ATOM 4113 O O . TYR A 1 531 ? -19.583 -24.365 2.050 1.00 97.94 531 TYR A O 1
ATOM 4121 N N . PRO A 1 532 ? -19.771 -24.192 -0.195 1.00 97.75 532 PRO A N 1
ATOM 4122 C CA . PRO A 1 532 ? -21.225 -24.287 -0.223 1.00 97.75 532 PRO A CA 1
ATOM 4123 C C . PRO A 1 532 ? -21.720 -25.708 0.083 1.00 97.75 532 PRO A C 1
ATOM 4125 O O . PRO A 1 532 ? -21.448 -26.657 -0.668 1.00 97.75 532 PRO A O 1
ATOM 4128 N N . PHE A 1 533 ? -22.490 -25.859 1.161 1.00 98.06 533 PHE A N 1
ATOM 4129 C CA . PHE A 1 533 ? -23.166 -27.104 1.531 1.00 98.06 533 PHE A CA 1
ATOM 4130 C C . PHE A 1 533 ? -24.494 -26.854 2.256 1.00 98.06 533 PHE A C 1
ATOM 4132 O O . PHE A 1 533 ? -24.711 -25.819 2.888 1.00 98.06 533 PHE A O 1
ATOM 4139 N N . SER A 1 534 ? -25.382 -27.845 2.188 1.00 98.00 534 SER A N 1
ATOM 4140 C CA . SER A 1 534 ? -26.666 -27.840 2.889 1.00 98.00 534 SER A CA 1
ATOM 4141 C C . SER A 1 534 ? -26.679 -28.903 3.982 1.00 98.00 534 SER A C 1
ATOM 4143 O O . SER A 1 534 ? -26.229 -30.025 3.768 1.00 98.00 534 SER A O 1
ATOM 4145 N N . VAL A 1 535 ? -27.248 -28.583 5.139 1.00 97.69 535 VAL A N 1
ATOM 4146 C CA . VAL A 1 535 ? -27.462 -29.530 6.239 1.00 97.69 535 VAL A CA 1
ATOM 4147 C C . VAL A 1 535 ? -28.953 -29.724 6.458 1.00 97.69 535 VAL A C 1
ATOM 4149 O O . VAL A 1 535 ? -29.704 -28.750 6.509 1.00 97.69 535 VAL A O 1
ATOM 4152 N N . ARG A 1 536 ? -29.383 -30.980 6.597 1.00 97.31 536 ARG A N 1
ATOM 4153 C CA . ARG A 1 536 ? -30.768 -31.349 6.905 1.00 97.31 536 ARG A CA 1
ATOM 4154 C C . ARG A 1 536 ? -30.869 -32.106 8.217 1.00 97.31 536 ARG A C 1
ATOM 4156 O O . ARG A 1 536 ? -30.114 -33.054 8.453 1.00 97.31 536 ARG A O 1
ATOM 4163 N N . ARG A 1 537 ? -31.865 -31.741 9.024 1.00 95.81 537 ARG A N 1
ATOM 4164 C CA . ARG A 1 537 ? -32.262 -32.478 10.227 1.00 95.81 537 ARG A CA 1
ATOM 4165 C C . ARG A 1 537 ? -33.776 -32.446 10.391 1.00 95.81 537 ARG A C 1
ATOM 4167 O O . ARG A 1 537 ? -34.355 -31.409 10.691 1.00 95.81 537 ARG A O 1
ATOM 4174 N N . GLY A 1 538 ? -34.419 -33.598 10.210 1.00 95.31 538 GLY A N 1
ATOM 4175 C CA . GLY A 1 538 ? -35.879 -33.635 10.105 1.00 95.31 538 GLY A CA 1
ATOM 4176 C C . GLY A 1 538 ? -36.342 -32.777 8.925 1.00 95.31 538 GLY A C 1
ATOM 4177 O O . GLY A 1 538 ? -35.867 -32.983 7.809 1.00 95.31 538 GLY A O 1
ATOM 4178 N N . ASP A 1 539 ? -37.212 -31.804 9.196 1.00 95.75 539 ASP A N 1
ATOM 4179 C CA . ASP A 1 539 ? -37.763 -30.881 8.193 1.00 95.75 539 ASP A CA 1
ATOM 4180 C C . ASP A 1 539 ? -36.957 -29.577 8.048 1.00 95.75 539 ASP A C 1
ATOM 4182 O O . ASP A 1 539 ? -37.220 -28.776 7.148 1.00 95.75 539 ASP A O 1
ATOM 4186 N N . GLU A 1 540 ? -35.970 -29.340 8.917 1.00 96.75 540 GLU A N 1
ATOM 4187 C CA . GLU A 1 540 ? -35.145 -28.136 8.860 1.00 96.75 540 GLU A CA 1
ATOM 4188 C C . GLU A 1 540 ? -33.995 -28.300 7.860 1.00 96.75 540 GLU A C 1
ATOM 4190 O O . GLU A 1 540 ? -33.321 -29.337 7.810 1.00 96.75 540 GLU A O 1
ATOM 4195 N N . ARG A 1 541 ? -33.762 -27.244 7.071 1.00 97.06 541 ARG A N 1
ATOM 4196 C CA . ARG A 1 541 ? -32.637 -27.114 6.142 1.00 97.06 541 ARG A CA 1
ATOM 4197 C C . ARG A 1 541 ? -31.882 -25.824 6.432 1.00 97.06 541 ARG A C 1
ATOM 4199 O O . ARG A 1 541 ? -32.490 -24.757 6.519 1.00 97.06 541 ARG A O 1
ATOM 4206 N N . TRP A 1 542 ? -30.561 -25.923 6.513 1.00 97.44 542 TRP A N 1
ATOM 4207 C CA . TRP A 1 542 ? -29.665 -24.775 6.609 1.00 97.44 542 TRP A CA 1
ATOM 4208 C C . TRP A 1 542 ? -28.639 -24.831 5.487 1.00 97.44 542 TRP A C 1
ATOM 4210 O O . TRP A 1 542 ? -28.072 -25.890 5.229 1.00 97.44 542 TRP A O 1
ATOM 4220 N N . ASP A 1 543 ? -28.391 -23.691 4.855 1.00 97.25 543 ASP A N 1
ATOM 4221 C CA . ASP A 1 543 ? -27.369 -23.540 3.826 1.00 97.25 543 ASP A CA 1
ATOM 4222 C C . ASP A 1 543 ? -26.210 -22.701 4.388 1.00 97.25 543 ASP A C 1
ATOM 4224 O O . ASP A 1 543 ? -26.424 -21.743 5.148 1.00 97.25 543 ASP A O 1
ATOM 4228 N N . PHE A 1 544 ? -24.989 -23.106 4.050 1.00 97.56 544 PHE A N 1
ATOM 4229 C CA . PHE A 1 544 ? -23.741 -22.461 4.442 1.00 97.56 544 PHE A CA 1
ATOM 4230 C C . PHE A 1 544 ? -22.876 -22.286 3.201 1.00 97.56 544 PHE A C 1
ATOM 4232 O O . PHE A 1 544 ? -22.732 -23.242 2.447 1.00 97.56 544 PHE A O 1
ATOM 4239 N N . ASP A 1 545 ? -22.288 -21.103 3.024 1.00 96.38 545 ASP A N 1
ATOM 4240 C CA . ASP A 1 545 ? -21.541 -20.760 1.808 1.00 96.38 545 ASP A CA 1
ATOM 4241 C C . ASP A 1 545 ? -20.130 -20.242 2.096 1.00 96.38 545 ASP A C 1
ATOM 4243 O O . ASP A 1 545 ? -19.170 -20.668 1.451 1.00 96.38 545 ASP A O 1
ATOM 4247 N N . GLU A 1 546 ? -19.988 -19.335 3.063 1.00 96.38 546 GLU A N 1
ATOM 4248 C CA . GLU A 1 546 ? -18.739 -18.619 3.324 1.00 96.38 546 GLU A CA 1
ATOM 4249 C C . GLU A 1 546 ? -18.295 -18.748 4.779 1.00 96.38 546 GLU A C 1
ATOM 4251 O O . GLU A 1 546 ? -19.094 -18.679 5.716 1.00 96.38 546 GLU A O 1
ATOM 4256 N N . PHE A 1 547 ? -16.985 -18.897 4.956 1.00 97.19 547 PHE A N 1
ATOM 4257 C CA . PHE A 1 547 ? -16.323 -18.988 6.248 1.00 97.19 547 PHE A CA 1
ATOM 4258 C C . PHE A 1 547 ? -15.087 -18.095 6.239 1.00 97.19 547 PHE A C 1
ATOM 4260 O O . PHE A 1 547 ? -14.404 -17.959 5.223 1.00 97.19 547 PHE A O 1
ATOM 4267 N N . GLY A 1 548 ? -14.782 -17.494 7.383 1.00 94.94 548 GLY A N 1
ATOM 4268 C CA . GLY A 1 548 ? -13.641 -16.603 7.517 1.00 94.94 548 GLY A CA 1
ATOM 4269 C C . GLY A 1 548 ? -13.029 -16.709 8.899 1.00 94.94 548 GLY A C 1
ATOM 4270 O O . GLY A 1 548 ? -13.744 -16.781 9.898 1.00 94.94 548 GLY A O 1
ATOM 4271 N N . ILE A 1 549 ? -11.704 -16.712 8.947 1.00 97.25 549 ILE A N 1
ATOM 4272 C CA . ILE A 1 549 ? -10.941 -16.666 10.191 1.00 97.25 549 ILE A CA 1
ATOM 4273 C C . ILE A 1 549 ? -9.746 -15.732 10.032 1.00 97.25 549 ILE A C 1
ATOM 4275 O O . ILE A 1 549 ? -9.216 -15.552 8.936 1.00 97.25 549 ILE A O 1
ATOM 4279 N N . THR A 1 550 ? -9.270 -15.217 11.157 1.00 94.75 550 THR A N 1
ATOM 4280 C CA . THR A 1 550 ? -8.012 -14.481 11.239 1.00 94.75 550 THR A CA 1
ATOM 4281 C C . THR A 1 550 ? -7.180 -15.103 12.346 1.00 94.75 550 THR A C 1
ATOM 4283 O O . THR A 1 550 ? -7.642 -15.241 13.480 1.00 94.75 550 THR A O 1
ATOM 4286 N N . ILE A 1 551 ? -5.961 -15.509 12.009 1.00 95.44 551 ILE A N 1
ATOM 4287 C CA . ILE A 1 551 ? -4.993 -16.066 12.949 1.00 95.44 551 ILE A CA 1
ATOM 4288 C C . ILE A 1 551 ? -3.934 -14.995 13.181 1.00 95.44 551 ILE A C 1
ATOM 4290 O O . ILE A 1 551 ? -3.399 -14.442 12.226 1.00 95.44 551 ILE A O 1
ATOM 4294 N N . ASP A 1 552 ? -3.628 -14.703 14.441 1.00 94.75 552 ASP A N 1
ATOM 4295 C CA . ASP A 1 552 ? -2.756 -13.596 14.859 1.00 94.75 552 ASP A CA 1
ATOM 4296 C C . ASP A 1 552 ? -1.260 -13.882 14.623 1.00 94.75 552 ASP A C 1
ATOM 4298 O O . ASP A 1 552 ? -0.453 -13.707 15.530 1.00 94.75 552 ASP A O 1
ATOM 4302 N N . VAL A 1 553 ? -0.906 -14.406 13.440 1.00 95.00 553 VAL A N 1
ATOM 4303 C CA . VAL A 1 553 ? 0.456 -14.756 13.015 1.00 95.00 553 VAL A CA 1
ATOM 4304 C C . VAL A 1 553 ? 0.968 -13.742 11.984 1.00 95.00 553 VAL A C 1
ATOM 4306 O O . VAL A 1 553 ? 0.402 -13.665 10.888 1.00 95.00 553 VAL A O 1
ATOM 4309 N N . PRO A 1 554 ? 2.076 -13.025 12.265 1.00 94.12 554 PRO A N 1
ATOM 4310 C CA . PRO A 1 554 ? 2.619 -11.988 11.389 1.00 94.12 554 PRO A CA 1
ATOM 4311 C C . PRO A 1 554 ? 3.501 -12.581 10.275 1.00 94.12 554 PRO A C 1
ATOM 4313 O O . PRO A 1 554 ? 4.683 -12.250 10.142 1.00 94.12 554 PRO A O 1
ATOM 4316 N N . VAL A 1 555 ? 2.943 -13.488 9.467 1.00 96.25 555 VAL A N 1
ATOM 4317 C CA . VAL A 1 555 ? 3.684 -14.199 8.408 1.00 96.25 555 VAL A CA 1
ATOM 4318 C C . VAL A 1 555 ? 4.336 -13.220 7.436 1.00 96.25 555 VAL A C 1
ATOM 4320 O O . VAL A 1 555 ? 5.515 -13.384 7.123 1.00 96.25 555 VAL A O 1
ATOM 4323 N N . LEU A 1 556 ? 3.613 -12.175 7.007 1.00 94.06 556 LEU A N 1
ATOM 4324 C CA . LEU A 1 556 ? 4.146 -11.173 6.080 1.00 94.06 556 LEU A CA 1
ATOM 4325 C C . LEU A 1 556 ? 5.368 -10.462 6.664 1.00 94.06 556 LEU A C 1
ATOM 4327 O O . LEU A 1 556 ? 6.363 -10.291 5.970 1.00 94.06 556 LEU A O 1
ATOM 4331 N N . GLN A 1 557 ? 5.323 -10.075 7.941 1.00 91.88 557 GLN A N 1
ATOM 4332 C CA . GLN A 1 557 ? 6.442 -9.392 8.590 1.00 91.88 557 GLN A CA 1
ATOM 4333 C C . GLN A 1 557 ? 7.705 -10.264 8.593 1.00 91.88 557 GLN A C 1
ATOM 4335 O O . GLN A 1 557 ? 8.792 -9.773 8.293 1.00 91.88 557 GLN A O 1
ATOM 4340 N N . HIS A 1 558 ? 7.566 -11.554 8.914 1.00 94.62 558 HIS A N 1
ATOM 4341 C CA . HIS A 1 558 ? 8.689 -12.495 8.936 1.00 94.62 558 HIS A CA 1
ATOM 4342 C C . HIS A 1 558 ? 9.230 -12.760 7.531 1.00 94.62 558 HIS A C 1
ATOM 4344 O O . HIS A 1 558 ? 10.440 -12.745 7.313 1.00 94.62 558 HIS A O 1
ATOM 4350 N N . TYR A 1 559 ? 8.328 -12.942 6.570 1.00 95.81 559 TYR A N 1
ATOM 4351 C CA . TYR A 1 559 ? 8.669 -13.110 5.167 1.00 95.81 559 TYR A CA 1
ATOM 4352 C C . TYR A 1 559 ? 9.438 -11.890 4.622 1.00 95.81 559 TYR A C 1
ATOM 4354 O O . TYR A 1 559 ? 10.500 -12.051 4.024 1.00 95.81 559 TYR A O 1
ATOM 4362 N N . LEU A 1 560 ? 8.967 -10.665 4.888 1.00 91.62 560 LEU A N 1
ATOM 4363 C CA . LEU A 1 560 ? 9.638 -9.432 4.458 1.00 91.62 560 LEU A CA 1
ATOM 4364 C C . LEU A 1 560 ? 11.019 -9.280 5.103 1.00 91.62 560 LEU A C 1
ATOM 4366 O O . LEU A 1 560 ? 11.962 -8.861 4.437 1.00 91.62 560 LEU A O 1
ATOM 4370 N N . ALA A 1 561 ? 11.157 -9.657 6.374 1.00 91.38 561 ALA A N 1
ATOM 4371 C CA . ALA A 1 561 ? 12.438 -9.642 7.070 1.00 91.38 561 ALA A CA 1
ATOM 4372 C C . ALA A 1 561 ? 13.449 -10.632 6.475 1.00 91.38 561 ALA A C 1
ATOM 4374 O O . ALA A 1 561 ? 14.612 -10.277 6.264 1.00 91.38 561 ALA A O 1
ATOM 4375 N N . ALA A 1 562 ? 13.008 -11.852 6.160 1.00 95.06 562 ALA A N 1
ATOM 4376 C CA . ALA A 1 562 ? 13.834 -12.832 5.465 1.00 95.06 562 ALA A CA 1
ATOM 4377 C C . ALA A 1 562 ? 14.228 -12.329 4.065 1.00 95.06 562 ALA A C 1
ATOM 4379 O O . ALA A 1 562 ? 15.405 -12.374 3.710 1.00 95.06 562 ALA A O 1
ATOM 4380 N N . ASN A 1 563 ? 13.279 -11.761 3.312 1.00 94.44 563 ASN A N 1
ATOM 4381 C CA . ASN A 1 563 ? 13.533 -11.206 1.983 1.00 94.44 563 ASN A CA 1
ATOM 4382 C C . ASN A 1 563 ? 14.541 -10.048 2.012 1.00 94.44 563 ASN A C 1
ATOM 4384 O O . ASN A 1 563 ? 15.497 -10.052 1.245 1.00 94.44 563 ASN A O 1
ATOM 4388 N N . ALA A 1 564 ? 14.380 -9.092 2.931 1.00 89.88 564 ALA A N 1
ATOM 4389 C CA . ALA A 1 564 ? 15.318 -7.982 3.102 1.00 89.88 564 ALA A CA 1
ATOM 4390 C C . ALA A 1 564 ? 16.732 -8.478 3.451 1.00 89.88 564 ALA A C 1
ATOM 4392 O O . ALA A 1 564 ? 17.718 -7.978 2.910 1.00 89.88 564 ALA A O 1
ATOM 4393 N N . THR A 1 565 ? 16.829 -9.510 4.297 1.00 92.31 565 THR A N 1
ATOM 4394 C CA . THR A 1 565 ? 18.109 -10.138 4.660 1.00 92.31 565 THR A CA 1
ATOM 4395 C C . THR A 1 565 ? 18.779 -10.768 3.441 1.00 92.31 565 THR A C 1
ATOM 4397 O O . THR A 1 565 ? 19.942 -10.489 3.162 1.00 92.31 565 THR A O 1
ATOM 4400 N N . VAL A 1 566 ? 18.043 -11.580 2.680 1.00 94.81 566 VAL A N 1
ATOM 4401 C CA . VAL A 1 566 ? 18.550 -12.254 1.475 1.00 94.81 566 VAL A CA 1
ATOM 4402 C C . VAL A 1 566 ? 18.929 -11.241 0.399 1.00 94.81 566 VAL A C 1
ATOM 4404 O O . VAL A 1 566 ? 19.992 -11.355 -0.205 1.00 94.81 566 VAL A O 1
ATOM 4407 N N . HIS A 1 567 ? 18.101 -10.219 0.187 1.00 92.25 567 HIS A N 1
ATOM 4408 C CA . HIS A 1 567 ? 18.381 -9.147 -0.760 1.00 92.25 567 HIS A CA 1
ATOM 4409 C C . HIS A 1 567 ? 19.671 -8.405 -0.393 1.00 92.25 567 HIS A C 1
ATOM 4411 O O . HIS A 1 567 ? 20.543 -8.235 -1.242 1.00 92.25 567 HIS A O 1
ATOM 4417 N N . SER A 1 568 ? 19.852 -8.059 0.886 1.00 92.06 568 SER A N 1
ATOM 4418 C CA . SER A 1 568 ? 21.107 -7.479 1.368 1.00 92.06 568 SER A CA 1
ATOM 4419 C C . SER A 1 568 ? 22.301 -8.403 1.124 1.00 92.06 568 SER A C 1
ATOM 4421 O O . SER A 1 568 ? 23.374 -7.910 0.795 1.00 92.06 568 SER A O 1
ATOM 4423 N N . GLN A 1 569 ? 22.153 -9.719 1.277 1.00 93.50 569 GLN A N 1
ATOM 4424 C CA . GLN A 1 569 ? 23.249 -10.653 1.007 1.00 93.50 569 GLN A CA 1
ATOM 4425 C C . GLN A 1 569 ? 23.611 -10.728 -0.468 1.00 93.50 569 GLN A C 1
ATOM 4427 O O . GLN A 1 569 ? 24.792 -10.804 -0.788 1.00 93.50 569 GLN A O 1
ATOM 4432 N N . VAL A 1 570 ? 22.622 -10.684 -1.362 1.00 93.19 570 VAL A N 1
ATOM 4433 C CA . VAL A 1 570 ? 22.877 -10.628 -2.807 1.00 93.19 570 VAL A CA 1
ATOM 4434 C C . VAL A 1 570 ? 23.658 -9.368 -3.174 1.00 93.19 570 VAL A C 1
ATOM 4436 O O . VAL A 1 570 ? 24.568 -9.446 -3.989 1.00 93.19 570 VAL A O 1
ATOM 4439 N N . LEU A 1 571 ? 23.353 -8.229 -2.547 1.00 91.88 571 LEU A N 1
ATOM 4440 C CA . LEU A 1 571 ? 24.055 -6.969 -2.807 1.00 91.88 571 LEU A CA 1
ATOM 4441 C C . LEU A 1 571 ? 25.478 -6.911 -2.228 1.00 91.88 571 LEU A C 1
ATOM 4443 O O . LEU A 1 571 ? 26.290 -6.137 -2.722 1.00 91.88 571 LEU A O 1
ATOM 4447 N N . ASN A 1 572 ? 25.780 -7.695 -1.189 1.00 92.00 572 ASN A N 1
ATOM 4448 C CA . ASN A 1 572 ? 27.062 -7.654 -0.476 1.00 92.00 572 ASN A CA 1
ATOM 4449 C C . ASN A 1 572 ? 27.828 -8.987 -0.574 1.00 92.00 572 ASN A C 1
ATOM 4451 O O . ASN A 1 572 ? 28.432 -9.422 0.403 1.00 92.00 572 ASN A O 1
ATOM 4455 N N . ASP A 1 573 ? 27.755 -9.681 -1.716 1.00 89.06 573 ASP A N 1
ATOM 4456 C CA . ASP A 1 573 ? 28.497 -10.926 -1.998 1.00 89.06 573 ASP A CA 1
ATOM 4457 C C . ASP A 1 573 ? 28.407 -12.000 -0.886 1.00 89.06 573 ASP A C 1
ATOM 4459 O O . ASP A 1 573 ? 29.342 -12.750 -0.595 1.00 89.06 573 ASP A O 1
ATOM 4463 N N . GLY A 1 574 ? 27.235 -12.113 -0.256 1.00 86.62 574 GLY A N 1
ATOM 4464 C CA . GLY A 1 574 ? 26.937 -13.072 0.809 1.00 86.62 574 GLY A CA 1
ATOM 4465 C C . GLY A 1 574 ? 27.150 -12.558 2.237 1.00 86.62 574 GLY A C 1
ATOM 4466 O O . GLY A 1 574 ? 26.810 -13.282 3.188 1.00 86.62 574 GLY A O 1
ATOM 4467 N N . GLU A 1 575 ? 27.658 -11.336 2.416 1.00 89.19 575 GLU A N 1
ATOM 4468 C CA . GLU A 1 575 ? 27.730 -10.666 3.716 1.00 89.19 575 GLU A CA 1
ATOM 4469 C C . GLU A 1 575 ? 26.339 -10.219 4.190 1.00 89.19 575 GLU A C 1
ATOM 4471 O O . GLU A 1 575 ? 25.512 -9.738 3.418 1.00 89.19 575 GLU A O 1
ATOM 4476 N N . ILE A 1 576 ? 26.056 -10.400 5.483 1.00 86.12 576 ILE A N 1
ATOM 4477 C CA . ILE A 1 576 ? 24.794 -9.953 6.085 1.00 86.12 576 ILE A CA 1
ATOM 4478 C C . ILE A 1 576 ? 25.006 -8.577 6.683 1.00 86.12 576 ILE A C 1
ATOM 4480 O O . ILE A 1 576 ? 25.794 -8.425 7.618 1.00 86.12 576 ILE A O 1
ATOM 4484 N N . ASN A 1 577 ? 24.238 -7.606 6.200 1.00 83.94 577 ASN A N 1
ATOM 4485 C CA . ASN A 1 577 ? 24.162 -6.303 6.827 1.00 83.94 577 ASN A CA 1
ATOM 4486 C C . ASN A 1 577 ? 23.190 -6.353 8.017 1.00 83.94 577 ASN A C 1
ATOM 4488 O O . ASN A 1 577 ? 21.976 -6.467 7.843 1.00 83.94 577 ASN A O 1
ATOM 4492 N N . LEU A 1 578 ? 23.735 -6.276 9.233 1.00 77.19 578 LEU A N 1
ATOM 4493 C CA . LEU A 1 578 ? 22.939 -6.285 10.462 1.00 77.19 578 LEU A CA 1
ATOM 4494 C C . LEU A 1 578 ? 22.159 -4.976 10.675 1.00 77.19 578 LEU A C 1
ATOM 4496 O O . LEU A 1 578 ? 21.168 -4.985 11.401 1.00 77.19 578 LEU A O 1
ATOM 4500 N N . ASP A 1 579 ? 22.553 -3.884 10.016 1.00 74.56 579 ASP A N 1
ATOM 4501 C CA . ASP A 1 579 ? 21.889 -2.580 10.136 1.00 74.56 579 ASP A CA 1
ATOM 4502 C C . ASP A 1 579 ? 20.560 -2.531 9.364 1.00 74.56 579 ASP A C 1
ATOM 4504 O O . ASP A 1 579 ? 19.701 -1.698 9.645 1.00 74.56 579 ASP A O 1
ATOM 4508 N N . VAL A 1 580 ? 20.368 -3.449 8.408 1.00 63.84 580 VAL A N 1
ATOM 4509 C CA . VAL A 1 580 ? 19.143 -3.582 7.596 1.00 63.84 580 VAL A CA 1
ATOM 4510 C C . VAL A 1 580 ? 18.117 -4.491 8.284 1.00 63.84 580 VAL A C 1
ATOM 4512 O O . VAL A 1 580 ? 16.999 -4.660 7.794 1.00 63.84 580 VAL A O 1
ATOM 4515 N N . LEU A 1 581 ? 18.462 -5.081 9.436 1.00 64.19 581 LEU A N 1
ATOM 4516 C CA . LEU A 1 581 ? 17.552 -5.985 10.121 1.00 64.19 581 LEU A CA 1
ATOM 4517 C C . LEU A 1 581 ? 16.315 -5.216 10.611 1.00 64.19 581 LEU A C 1
ATOM 4519 O O . LEU A 1 581 ? 16.438 -4.253 11.373 1.00 64.19 581 LEU A O 1
ATOM 4523 N N . PRO A 1 582 ? 15.104 -5.631 10.201 1.00 63.47 582 PRO A N 1
ATOM 4524 C CA . PRO A 1 582 ? 13.882 -5.038 10.719 1.00 63.47 582 PRO A CA 1
ATOM 4525 C C . PRO A 1 582 ? 13.794 -5.228 12.236 1.00 63.47 582 PRO A C 1
ATOM 4527 O O . PRO A 1 582 ? 14.483 -6.060 12.818 1.00 63.47 582 PRO A O 1
ATOM 4530 N N . ALA A 1 583 ? 12.881 -4.505 12.890 1.00 64.56 583 ALA A N 1
ATOM 4531 C CA . ALA A 1 583 ? 12.659 -4.560 14.343 1.00 64.56 583 ALA A CA 1
ATOM 4532 C C . ALA A 1 583 ? 12.217 -5.943 14.898 1.00 64.56 583 ALA A C 1
ATOM 4534 O O . ALA A 1 583 ? 11.763 -6.040 16.038 1.00 64.56 583 ALA A O 1
ATOM 4535 N N . THR A 1 584 ? 12.299 -7.010 14.102 1.00 80.25 584 THR A N 1
ATOM 4536 C CA . THR A 1 584 ? 12.034 -8.396 14.484 1.00 80.25 584 THR A CA 1
ATOM 4537 C C . THR A 1 584 ? 13.283 -9.057 15.058 1.00 80.25 584 THR A C 1
ATOM 4539 O O . THR A 1 584 ? 14.402 -8.884 14.582 1.00 80.25 584 THR A O 1
ATOM 4542 N N . LYS A 1 585 ? 13.088 -9.860 16.105 1.00 87.06 585 LYS A N 1
ATOM 4543 C CA . LYS A 1 585 ? 14.159 -10.625 16.743 1.00 87.06 585 LYS A CA 1
ATOM 4544 C C . LYS A 1 585 ? 14.554 -11.797 15.839 1.00 87.06 585 LYS A C 1
ATOM 4546 O O . LYS A 1 585 ? 13.825 -12.783 15.748 1.00 87.06 585 LYS A O 1
ATOM 4551 N N . MET A 1 586 ? 15.711 -11.683 15.191 1.00 92.94 586 MET A N 1
ATOM 4552 C CA . MET A 1 586 ? 16.289 -12.728 14.345 1.00 92.94 586 MET A CA 1
ATOM 4553 C C . MET A 1 586 ? 17.498 -13.370 15.032 1.00 92.94 586 MET A C 1
ATOM 4555 O O . MET A 1 586 ? 18.323 -12.674 15.624 1.00 92.94 586 MET A O 1
ATOM 4559 N N . THR A 1 587 ? 17.606 -14.696 14.957 1.00 94.31 587 THR A N 1
ATOM 4560 C CA . THR A 1 587 ? 18.741 -15.458 15.502 1.00 94.31 587 THR A CA 1
ATOM 4561 C C . THR A 1 587 ? 19.433 -16.218 14.379 1.00 94.31 587 THR A C 1
ATOM 4563 O O . THR A 1 587 ? 18.760 -16.857 13.575 1.00 94.31 587 THR A O 1
ATOM 4566 N N . PHE A 1 588 ? 20.767 -16.178 14.341 1.00 93.56 588 PHE A N 1
ATOM 4567 C CA . PHE A 1 588 ? 21.584 -16.815 13.305 1.00 93.56 588 PHE A CA 1
ATOM 4568 C C . PHE A 1 588 ? 22.437 -17.958 13.872 1.00 93.56 588 PHE A C 1
ATOM 4570 O O . PHE A 1 588 ? 23.038 -17.821 14.937 1.00 93.56 588 PHE A O 1
ATOM 4577 N N . PHE A 1 589 ? 22.543 -19.058 13.124 1.00 94.25 589 PHE A N 1
ATOM 4578 C CA . PHE A 1 589 ? 23.320 -20.255 13.453 1.00 94.25 589 PHE A CA 1
ATOM 4579 C C . PHE A 1 589 ? 24.235 -20.619 12.279 1.00 94.25 589 PHE A C 1
ATOM 4581 O O . PHE A 1 589 ? 23.756 -21.107 11.248 1.00 94.25 589 PHE A O 1
ATOM 4588 N N . PRO A 1 590 ? 25.550 -20.381 12.391 1.00 93.62 590 PRO A N 1
ATOM 4589 C CA . PRO A 1 590 ? 26.494 -20.768 11.351 1.00 93.62 590 PRO A CA 1
ATOM 4590 C C . PRO A 1 590 ? 26.720 -22.288 11.365 1.00 93.62 590 PRO A C 1
ATOM 4592 O O . PRO A 1 590 ? 27.037 -22.871 12.400 1.00 93.62 590 PRO A O 1
ATOM 4595 N N . LEU A 1 591 ? 26.589 -22.927 10.203 1.00 93.12 591 LEU A N 1
ATOM 4596 C CA . LEU A 1 591 ? 26.712 -24.370 9.982 1.00 93.12 591 LEU A CA 1
ATOM 4597 C C . LEU A 1 591 ? 27.552 -24.652 8.727 1.00 93.12 591 LEU A C 1
ATOM 4599 O O . LEU A 1 591 ? 27.020 -24.802 7.630 1.00 93.12 591 LEU A O 1
ATOM 4603 N N . GLN A 1 592 ? 28.874 -24.766 8.879 1.00 91.38 592 GLN A N 1
ATOM 4604 C CA . GLN A 1 592 ? 29.816 -24.959 7.762 1.00 91.38 592 GLN A CA 1
ATOM 4605 C C . GLN A 1 592 ? 29.598 -23.926 6.632 1.00 91.38 592 GLN A C 1
ATOM 4607 O O . GLN A 1 592 ? 29.954 -22.765 6.799 1.00 91.38 592 GLN A O 1
ATOM 4612 N N . GLN A 1 593 ? 29.011 -24.339 5.503 1.00 92.81 593 GLN A N 1
ATOM 4613 C CA . GLN A 1 593 ? 28.703 -23.490 4.341 1.00 92.81 593 GLN A CA 1
ATOM 4614 C C . GLN A 1 593 ? 27.272 -22.928 4.349 1.00 92.81 593 GLN A C 1
ATOM 4616 O O . GLN A 1 593 ? 26.882 -22.202 3.441 1.00 92.81 593 GLN A O 1
ATOM 4621 N N . THR A 1 594 ? 26.465 -23.275 5.348 1.00 94.31 594 THR A N 1
ATOM 4622 C CA . THR A 1 594 ? 25.097 -22.787 5.522 1.00 94.31 594 THR A CA 1
ATOM 4623 C C . THR A 1 594 ? 25.034 -21.853 6.719 1.00 94.31 594 THR A C 1
ATOM 4625 O O . THR A 1 594 ? 25.585 -22.140 7.775 1.00 94.31 594 THR A O 1
ATOM 4628 N N . LEU A 1 595 ? 24.321 -20.747 6.586 1.00 94.81 595 LEU A N 1
ATOM 4629 C CA . LEU A 1 595 ? 23.883 -19.940 7.708 1.00 94.81 595 LEU A CA 1
ATOM 4630 C C . LEU A 1 595 ? 22.375 -20.107 7.846 1.00 94.81 595 LEU A C 1
ATOM 4632 O O . LEU A 1 595 ? 21.628 -19.717 6.954 1.00 94.81 595 LEU A O 1
ATOM 4636 N N . MET A 1 596 ? 21.937 -20.710 8.944 1.00 96.31 596 MET A N 1
ATOM 4637 C CA . MET A 1 596 ? 20.520 -20.800 9.269 1.00 96.31 596 MET A CA 1
ATOM 4638 C C . MET A 1 596 ? 20.116 -19.560 10.057 1.00 96.31 596 MET A C 1
ATOM 4640 O O . MET A 1 596 ? 20.837 -19.135 10.957 1.00 96.31 596 MET A O 1
ATOM 4644 N N . ALA A 1 597 ? 18.959 -19.000 9.748 1.00 95.19 597 ALA A N 1
ATOM 4645 C CA . ALA A 1 597 ? 18.329 -17.952 10.523 1.00 95.19 597 ALA A CA 1
ATOM 4646 C C . ALA A 1 597 ? 16.932 -18.401 10.949 1.00 95.19 597 ALA A C 1
ATOM 4648 O O . ALA A 1 597 ? 16.272 -19.156 10.233 1.00 95.19 597 ALA A O 1
ATOM 4649 N N . PHE A 1 598 ? 16.465 -17.922 12.097 1.00 95.06 598 PHE A N 1
ATOM 4650 C CA . PHE A 1 598 ? 15.043 -17.955 12.403 1.00 95.06 598 PHE A CA 1
ATOM 4651 C C . PHE A 1 598 ? 14.564 -16.645 13.014 1.00 95.06 598 PHE A C 1
ATOM 4653 O O . PHE A 1 598 ? 15.308 -15.945 13.707 1.00 95.06 598 PHE A O 1
ATOM 4660 N N . ILE A 1 599 ? 13.296 -16.342 12.763 1.00 94.56 599 ILE A N 1
ATOM 4661 C CA . ILE A 1 599 ? 12.570 -15.205 13.318 1.00 94.56 599 ILE A CA 1
ATOM 4662 C C . ILE A 1 599 ? 11.515 -15.755 14.268 1.00 94.56 599 ILE A C 1
ATOM 4664 O O . ILE A 1 599 ? 10.731 -16.626 13.890 1.00 94.56 599 ILE A O 1
ATOM 4668 N N . GLU A 1 600 ? 11.512 -15.251 15.496 1.00 94.62 600 GLU A N 1
ATOM 4669 C CA . GLU A 1 600 ? 10.566 -15.637 16.541 1.00 94.62 600 GLU A CA 1
ATOM 4670 C C . GLU A 1 600 ? 9.562 -14.505 16.769 1.00 94.62 600 GLU A C 1
ATOM 4672 O O . GLU A 1 600 ? 9.955 -13.356 16.989 1.00 94.62 600 GLU A O 1
ATOM 4677 N N . SER A 1 601 ? 8.269 -14.839 16.773 1.00 90.00 601 SER A N 1
ATOM 4678 C CA . SER A 1 601 ? 7.215 -13.934 17.234 1.00 90.00 601 SER A CA 1
ATOM 4679 C C . SER A 1 601 ? 6.392 -14.569 18.342 1.00 90.00 601 SER A C 1
ATOM 4681 O O . SER A 1 601 ? 5.964 -15.721 18.255 1.00 90.00 601 SER A O 1
ATOM 4683 N N . VAL A 1 602 ? 6.162 -13.770 19.382 1.00 84.81 602 VAL A N 1
ATOM 4684 C CA . VAL A 1 602 ? 5.281 -14.088 20.501 1.00 84.81 602 VAL A CA 1
ATOM 4685 C C . VAL A 1 602 ? 4.168 -13.045 20.492 1.00 84.81 602 VAL A C 1
ATOM 4687 O O . VAL A 1 602 ? 4.359 -11.927 20.974 1.00 84.81 602 VAL A O 1
ATOM 4690 N N . SER A 1 603 ? 3.009 -13.377 19.918 1.00 80.19 603 SER A N 1
ATOM 4691 C CA . SER A 1 603 ? 1.808 -12.563 20.135 1.00 80.19 603 SER A CA 1
ATOM 4692 C C . SER A 1 603 ? 1.177 -12.942 21.473 1.00 80.19 603 SER A C 1
ATOM 4694 O O . SER A 1 603 ? 1.081 -14.120 21.810 1.00 80.19 603 SER A O 1
ATOM 4696 N N . GLY A 1 604 ? 0.673 -11.952 22.217 1.00 74.94 604 GLY A N 1
ATOM 4697 C CA . GLY A 1 604 ? -0.037 -12.174 23.482 1.00 74.94 604 GLY A CA 1
ATOM 4698 C C . GLY A 1 604 ? -1.314 -13.018 23.358 1.00 74.94 604 GLY A C 1
ATOM 4699 O O . GLY A 1 604 ? -1.868 -13.416 24.379 1.00 74.94 604 GLY A O 1
ATOM 4700 N N . LYS A 1 605 ? -1.790 -13.290 22.134 1.00 77.44 605 LYS A N 1
ATOM 4701 C CA . LYS A 1 605 ? -2.929 -14.184 21.870 1.00 77.44 605 LYS A CA 1
ATOM 4702 C C . LYS A 1 605 ? -2.525 -15.605 21.476 1.00 77.44 605 LYS A C 1
ATOM 4704 O O . LYS A 1 605 ? -3.392 -16.475 21.428 1.00 77.44 605 LYS A O 1
ATOM 4709 N N . MET A 1 606 ? -1.252 -15.852 21.173 1.00 80.06 606 MET A N 1
ATOM 4710 C CA . MET A 1 606 ? -0.786 -17.186 20.813 1.00 80.06 606 MET A CA 1
ATOM 4711 C C . MET A 1 606 ? -0.405 -17.990 22.051 1.00 80.06 606 MET A C 1
ATOM 4713 O O . MET A 1 606 ? 0.272 -17.492 22.947 1.00 80.06 606 MET A O 1
ATOM 4717 N N . LEU A 1 607 ? -0.803 -19.261 22.069 1.00 84.44 607 LEU A N 1
ATOM 4718 C CA . LEU A 1 607 ? -0.333 -20.218 23.073 1.00 84.44 607 LEU A CA 1
ATOM 4719 C C . LEU A 1 607 ? 1.109 -20.670 22.805 1.00 84.44 607 LEU A C 1
ATOM 4721 O O . LEU A 1 607 ? 1.830 -20.988 23.746 1.00 84.44 607 LEU A O 1
ATOM 4725 N N . GLU A 1 608 ? 1.524 -20.680 21.538 1.00 90.50 608 GLU A N 1
ATOM 4726 C CA . GLU A 1 608 ? 2.840 -21.140 21.097 1.00 90.50 608 GLU A CA 1
ATOM 4727 C C . GLU A 1 608 ? 3.501 -20.082 20.204 1.00 90.50 608 GLU A C 1
ATOM 4729 O O . GLU A 1 608 ? 2.811 -19.468 19.387 1.00 90.50 608 GLU A O 1
ATOM 4734 N N . PRO A 1 609 ? 4.816 -19.850 20.341 1.00 93.12 609 PRO A N 1
ATOM 4735 C CA . PRO A 1 609 ? 5.545 -18.938 19.469 1.00 93.12 609 PRO A CA 1
ATOM 4736 C C . PRO A 1 609 ? 5.521 -19.417 18.015 1.00 93.12 609 PRO A C 1
ATOM 4738 O O . PRO A 1 609 ? 5.623 -20.612 17.734 1.00 93.12 609 PRO A O 1
ATOM 4741 N N . TYR A 1 610 ? 5.436 -18.466 17.086 1.00 95.38 610 TYR A N 1
ATOM 4742 C CA . TYR A 1 610 ? 5.586 -18.738 15.661 1.00 95.38 610 TYR A CA 1
ATOM 4743 C C . TYR A 1 610 ? 7.042 -18.551 15.238 1.00 95.38 610 TYR A C 1
ATOM 4745 O O . TYR A 1 610 ? 7.664 -17.527 15.547 1.00 95.38 610 TYR A O 1
ATOM 4753 N N . TYR A 1 611 ? 7.559 -19.524 14.488 1.00 96.50 611 TYR A N 1
ATOM 4754 C CA . TYR A 1 611 ? 8.922 -19.524 13.976 1.00 96.50 611 TYR A CA 1
ATOM 4755 C C . TYR A 1 611 ? 8.936 -19.492 12.451 1.00 96.50 611 TYR A C 1
ATOM 4757 O O . TYR A 1 611 ? 8.267 -20.286 11.794 1.00 96.50 611 TYR A O 1
ATOM 4765 N N . PHE A 1 612 ? 9.755 -18.603 11.894 1.00 97.25 612 PHE A N 1
ATOM 4766 C CA . PHE A 1 612 ? 10.060 -18.574 10.467 1.00 97.25 612 PHE A CA 1
ATOM 4767 C C . PHE A 1 612 ? 11.547 -18.858 10.266 1.00 97.25 612 PHE A C 1
ATOM 4769 O O . PHE A 1 612 ? 12.376 -18.038 10.654 1.00 97.25 612 PHE A O 1
ATOM 4776 N N . PHE A 1 613 ? 11.883 -20.015 9.703 1.00 97.50 613 PHE A N 1
ATOM 4777 C CA . PHE A 1 613 ? 13.257 -20.468 9.483 1.00 97.50 613 PHE A CA 1
ATOM 4778 C C . PHE A 1 613 ? 13.685 -20.174 8.055 1.00 97.50 613 PHE A C 1
ATOM 4780 O O . PHE A 1 613 ? 12.882 -20.304 7.155 1.00 97.50 613 PHE A O 1
ATOM 4787 N N . PHE A 1 614 ? 14.943 -19.850 7.797 1.00 96.75 614 PHE A N 1
ATOM 4788 C CA . PHE A 1 614 ? 15.479 -19.868 6.436 1.00 96.75 614 PHE A CA 1
ATOM 4789 C C . PHE A 1 614 ? 16.964 -20.198 6.442 1.00 96.75 614 PHE A C 1
ATOM 4791 O O . PHE A 1 614 ? 17.662 -19.964 7.430 1.00 96.75 614 PHE A O 1
ATOM 4798 N N . ALA A 1 615 ? 17.449 -20.777 5.347 1.00 97.25 615 ALA A N 1
ATOM 4799 C CA . ALA A 1 615 ? 18.850 -21.132 5.193 1.00 97.25 615 ALA A CA 1
ATOM 4800 C C . ALA A 1 615 ? 19.496 -20.317 4.072 1.00 97.25 615 ALA A C 1
ATOM 4802 O O . ALA A 1 615 ? 18.886 -20.062 3.038 1.00 97.25 615 ALA A O 1
ATOM 4803 N N . ASN A 1 616 ? 20.762 -19.958 4.263 1.00 96.06 616 ASN A N 1
ATOM 4804 C CA . ASN A 1 616 ? 21.560 -19.225 3.290 1.00 96.06 616 ASN A CA 1
ATOM 4805 C C . ASN A 1 616 ? 22.848 -20.006 3.020 1.00 96.06 616 ASN A C 1
ATOM 4807 O O . ASN A 1 616 ? 23.687 -20.140 3.913 1.00 96.06 616 ASN A O 1
ATOM 4811 N N . GLN A 1 617 ? 23.010 -20.545 1.813 1.00 95.38 617 GLN A N 1
ATOM 4812 C CA . GLN A 1 617 ? 24.210 -21.273 1.408 1.00 95.38 617 GLN A CA 1
ATOM 4813 C C . GLN A 1 617 ? 25.226 -20.312 0.787 1.00 95.38 617 GLN A C 1
ATOM 4815 O O .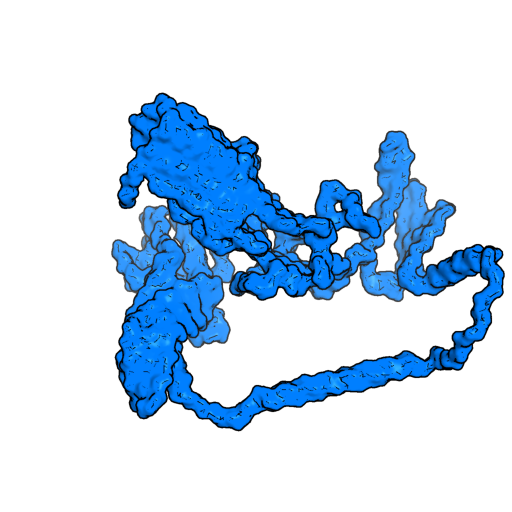 GLN A 1 617 ? 24.970 -19.695 -0.252 1.00 95.38 617 GLN A O 1
ATOM 4820 N N . ARG A 1 618 ? 26.390 -20.194 1.430 1.00 88.62 618 ARG A N 1
ATOM 4821 C CA . ARG A 1 618 ? 27.517 -19.405 0.924 1.00 88.62 618 ARG A CA 1
ATOM 4822 C C . ARG A 1 618 ? 28.228 -20.139 -0.229 1.00 88.62 618 ARG A C 1
ATOM 4824 O O . ARG A 1 618 ? 28.097 -21.363 -0.310 1.00 88.62 618 ARG A O 1
ATOM 4831 N N . PRO A 1 619 ? 28.919 -19.398 -1.118 1.00 80.44 619 PRO A N 1
ATOM 4832 C CA . PRO A 1 619 ? 29.707 -19.969 -2.211 1.00 80.44 619 PRO A CA 1
ATOM 4833 C C . PRO A 1 619 ? 30.724 -21.027 -1.768 1.00 80.44 619 PRO A C 1
ATOM 4835 O O . PRO A 1 619 ? 31.255 -20.912 -0.635 1.00 80.44 619 PRO A O 1
#

Secondary structure (DSSP, 8-state):
---PPPEEES-BS-EEETTEEEEEEEEEEEETTEEEEEEEEEEEETTEEEEEEEEEEEETTEEEEEEEEEEEEESSSEEEEE-TT-EEEEE-TT--EEEEEESSTTEEEEE---SSS-EEEEESEEEEEEETTEEEEEEESS-EEEEEETTTEEEEEEEPTT-EEEEEESSTTS-EEEEE-SS-EEEEEE-STTS---TTGGG-TTEEEEEGGGTEEEEESSEEEEE--B-TTS-BSSSSPEEEEE---TT-EEEEEE-TTSPEEEEEEEESSS--EEEEGGGEEEEEEEEEETTEEEEEEEEEEE--HHHHSS-EEEEEE-SS-EEEEEEETTEEEEEETTEEEEE--TT-HHHHHHHHHHHHHHGGG-------------TTSHHHHHHHHHHHHHHHHHHHHHHHHHHTS--------HHHHHHHHHHHHHHHHHHHHHHHHHHTTS-SSPPSSEEETTEEEEEEETTEE-PPPHHHHHHHHHHHHHHHHHHHHGGGTTSTT-EEEE-S--EEEEEE-SS-EEEEEEEEEEEEETTEEEEEEEEEEEE---HHHHHHHHHHHHHHHHHTTT---GGG--SS-EEEEEETTEEEEEEEE--TT-SS-EEEEEEEE--